Protein AF-A0A355D9B1-F1 (afdb_monomer)

Nearest PDB structures (foldseek):
  4fx5-assembly1_A  TM=7.723E-01  e=1.574E-08  Catenulispora acidiphila DSM 44928
  8ft6-assembly1_A  TM=8.454E-01  e=3.767E-08  Homo sapiens
  6mse-assembly1_b  TM=8.136E-01  e=5.167E-07  Homo sapiens
  2b2x-assembly2_B  TM=6.948E-01  e=1.473E-06  Rattus norvegicus
  8wae-assembly2_B  TM=5.496E-01  e=6.255E-04  Flammeovirga sp. OC4

Solvent-accessible surface area (backbone atoms only — not comparable to full-atom values): 32074 Å² total; per-residue (Å²): 122,52,82,47,56,81,39,62,73,57,61,60,49,54,63,53,51,51,50,54,50,52,55,52,56,68,71,45,85,79,83,50,74,68,62,57,53,54,52,52,52,50,49,53,51,53,52,53,51,47,54,60,70,20,53,67,46,75,50,72,81,62,83,41,32,34,39,36,39,38,39,50,51,15,64,94,34,58,89,43,53,65,58,54,49,53,52,51,40,53,52,48,67,71,47,60,84,56,36,28,42,23,32,33,36,24,6,63,43,73,40,79,71,35,72,75,32,67,71,74,83,70,87,77,86,84,71,78,46,52,28,92,33,29,27,57,28,60,43,51,57,55,55,58,72,72,60,64,98,79,44,49,41,32,41,38,39,35,39,74,79,73,66,77,37,80,53,57,74,72,47,56,60,59,36,65,79,66,65,41,46,77,46,77,51,73,47,86,73,76,87,68,53,36,54,32,60,75,48,74,53,60,60,63,64,44,47,47,69,43,80,48,58,44,36,40,34,33,39,23,79,43,72,44,48,28,39,41,36,37,23,53,68,90,44,77,75,46,74,46,80,43,81,42,57,62,40,84,42,80,48,82,44,78,52,69,45,87,62,65,47,81,41,44,35,39,40,39,53,50,52,81,66,60,70,51,79,81,42,23,56,51,75,51,62,28,35,25,36,72,62,67,27,31,38,36,32,19,50,46,91,73,67,40,44,72,58,50,54,52,38,58,76,72,67,57,50,68,49,80,44,47,35,74,71,47,50,56,44,60,76,59,47,68,67,28,53,29,40,36,37,23,30,39,38,53,87,49,39,40,68,40,30,64,76,29,50,60,52,39,38,74,77,68,67,31,43,78,46,76,45,78,49,85,29,20,42,58,72,9,55,25,54,95,33,69,54,41,74,76,42,101,54,78,35,66,87,88,62,99,59,85,79,66,43,39,29,40,34,40,38,36,51,23,17,46,72,31,62,45,49,95,78,83,80,60,34,43,44,55,54,52,37,51,42,55,47,50,45,52,75,81,53,52,57,81,18,33,40,24,32,38,34,23,10,70,59,62,46,67,68,36,66,77,38,60,42,75,53,64,66,66,52,42,53,42,52,67,66,68,71,59,44,64,45,55,35,56,67,66,36,52,52,50,49,51,60,56,57,65,75,51,86,41,76,34,39,41,35,40,39,38,39,42,66,70,54,87,73,61,73,78,76,46,49,64,58,34,51,51,37,44,72,73,63,30,31,30,28,25,37,34,39,61,92,79,33,52,60,68,60,41,37,49,51,4,58,64,14,74,35,48,60,44,78,50,87,70,101,66,54,50,54,55,53,48,56,52,52,58,58,56,72,75,107

pLDDT: mean 85.63, std 11.06, range [38.88, 97.0]

Structure (mmCIF, N/CA/C/O backbone):
data_AF-A0A355D9B1-F1
#
_entry.id   AF-A0A355D9B1-F1
#
loop_
_atom_site.group_PDB
_atom_site.id
_atom_site.type_symbol
_atom_site.label_atom_id
_atom_site.label_alt_id
_atom_site.label_comp_id
_atom_site.label_asym_id
_atom_site.label_entity_id
_atom_site.label_seq_id
_atom_site.pdbx_PDB_ins_code
_atom_site.Cartn_x
_atom_site.Cartn_y
_atom_site.Cartn_z
_atom_site.occupancy
_atom_site.B_iso_or_equiv
_atom_site.auth_seq_id
_atom_site.auth_comp_id
_atom_site.auth_asym_id
_atom_site.auth_atom_id
_atom_site.pdbx_PDB_model_num
ATOM 1 N N . MET A 1 1 ? -56.790 -18.595 36.527 1.00 50.72 1 MET A N 1
ATOM 2 C CA . MET A 1 1 ? -57.116 -19.940 36.021 1.00 50.72 1 MET A CA 1
ATOM 3 C C . MET A 1 1 ? -57.853 -19.700 34.727 1.00 50.72 1 MET A C 1
ATOM 5 O O . MET A 1 1 ? -58.949 -19.156 34.785 1.00 50.72 1 MET A O 1
ATOM 9 N N . ASN A 1 2 ? -57.206 -19.949 33.592 1.00 52.25 2 ASN A N 1
ATOM 10 C CA . ASN A 1 2 ? -57.838 -19.744 32.292 1.00 52.25 2 ASN A CA 1
ATOM 11 C C . ASN A 1 2 ? -58.284 -21.109 31.769 1.00 52.25 2 ASN A C 1
ATOM 13 O O . ASN A 1 2 ? -57.545 -22.088 31.882 1.00 52.25 2 ASN A O 1
ATOM 17 N N . PHE A 1 3 ? -59.515 -21.166 31.265 1.00 68.06 3 PHE A N 1
ATOM 18 C CA . PHE A 1 3 ? -60.052 -22.337 30.586 1.00 68.06 3 PHE A CA 1
ATOM 19 C C . PHE A 1 3 ? -59.871 -22.126 29.090 1.00 68.06 3 PHE A C 1
ATOM 21 O O . PHE A 1 3 ? -60.462 -21.200 28.536 1.00 68.06 3 PHE A O 1
ATOM 28 N N . GLU A 1 4 ? -59.077 -22.976 28.450 1.00 72.50 4 GLU A N 1
ATOM 29 C CA . GLU A 1 4 ? -58.995 -23.024 26.995 1.00 72.50 4 GLU A CA 1
ATOM 30 C C . GLU A 1 4 ? -59.650 -24.307 26.492 1.00 72.50 4 GLU A C 1
ATOM 32 O O . GLU A 1 4 ? -59.449 -25.403 27.020 1.00 72.50 4 GLU A O 1
ATOM 37 N N . ILE A 1 5 ? -60.500 -24.147 25.479 1.00 78.75 5 ILE A N 1
ATOM 38 C CA . ILE A 1 5 ? -61.171 -25.246 24.793 1.00 78.75 5 ILE A CA 1
ATOM 39 C C . ILE A 1 5 ? -60.704 -25.174 23.346 1.00 78.75 5 ILE A C 1
ATOM 41 O O . ILE A 1 5 ? -61.167 -24.332 22.583 1.00 78.75 5 ILE A O 1
ATOM 45 N N . GLU A 1 6 ? -59.776 -26.046 22.972 1.00 77.19 6 GLU A N 1
ATOM 46 C CA . GLU A 1 6 ? -59.124 -26.008 21.658 1.00 77.19 6 GLU A CA 1
ATOM 47 C C . GLU A 1 6 ? -60.119 -26.282 20.515 1.00 77.19 6 GLU A C 1
ATOM 49 O O . GLU A 1 6 ? -60.036 -25.711 19.429 1.00 77.19 6 GLU A O 1
ATOM 54 N N . LYS A 1 7 ? -61.121 -27.135 20.768 1.00 84.06 7 LYS A N 1
ATOM 55 C CA . LYS A 1 7 ? -62.123 -27.549 19.773 1.00 84.06 7 LYS A CA 1
ATOM 56 C C . LYS A 1 7 ? -63.537 -27.166 20.195 1.00 84.06 7 LYS A C 1
ATOM 58 O O . LYS A 1 7 ? -64.408 -28.022 20.342 1.00 84.06 7 LYS A O 1
ATOM 63 N N . VAL A 1 8 ? -63.782 -25.862 20.349 1.00 82.44 8 VAL A N 1
ATOM 64 C CA . VAL A 1 8 ? -65.089 -25.302 20.762 1.00 82.44 8 VAL A CA 1
ATOM 65 C C . VAL A 1 8 ? -66.249 -25.813 19.896 1.00 82.44 8 VAL A C 1
ATOM 67 O O . VAL A 1 8 ? -67.343 -26.051 20.403 1.00 82.44 8 VAL A O 1
ATOM 70 N N . TYR A 1 9 ? -66.019 -26.055 18.601 1.00 81.56 9 TYR A N 1
ATOM 71 C CA . TYR A 1 9 ? -67.053 -26.526 17.673 1.00 81.56 9 TYR A CA 1
ATOM 72 C C . TYR A 1 9 ? -67.650 -27.896 18.047 1.00 81.56 9 TYR A C 1
ATOM 74 O O . TYR A 1 9 ? -68.808 -28.164 17.726 1.00 81.56 9 TYR A O 1
ATOM 82 N N . LEU A 1 10 ? -66.913 -28.752 18.766 1.00 81.94 10 LEU A N 1
ATOM 83 C CA . LEU A 1 10 ? -67.408 -30.060 19.211 1.00 81.94 10 LEU A CA 1
ATOM 84 C C . LEU A 1 10 ? -68.488 -29.946 20.296 1.00 81.94 10 LEU A C 1
ATOM 86 O O . LEU A 1 10 ? -69.317 -30.845 20.426 1.00 81.94 10 LEU A O 1
ATOM 90 N N . LEU A 1 11 ? -68.565 -28.823 21.019 1.00 80.94 11 LEU A N 1
ATOM 91 C CA . LEU A 1 11 ? -69.637 -28.583 21.991 1.00 80.94 11 LEU A CA 1
ATOM 92 C C . LEU A 1 11 ? -71.017 -28.477 21.320 1.00 80.94 11 LEU A C 1
ATOM 94 O O . LEU A 1 11 ? -72.020 -28.832 21.939 1.00 80.94 11 LEU A O 1
ATOM 98 N N . PHE A 1 12 ? -71.089 -28.082 20.041 1.00 82.12 12 PHE A N 1
ATOM 99 C CA . PHE A 1 12 ? -72.352 -28.038 19.291 1.00 82.12 12 PHE A CA 1
ATOM 100 C C . PHE A 1 12 ? -72.922 -29.428 18.967 1.00 82.12 12 PHE A C 1
ATOM 102 O O . PHE A 1 12 ? -74.113 -29.539 18.675 1.00 82.12 12 PHE A O 1
ATOM 109 N N . LEU A 1 13 ? -72.134 -30.508 19.075 1.00 80.44 13 LEU A N 1
ATOM 110 C CA . LEU A 1 13 ? -72.662 -31.870 18.934 1.00 80.44 13 LEU A CA 1
ATOM 111 C C . LEU A 1 13 ? -73.568 -32.276 20.102 1.00 80.44 13 LEU A C 1
ATOM 113 O O . LEU A 1 13 ? -74.458 -33.104 19.910 1.00 80.44 13 LEU A O 1
ATOM 117 N N . ILE A 1 14 ? -73.390 -31.687 21.287 1.00 78.94 14 ILE A N 1
ATOM 118 C CA . ILE A 1 14 ? -74.179 -32.010 22.483 1.00 78.94 14 ILE A CA 1
ATOM 119 C C . ILE A 1 14 ? -75.686 -31.761 22.251 1.00 78.94 14 ILE A C 1
ATOM 121 O O . ILE A 1 14 ? -76.464 -32.704 22.417 1.00 78.94 14 ILE A O 1
ATOM 125 N N . PRO A 1 15 ? -76.144 -30.566 21.812 1.00 79.38 15 PRO A N 1
ATOM 126 C CA . PRO A 1 15 ? -77.562 -30.327 21.523 1.00 79.38 15 PRO A CA 1
ATOM 127 C C . PRO A 1 15 ? -78.103 -31.159 20.349 1.00 79.38 15 PRO A C 1
ATOM 129 O O . PRO A 1 15 ? -79.262 -31.572 20.382 1.00 79.38 15 PRO A O 1
ATOM 132 N N . ILE A 1 16 ? -77.278 -31.469 19.342 1.00 80.81 16 ILE A N 1
ATOM 133 C CA . ILE A 1 16 ? -77.679 -32.315 18.204 1.00 80.81 16 ILE A CA 1
ATOM 134 C C . ILE A 1 16 ? -77.942 -33.753 18.672 1.00 80.81 16 ILE A C 1
ATOM 136 O O . ILE A 1 16 ? -78.967 -34.346 18.334 1.00 80.81 16 ILE A O 1
ATOM 140 N N . ILE A 1 17 ? -77.059 -34.303 19.505 1.00 77.19 17 ILE A N 1
ATOM 141 C CA . ILE A 1 17 ? -77.216 -35.641 20.084 1.00 77.19 17 ILE A CA 1
ATOM 142 C C . ILE A 1 17 ? -78.409 -35.678 21.044 1.00 77.19 17 ILE A C 1
ATOM 144 O O . ILE A 1 17 ? -79.199 -36.622 20.986 1.00 77.19 17 ILE A O 1
ATOM 148 N N . LEU A 1 18 ? -78.609 -34.630 21.854 1.00 73.62 18 LEU A N 1
ATOM 149 C CA . LEU A 1 18 ? -79.800 -34.471 22.699 1.00 73.62 18 LEU A CA 1
ATOM 150 C C . LEU A 1 18 ? -81.094 -34.516 21.875 1.00 73.62 18 LEU A C 1
ATOM 152 O O . LEU A 1 18 ? -82.037 -35.218 22.242 1.00 73.62 18 LEU A O 1
ATOM 156 N N . MET A 1 19 ? -81.130 -33.820 20.737 1.00 78.94 19 MET A N 1
ATOM 157 C CA . MET A 1 19 ? -82.289 -33.792 19.846 1.00 78.94 19 MET A CA 1
ATOM 158 C C . MET A 1 19 ? -82.543 -35.154 19.184 1.00 78.94 19 MET A C 1
ATOM 160 O O . MET A 1 19 ? -83.673 -35.645 19.203 1.00 78.94 19 MET A O 1
ATOM 164 N N . VAL A 1 20 ? -81.508 -35.803 18.642 1.00 77.94 20 VAL A N 1
ATOM 165 C CA . VAL A 1 20 ? -81.628 -37.135 18.020 1.00 77.94 20 VAL A CA 1
ATOM 166 C C . VAL A 1 20 ? -82.099 -38.171 19.043 1.00 77.94 20 VAL A C 1
ATOM 168 O O . VAL A 1 20 ? -83.005 -38.957 18.763 1.00 77.94 20 VAL A O 1
ATOM 171 N N . MET A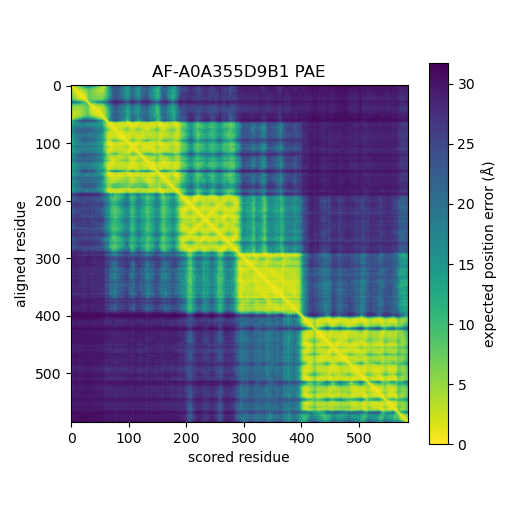 1 21 ? -81.553 -38.144 20.257 1.00 69.19 21 MET A N 1
ATOM 172 C CA . MET A 1 21 ? -81.948 -39.066 21.320 1.00 69.19 21 MET A CA 1
ATOM 173 C C . MET A 1 21 ? -83.363 -38.797 21.846 1.00 69.19 21 MET A C 1
ATOM 175 O O . MET A 1 21 ? -84.086 -39.756 22.114 1.00 69.19 21 MET A O 1
ATOM 179 N N . TYR A 1 22 ? -83.799 -37.534 21.932 1.00 74.94 22 TYR A N 1
ATOM 180 C CA . TYR A 1 22 ? -85.189 -37.182 22.250 1.00 74.94 22 TYR A CA 1
ATOM 181 C C . TYR A 1 22 ? -86.176 -37.713 21.195 1.00 74.94 22 TYR A C 1
ATOM 183 O O . TYR A 1 22 ? -87.254 -38.214 21.515 1.00 74.94 22 TYR A O 1
ATOM 191 N N . LEU A 1 23 ? -85.803 -37.668 19.915 1.00 76.38 23 LEU A N 1
ATOM 192 C CA . LEU A 1 23 ? -86.627 -38.224 18.840 1.00 76.38 23 LEU A CA 1
ATOM 193 C C . LEU A 1 23 ? -86.689 -39.760 18.893 1.00 76.38 23 LEU A C 1
ATOM 195 O O . LEU A 1 23 ? -87.753 -40.343 18.665 1.00 76.38 23 LEU A O 1
ATOM 199 N N . ILE A 1 24 ? -85.582 -40.421 19.245 1.00 72.31 24 ILE A N 1
ATOM 200 C CA . ILE A 1 24 ? -85.526 -41.878 19.440 1.00 72.31 24 ILE A CA 1
ATOM 201 C C . ILE A 1 24 ? -86.366 -42.300 20.655 1.00 72.31 24 ILE A C 1
ATOM 203 O O . ILE A 1 24 ? -87.144 -43.252 20.562 1.00 72.31 24 ILE A O 1
ATOM 207 N N . SER A 1 25 ? -86.278 -41.568 21.769 1.00 68.50 25 SER A N 1
ATOM 208 C CA . SER A 1 25 ? -87.050 -41.848 22.986 1.00 68.50 25 SER A CA 1
ATOM 209 C C . SER A 1 25 ? -88.555 -41.627 22.802 1.00 68.50 25 SER A C 1
ATOM 211 O O . SER A 1 25 ? -89.352 -42.292 23.456 1.00 68.50 25 SER A O 1
ATOM 213 N N . LYS A 1 26 ? -88.963 -40.760 21.867 1.00 69.19 26 LYS A N 1
ATOM 214 C CA . LYS A 1 26 ? -90.373 -40.556 21.499 1.00 69.19 26 LYS A CA 1
ATOM 215 C C . LYS A 1 26 ? -90.928 -41.663 20.588 1.00 69.19 26 LYS A C 1
ATOM 217 O O . LYS A 1 26 ? -92.120 -41.961 20.655 1.00 69.19 26 LYS A O 1
ATOM 222 N N . LYS A 1 27 ? -90.091 -42.276 19.738 1.00 67.50 27 LYS A N 1
ATOM 223 C CA . LYS A 1 27 ? -90.484 -43.391 18.847 1.00 67.50 27 LYS A CA 1
ATOM 224 C C . LYS A 1 27 ? -90.569 -44.735 19.569 1.00 67.50 27 LYS A C 1
ATOM 226 O O . LYS A 1 27 ? -91.428 -45.552 19.245 1.00 67.50 27 LYS A O 1
ATOM 231 N N . ILE A 1 28 ? -89.694 -44.969 20.539 1.00 64.69 28 ILE A N 1
ATOM 232 C CA . ILE A 1 28 ? -89.729 -46.161 21.384 1.00 64.69 28 ILE A CA 1
ATOM 233 C C . ILE A 1 28 ? -90.729 -45.863 22.503 1.00 64.69 28 ILE A C 1
ATOM 235 O O . ILE A 1 28 ? -90.479 -44.980 23.312 1.00 64.69 28 ILE A O 1
ATOM 239 N N . LYS A 1 29 ? -91.880 -46.549 22.568 1.00 60.38 29 LYS A N 1
ATOM 240 C CA . LYS A 1 29 ? -92.822 -46.412 23.700 1.00 60.38 29 LYS A CA 1
ATOM 241 C C . LYS A 1 29 ? -92.142 -46.896 24.989 1.00 60.38 29 LYS A C 1
ATOM 243 O O . LYS A 1 29 ? -92.276 -48.053 25.378 1.00 60.38 29 LYS A O 1
ATOM 248 N N . LEU A 1 30 ? -91.395 -46.007 25.637 1.00 58.03 30 LEU A N 1
ATOM 249 C CA . LEU A 1 30 ? -90.666 -46.228 26.881 1.00 58.03 30 LEU A CA 1
ATOM 250 C C . LEU A 1 30 ? -91.659 -46.361 28.043 1.00 58.03 30 LEU A C 1
ATOM 252 O O . LEU A 1 30 ? -91.939 -45.402 28.754 1.00 58.03 30 LEU A O 1
ATOM 256 N N . LYS A 1 31 ? -92.226 -47.557 28.219 1.00 56.44 31 LYS A N 1
ATOM 257 C CA . LYS A 1 31 ? -92.983 -47.931 29.426 1.00 56.44 31 LYS A CA 1
ATOM 258 C C . LYS A 1 31 ? -92.163 -48.759 30.421 1.00 56.44 31 LYS A C 1
ATOM 260 O O . LYS A 1 31 ? -92.674 -49.074 31.490 1.00 56.44 31 LYS A O 1
ATOM 265 N N . ASP A 1 32 ? -90.907 -49.067 30.099 1.00 61.47 32 ASP A N 1
ATOM 266 C CA . ASP A 1 32 ? -90.042 -49.913 30.919 1.00 61.47 32 ASP A CA 1
ATOM 267 C C . ASP A 1 32 ? -88.907 -49.104 31.573 1.00 61.47 32 ASP A C 1
ATOM 269 O O . ASP A 1 32 ? -88.106 -48.453 30.890 1.00 61.47 32 ASP A O 1
ATOM 273 N N . LYS A 1 33 ? -88.841 -49.126 32.913 1.00 61.84 33 LYS A N 1
ATOM 274 C CA . LYS A 1 33 ? -87.891 -48.325 33.709 1.00 61.84 33 LYS A CA 1
ATOM 275 C C . LYS A 1 33 ? -86.431 -48.695 33.416 1.00 61.84 33 LYS A C 1
ATOM 277 O O . LYS A 1 33 ? -85.565 -47.822 33.487 1.00 61.84 33 LYS A O 1
ATOM 282 N N . GLY A 1 34 ? -86.160 -49.945 33.027 1.00 66.56 34 GLY A N 1
ATOM 283 C CA . GLY A 1 34 ? -84.808 -50.409 32.695 1.00 66.56 34 GLY A CA 1
ATOM 284 C C . GLY A 1 34 ? -84.221 -49.742 31.445 1.00 66.56 34 GLY A C 1
ATOM 285 O O . GLY A 1 34 ? -83.047 -49.375 31.422 1.00 66.56 34 GLY A O 1
ATOM 286 N N . ILE A 1 35 ? -85.046 -49.492 30.425 1.00 68.31 35 ILE A N 1
ATOM 287 C CA . ILE A 1 35 ? -84.594 -48.900 29.153 1.00 68.31 35 ILE A CA 1
ATOM 288 C C . ILE A 1 35 ? -84.274 -47.407 29.329 1.00 68.31 35 ILE A C 1
ATOM 290 O O . ILE A 1 35 ? -83.321 -46.893 28.739 1.00 68.31 35 ILE A O 1
ATOM 294 N N . SER A 1 36 ? -85.018 -46.710 30.194 1.00 66.00 36 SER A N 1
ATOM 295 C CA . SER A 1 36 ? -84.738 -45.307 30.524 1.00 66.00 36 SER A CA 1
ATOM 296 C C . SER A 1 36 ? -83.380 -45.138 31.215 1.00 66.00 36 SER A C 1
ATOM 298 O O . SER A 1 36 ? -82.652 -44.197 30.907 1.00 66.00 36 SER A O 1
ATOM 300 N N . PHE A 1 37 ? -83.007 -46.062 32.105 1.00 74.75 37 PHE A N 1
ATOM 301 C CA . PHE A 1 37 ? -81.723 -46.026 32.811 1.00 74.75 37 PHE A CA 1
ATOM 302 C C . PHE A 1 37 ? -80.529 -46.234 31.864 1.00 74.75 37 PHE A C 1
ATOM 304 O O . PHE A 1 37 ? -79.528 -45.522 31.949 1.00 74.75 37 PHE A O 1
ATOM 311 N N . ILE A 1 38 ? -80.647 -47.154 30.901 1.00 78.31 38 ILE A N 1
ATOM 312 C CA . ILE A 1 38 ? -79.602 -47.405 29.893 1.00 78.31 38 ILE A CA 1
ATOM 313 C C . ILE A 1 38 ? -79.362 -46.164 29.020 1.00 78.31 38 ILE A C 1
ATOM 315 O O . ILE A 1 38 ? -78.214 -45.813 28.746 1.00 78.31 38 ILE A O 1
ATOM 319 N N . ASN A 1 39 ? -80.425 -45.470 28.607 1.00 74.94 39 ASN A N 1
ATOM 320 C CA . ASN A 1 39 ? -80.302 -44.277 27.766 1.00 74.94 39 ASN A CA 1
ATOM 321 C C . ASN A 1 39 ? -79.670 -43.088 28.505 1.00 74.94 39 ASN A C 1
ATOM 323 O O . ASN A 1 39 ? -78.878 -42.365 27.903 1.00 74.94 39 ASN A O 1
ATOM 327 N N . ILE A 1 40 ? -79.955 -42.920 29.801 1.00 79.44 40 ILE A N 1
ATOM 328 C CA . ILE A 1 40 ? -79.313 -41.891 30.634 1.00 79.44 40 ILE A CA 1
ATOM 329 C C . ILE A 1 40 ? -77.810 -42.166 30.767 1.00 79.44 40 ILE A C 1
ATOM 331 O O . ILE A 1 40 ? -77.000 -41.263 30.576 1.00 79.44 40 ILE A O 1
ATOM 335 N N . ASN A 1 41 ? -77.414 -43.418 31.014 1.00 80.88 41 ASN A N 1
ATOM 336 C CA . ASN A 1 41 ? -75.992 -43.762 31.107 1.00 80.88 41 ASN A CA 1
ATOM 337 C C . ASN A 1 41 ? -75.265 -43.585 29.769 1.00 80.88 41 ASN A C 1
ATOM 339 O O . ASN A 1 41 ? -74.163 -43.044 29.739 1.00 80.88 41 ASN A O 1
ATOM 343 N N . ARG A 1 42 ? -75.893 -43.961 28.646 1.00 82.12 42 ARG A N 1
ATOM 344 C CA . ARG A 1 42 ? -75.339 -43.686 27.309 1.00 82.12 42 ARG A CA 1
ATOM 345 C C . ARG A 1 42 ? -75.158 -42.192 27.062 1.00 82.12 42 ARG A C 1
ATOM 347 O O . ARG A 1 42 ? -74.142 -41.803 26.500 1.00 82.12 42 ARG A O 1
ATOM 354 N N . PHE A 1 43 ? -76.102 -41.366 27.508 1.00 78.69 43 PHE A N 1
ATOM 355 C CA . PHE A 1 43 ? -75.992 -39.914 27.406 1.00 78.69 43 PHE A CA 1
ATOM 356 C C . PHE A 1 43 ? -74.794 -39.374 28.193 1.00 78.69 43 PHE A C 1
ATOM 358 O O . PHE A 1 43 ? -74.006 -38.600 27.650 1.00 78.69 43 PHE A O 1
ATOM 365 N N . ILE A 1 44 ? -74.621 -39.820 29.439 1.00 83.50 44 ILE A N 1
ATOM 366 C CA . ILE A 1 44 ? -73.484 -39.421 30.276 1.00 83.50 44 ILE A CA 1
ATOM 367 C C . ILE A 1 44 ? -72.168 -39.829 29.603 1.00 83.50 44 ILE A C 1
ATOM 369 O O . ILE A 1 44 ? -71.275 -38.999 29.460 1.00 83.50 44 ILE A O 1
ATOM 373 N N . ILE A 1 45 ? -72.074 -41.066 29.106 1.00 86.69 45 ILE A N 1
ATOM 374 C CA . ILE A 1 45 ? -70.868 -41.578 28.438 1.00 86.69 45 ILE A CA 1
ATOM 375 C C . ILE A 1 45 ? -70.545 -40.781 27.168 1.00 86.69 45 ILE A C 1
ATOM 377 O O . ILE A 1 45 ? -69.405 -40.364 26.985 1.00 86.69 45 ILE A O 1
ATOM 381 N N . ILE A 1 46 ? -71.533 -40.538 26.300 1.00 84.50 46 ILE A N 1
ATOM 382 C CA . ILE A 1 46 ? -71.327 -39.786 25.052 1.00 84.50 46 ILE A CA 1
ATOM 383 C C . ILE A 1 46 ? -70.935 -38.335 25.352 1.00 84.50 46 ILE A C 1
ATOM 385 O O . ILE A 1 46 ? -70.039 -37.798 24.709 1.00 84.50 46 ILE A O 1
ATOM 389 N N . THR A 1 47 ? -71.551 -37.713 26.358 1.00 82.62 47 THR A N 1
ATOM 390 C CA . THR A 1 47 ? -71.212 -36.343 26.767 1.00 82.62 47 THR A CA 1
ATOM 391 C C . THR A 1 47 ? -69.783 -36.264 27.308 1.00 82.62 47 THR A C 1
ATOM 393 O O . THR A 1 47 ? -69.043 -35.362 26.928 1.00 82.62 47 THR A O 1
ATOM 396 N N . ILE A 1 48 ? -69.355 -37.233 28.127 1.00 85.12 48 ILE A N 1
ATOM 397 C CA . ILE A 1 48 ? -67.974 -37.314 28.629 1.00 85.12 48 ILE A CA 1
ATOM 398 C C . ILE A 1 48 ? -66.982 -37.542 27.482 1.00 85.12 48 ILE A C 1
ATOM 400 O O . ILE A 1 48 ? -65.932 -36.907 27.463 1.00 85.12 48 ILE A O 1
ATOM 404 N N . LEU A 1 49 ? -67.313 -38.390 26.502 1.00 86.00 49 LEU A N 1
ATOM 405 C CA . LEU A 1 49 ? -66.477 -38.603 25.315 1.00 86.00 49 LEU A CA 1
ATOM 406 C C . LEU A 1 49 ? -66.313 -37.322 24.491 1.00 86.00 49 LEU A C 1
ATOM 408 O O . LEU A 1 49 ? -65.201 -37.004 24.083 1.00 86.00 49 LEU A O 1
ATOM 412 N N . ILE A 1 50 ? -67.388 -36.557 24.287 1.00 85.06 50 ILE A N 1
ATOM 413 C CA . ILE A 1 50 ? -67.320 -35.272 23.576 1.00 85.06 50 ILE A CA 1
ATOM 414 C C . ILE A 1 50 ? -66.465 -34.275 24.357 1.00 85.06 50 ILE A C 1
ATOM 416 O O . ILE A 1 50 ? -65.585 -33.651 23.774 1.00 85.06 50 ILE A O 1
ATOM 420 N N . LEU A 1 51 ? -66.664 -34.166 25.675 1.00 84.38 51 LEU A N 1
ATOM 421 C CA . LEU A 1 51 ? -65.849 -33.300 26.532 1.00 84.38 51 LEU A CA 1
ATOM 422 C C . LEU A 1 51 ? -64.367 -33.702 26.522 1.00 84.38 51 LEU A C 1
ATOM 424 O O . LEU A 1 51 ? -63.507 -32.826 26.489 1.00 84.38 51 LEU A O 1
ATOM 428 N N . ALA A 1 52 ? -64.059 -35.002 26.481 1.00 84.19 52 ALA A N 1
ATOM 429 C CA . ALA A 1 52 ? -62.692 -35.496 26.325 1.00 84.19 52 ALA A CA 1
ATOM 430 C C . ALA A 1 52 ? -62.103 -35.133 24.947 1.00 84.19 52 ALA A C 1
ATOM 432 O O . ALA A 1 52 ? -60.941 -34.745 24.856 1.00 84.19 52 ALA A O 1
ATOM 433 N N . MET A 1 53 ? -62.904 -35.189 23.876 1.00 84.44 53 MET A N 1
ATOM 434 C CA . MET A 1 53 ? -62.481 -34.784 22.527 1.00 84.44 53 MET A CA 1
ATOM 435 C C . MET A 1 53 ? -62.312 -33.267 22.361 1.00 84.44 53 MET A C 1
ATOM 437 O O . MET A 1 53 ? -61.577 -32.839 21.470 1.00 84.44 53 MET A O 1
ATOM 441 N N . CYS A 1 54 ? -62.957 -32.455 23.205 1.00 84.38 54 CYS A N 1
ATOM 442 C CA . CYS A 1 54 ? -62.804 -30.998 23.211 1.00 84.38 54 CYS A CA 1
ATOM 443 C C . CYS A 1 54 ? -61.401 -30.524 23.639 1.00 84.38 54 CYS A C 1
ATOM 445 O O . CYS A 1 54 ? -61.111 -29.340 23.473 1.00 84.38 54 CYS A O 1
ATOM 447 N N . ASN A 1 55 ? -60.554 -31.427 24.158 1.00 81.25 55 ASN A N 1
ATOM 448 C CA . ASN A 1 55 ? -59.199 -31.155 24.649 1.00 81.25 55 ASN A CA 1
ATOM 449 C C . ASN A 1 55 ? -59.160 -29.961 25.618 1.00 81.25 55 ASN A C 1
ATOM 451 O O . ASN A 1 55 ? -58.480 -28.963 25.394 1.00 81.25 55 ASN A O 1
ATOM 455 N N . ILE A 1 56 ? -59.980 -30.041 26.670 1.00 82.31 56 ILE A N 1
ATOM 456 C CA . ILE A 1 56 ? -60.098 -28.982 27.675 1.00 82.31 56 ILE A CA 1
ATOM 457 C C . ILE A 1 56 ? -58.809 -28.958 28.495 1.00 82.31 56 ILE A C 1
ATOM 459 O O . ILE A 1 56 ? -58.537 -29.889 29.255 1.00 82.31 56 ILE A O 1
ATOM 463 N N . SER A 1 57 ? -58.035 -27.886 28.363 1.00 73.12 57 SER A N 1
ATOM 464 C CA . SER A 1 57 ? -56.843 -27.652 29.167 1.00 73.12 57 SER A CA 1
ATOM 465 C C . SER A 1 57 ? -57.155 -26.629 30.260 1.00 73.12 57 SER A C 1
ATOM 467 O O . SER A 1 57 ? -57.822 -25.612 30.053 1.00 73.12 57 SER A O 1
ATOM 469 N N . ILE A 1 58 ? -56.698 -26.923 31.477 1.00 71.88 58 ILE A N 1
ATOM 470 C CA . ILE A 1 58 ? -56.782 -25.997 32.606 1.00 71.88 58 ILE A CA 1
ATOM 471 C C . ILE A 1 58 ? -55.374 -25.464 32.827 1.00 71.88 58 ILE A C 1
ATOM 473 O O . ILE A 1 58 ? -54.515 -26.190 33.329 1.00 71.88 58 ILE A O 1
ATOM 477 N N . SER A 1 59 ? -55.127 -24.200 32.474 1.00 58.84 59 SER A N 1
ATOM 478 C CA . SER A 1 59 ? -53.852 -23.566 32.808 1.00 58.84 59 SER A CA 1
ATOM 479 C C . SER A 1 59 ? -53.896 -23.079 34.260 1.00 58.84 59 SER A C 1
ATOM 481 O O . SER A 1 59 ? -54.500 -22.060 34.632 1.00 58.84 59 SER A O 1
ATOM 483 N N . ILE A 1 60 ? -53.286 -23.875 35.136 1.00 61.84 60 ILE A N 1
ATOM 484 C CA . ILE A 1 60 ? -52.978 -23.467 36.502 1.00 61.84 60 ILE A CA 1
ATOM 485 C C . ILE A 1 60 ? -51.669 -22.685 36.400 1.00 61.84 60 ILE A C 1
ATOM 487 O O . ILE A 1 60 ? -50.609 -23.290 36.293 1.00 61.84 60 ILE A O 1
ATOM 491 N N . LYS A 1 61 ? -51.734 -21.344 36.388 1.00 58.22 61 LYS A N 1
ATOM 492 C CA . LYS A 1 61 ? -50.528 -20.510 36.535 1.00 58.22 61 LYS A CA 1
ATOM 493 C C . LYS A 1 61 ? -49.849 -20.910 37.849 1.00 58.22 61 LYS A C 1
ATOM 495 O O . LYS A 1 61 ? -50.392 -20.660 38.927 1.00 58.22 61 LYS A O 1
ATOM 500 N N . THR A 1 62 ? -48.717 -21.594 37.751 1.00 54.69 62 THR A N 1
ATOM 501 C CA . THR A 1 62 ? -47.872 -21.978 38.880 1.00 54.69 62 THR A CA 1
ATOM 502 C C . THR A 1 62 ? -47.354 -20.719 39.574 1.00 54.69 62 THR A C 1
ATOM 504 O O . THR A 1 62 ? -47.051 -19.715 38.937 1.00 54.69 62 THR A O 1
ATOM 507 N N . LYS A 1 63 ? -47.284 -20.754 40.908 1.00 62.38 63 LYS A N 1
ATOM 508 C CA . LYS A 1 63 ? -46.787 -19.655 41.754 1.00 62.38 63 LYS A CA 1
ATOM 509 C C . LYS A 1 63 ? -45.253 -19.633 41.845 1.00 62.38 63 LYS A C 1
ATOM 511 O O . LYS A 1 63 ? -44.733 -19.148 42.840 1.00 62.38 63 LYS A O 1
ATOM 516 N N . GLU A 1 64 ? -44.524 -20.219 40.902 1.00 76.50 64 GLU A N 1
ATOM 517 C CA . GLU A 1 64 ? -43.059 -20.176 40.940 1.00 76.50 64 GLU A CA 1
ATOM 518 C C . GLU A 1 64 ? -42.570 -18.930 40.212 1.00 76.50 64 GLU A C 1
ATOM 520 O O . GLU A 1 64 ? -42.943 -18.674 39.065 1.00 76.50 64 GLU A O 1
ATOM 525 N N . SER A 1 65 ? -41.760 -18.138 40.903 1.00 86.75 65 SER A N 1
ATOM 526 C CA . SER A 1 65 ? -41.062 -17.004 40.313 1.00 86.75 65 SER A CA 1
ATOM 527 C C . SER A 1 65 ? -39.571 -17.304 40.252 1.00 86.75 65 SER A C 1
ATOM 529 O O . SER A 1 65 ? -39.040 -18.043 41.081 1.00 86.75 65 SER A O 1
ATOM 531 N N . SER A 1 66 ? -38.903 -16.731 39.264 1.00 91.69 66 SER A N 1
ATOM 532 C CA . SER A 1 66 ? -37.454 -16.739 39.129 1.00 91.69 66 SER A CA 1
ATOM 533 C C . SER A 1 66 ? -36.985 -15.290 39.057 1.00 91.69 66 SER A C 1
ATOM 535 O O . SER A 1 66 ? -37.481 -14.520 38.237 1.00 91.69 66 SER A O 1
ATOM 537 N N . THR A 1 67 ? -36.055 -14.908 39.927 1.00 93.56 67 THR A N 1
ATOM 538 C CA . THR A 1 67 ? -35.439 -13.578 39.973 1.00 93.56 67 THR A CA 1
ATOM 539 C C . THR A 1 67 ? -33.945 -13.697 39.708 1.00 93.56 67 THR A C 1
ATOM 541 O O . THR A 1 67 ? -33.265 -14.461 40.389 1.00 93.56 67 THR A O 1
ATOM 544 N N . ILE A 1 68 ? -33.434 -12.939 38.741 1.00 94.88 68 ILE A N 1
ATOM 545 C CA . ILE A 1 68 ? -31.999 -12.841 38.463 1.00 94.88 68 ILE A CA 1
ATOM 546 C C . ILE A 1 68 ? -31.526 -11.434 38.811 1.00 94.88 68 ILE A C 1
ATOM 548 O O . ILE A 1 68 ? -32.091 -10.456 38.323 1.00 94.88 68 ILE A O 1
ATOM 552 N N . PHE A 1 69 ? -30.501 -11.343 39.654 1.00 96.06 69 PHE A N 1
ATOM 553 C CA . PHE A 1 69 ? -29.797 -10.098 39.942 1.00 96.06 69 PHE A CA 1
ATOM 554 C C . PHE A 1 69 ? -28.614 -9.958 38.985 1.00 96.06 69 PHE A C 1
ATOM 556 O O . PHE A 1 69 ? -27.769 -10.851 38.931 1.00 96.06 69 PHE A O 1
ATOM 563 N N . LEU A 1 70 ? -28.571 -8.856 38.241 1.00 96.62 70 LEU A N 1
ATOM 564 C CA . LEU A 1 70 ? -27.450 -8.468 37.390 1.00 96.62 70 LEU A CA 1
ATOM 565 C C . LEU A 1 70 ? -26.628 -7.421 38.140 1.00 96.62 70 LEU A C 1
ATOM 567 O O . LEU A 1 70 ? -27.138 -6.335 38.418 1.00 96.62 70 LEU A O 1
ATOM 571 N N . LEU A 1 71 ? -25.391 -7.761 38.496 1.00 96.00 71 LEU A N 1
ATOM 572 C CA . LEU A 1 71 ? -24.496 -6.911 39.278 1.00 96.00 71 LEU A CA 1
ATOM 573 C C . LEU A 1 71 ? -23.411 -6.332 38.373 1.00 96.00 71 LEU A C 1
ATOM 575 O O . LEU A 1 71 ? -22.570 -7.077 37.868 1.00 96.00 71 LEU A O 1
ATOM 579 N N . ASP A 1 72 ? -23.419 -5.019 38.201 1.00 95.12 72 ASP A N 1
ATOM 580 C CA . ASP A 1 72 ? -22.367 -4.307 37.487 1.00 95.12 72 ASP A CA 1
ATOM 581 C C . ASP A 1 72 ? -21.100 -4.230 38.350 1.00 95.12 72 ASP A C 1
ATOM 583 O O . ASP A 1 72 ? -21.114 -3.674 39.452 1.00 95.12 72 ASP A O 1
ATOM 587 N N . LEU A 1 73 ? -20.017 -4.834 37.862 1.00 94.06 73 LEU A N 1
ATOM 588 C CA . LEU A 1 73 ? -18.687 -4.820 38.473 1.00 94.06 73 LEU A CA 1
ATOM 589 C C . LEU A 1 73 ? -17.648 -4.165 37.551 1.00 94.06 73 LEU A C 1
ATOM 591 O O . LEU A 1 73 ? -16.454 -4.453 37.661 1.00 94.06 73 LEU A O 1
ATOM 595 N N . SER A 1 74 ? -18.092 -3.291 36.645 1.00 92.25 74 SER A N 1
ATOM 596 C CA . SER A 1 74 ? -17.209 -2.412 35.878 1.00 92.25 74 SER A CA 1
ATOM 597 C C . SER A 1 74 ? -16.371 -1.503 36.785 1.00 92.25 74 SER A C 1
ATOM 599 O O . SER A 1 74 ? -16.656 -1.317 37.975 1.00 92.25 74 SER A O 1
ATOM 601 N N . HIS A 1 75 ? -15.311 -0.904 36.233 1.00 87.31 75 HIS A N 1
ATOM 602 C CA . HIS A 1 75 ? -14.418 -0.031 37.003 1.00 87.31 75 HIS A CA 1
ATOM 603 C C . HIS A 1 75 ? -15.151 1.162 37.637 1.00 87.31 75 HIS A C 1
ATOM 605 O O . HIS A 1 75 ? -14.786 1.549 38.751 1.00 87.31 75 HIS A O 1
ATOM 611 N N . SER A 1 76 ? -16.216 1.691 37.012 1.00 84.75 76 SER A N 1
ATOM 612 C CA . SER A 1 76 ? -17.033 2.779 37.587 1.00 84.75 76 SER A CA 1
ATOM 613 C C . SER A 1 76 ? -17.806 2.357 38.844 1.00 84.75 76 SER A C 1
ATOM 615 O O . SER A 1 76 ? -18.129 3.195 39.686 1.00 84.75 76 SER A O 1
ATOM 617 N N . MET A 1 77 ? -18.032 1.053 39.017 1.00 87.06 77 MET A N 1
ATOM 618 C CA . MET A 1 77 ? -18.784 0.452 40.120 1.00 87.06 77 MET A CA 1
ATOM 619 C C . MET A 1 77 ? -17.899 -0.148 41.223 1.00 87.06 77 MET A C 1
ATOM 621 O O . MET A 1 77 ? -18.406 -0.616 42.247 1.00 87.06 77 MET A O 1
ATOM 625 N N . SER A 1 78 ? -16.574 -0.103 41.063 1.00 83.94 78 SER A N 1
ATOM 626 C CA . SER A 1 78 ? -15.590 -0.730 41.963 1.00 83.94 78 SER A CA 1
ATOM 627 C C . SER A 1 78 ? -15.749 -0.334 43.441 1.00 83.94 78 SER A C 1
ATOM 629 O O . SER A 1 78 ? -15.720 -1.200 44.322 1.00 83.94 78 SER A O 1
ATOM 631 N N . ASN A 1 79 ? -16.008 0.947 43.720 1.00 84.50 79 ASN A N 1
ATOM 632 C CA . ASN A 1 79 ? -16.208 1.472 45.079 1.00 84.50 79 ASN A CA 1
ATOM 633 C C . ASN A 1 79 ? -17.561 1.086 45.703 1.00 84.50 79 ASN A C 1
ATOM 635 O O . ASN A 1 79 ? -17.722 1.155 46.921 1.00 84.50 79 ASN A O 1
ATOM 639 N N . TYR A 1 80 ? -18.521 0.634 44.895 1.00 88.06 80 TYR A N 1
ATOM 640 C CA . TYR A 1 80 ? -19.891 0.344 45.325 1.00 88.06 80 TYR A CA 1
ATOM 641 C C . TYR A 1 80 ? -20.141 -1.142 45.593 1.00 88.06 80 TYR A C 1
ATOM 643 O O . TYR A 1 80 ? -21.228 -1.519 46.030 1.00 88.06 80 TYR A O 1
ATOM 651 N N . LYS A 1 81 ? -19.131 -2.007 45.421 1.00 88.19 81 LYS A N 1
ATOM 652 C CA . LYS A 1 81 ? -19.247 -3.462 45.633 1.00 88.19 81 LYS A CA 1
ATOM 653 C C . LYS A 1 81 ? -19.841 -3.831 47.004 1.00 88.19 81 LYS A C 1
ATOM 655 O O . LYS A 1 81 ? -20.602 -4.793 47.104 1.00 88.19 81 LYS A O 1
ATOM 660 N N . GLY A 1 82 ? -19.521 -3.064 48.051 1.00 88.25 82 GLY A N 1
ATOM 661 C CA . GLY A 1 82 ? -20.080 -3.247 49.396 1.00 88.25 82 GLY A CA 1
ATOM 662 C C . GLY A 1 82 ? -21.584 -2.962 49.474 1.00 88.25 82 GLY A C 1
ATOM 663 O O . GLY A 1 82 ? -22.331 -3.781 50.006 1.00 88.25 82 GLY A O 1
ATOM 664 N N . GLU A 1 83 ? -22.034 -1.853 48.884 1.00 89.69 83 GLU A N 1
ATOM 665 C CA . GLU A 1 83 ? -23.452 -1.473 48.834 1.00 89.69 83 GLU A CA 1
ATOM 666 C C . GLU A 1 83 ? -24.270 -2.484 48.017 1.00 89.69 83 GLU A C 1
ATOM 668 O O . GLU A 1 83 ? -25.303 -2.971 48.479 1.00 89.69 83 GLU A O 1
ATOM 673 N N . ILE A 1 84 ? -23.761 -2.878 46.842 1.00 91.31 84 ILE A N 1
ATOM 674 C CA . ILE A 1 84 ? -24.382 -3.893 45.975 1.00 91.31 84 ILE A CA 1
ATOM 675 C C . ILE A 1 84 ? -24.597 -5.192 46.757 1.00 91.31 84 ILE A C 1
ATOM 677 O O . ILE A 1 84 ? -25.680 -5.780 46.738 1.00 91.31 84 ILE A O 1
ATOM 681 N N . LYS A 1 85 ? -23.568 -5.633 47.485 1.00 92.31 85 LYS A N 1
ATOM 682 C CA . LYS A 1 85 ? -23.611 -6.843 48.305 1.00 92.31 85 LYS A CA 1
ATOM 683 C C . LYS A 1 85 ? -24.678 -6.764 49.399 1.00 92.31 85 LYS A C 1
ATOM 685 O O . LYS A 1 85 ? -25.432 -7.723 49.573 1.00 92.31 85 LYS A O 1
ATOM 690 N N . GLU A 1 86 ? -24.749 -5.658 50.138 1.00 91.31 86 GLU A N 1
ATOM 691 C CA . GLU A 1 86 ? -25.744 -5.472 51.202 1.00 91.31 86 GLU A CA 1
ATOM 692 C C . GLU A 1 86 ? -27.175 -5.426 50.656 1.00 91.31 86 GLU A C 1
ATOM 694 O O . GLU A 1 86 ? -28.075 -6.056 51.228 1.00 91.31 86 GLU A O 1
ATOM 699 N N . PHE A 1 87 ? -27.377 -4.756 49.519 1.00 92.44 87 PHE A N 1
ATOM 700 C CA . PHE A 1 87 ? -28.663 -4.709 48.833 1.00 92.44 87 PHE A CA 1
ATOM 701 C C . PHE A 1 87 ? -29.120 -6.105 48.395 1.00 92.44 87 PHE A C 1
ATOM 703 O O . PHE A 1 87 ? -30.220 -6.537 48.750 1.00 92.44 87 PHE A O 1
ATOM 710 N N . VAL A 1 88 ? -28.264 -6.846 47.679 1.00 93.19 88 VAL A N 1
ATOM 711 C CA . VAL A 1 88 ? -28.581 -8.197 47.189 1.00 93.19 88 VAL A CA 1
ATOM 712 C C . VAL A 1 88 ? -28.873 -9.133 48.357 1.00 93.19 88 VAL A C 1
ATOM 714 O O . VAL A 1 88 ? -29.882 -9.835 48.342 1.00 93.19 88 VAL A O 1
ATOM 717 N N . LYS A 1 89 ? -28.054 -9.103 49.414 1.00 93.25 89 LYS A N 1
ATOM 718 C CA . LYS A 1 89 ? -28.281 -9.916 50.614 1.00 93.25 89 LYS A CA 1
ATOM 719 C C . LYS A 1 89 ? -29.650 -9.632 51.242 1.00 93.25 89 LYS A C 1
ATOM 721 O O . LYS A 1 89 ? -30.420 -10.564 51.477 1.00 93.25 89 LYS A O 1
ATOM 726 N N . SER A 1 90 ? -29.987 -8.358 51.436 1.00 91.75 90 SER A N 1
ATOM 727 C CA . SER A 1 90 ? -31.275 -7.939 52.003 1.00 91.75 90 SER A CA 1
ATOM 728 C C . SER A 1 90 ? -32.459 -8.357 51.118 1.00 91.75 90 SER A C 1
ATOM 730 O O . SER A 1 90 ? -33.483 -8.832 51.616 1.00 91.75 90 SER A O 1
ATOM 732 N N . ALA A 1 91 ? -32.313 -8.247 49.793 1.00 91.94 91 ALA A N 1
ATOM 733 C CA . ALA A 1 91 ? -33.335 -8.648 48.828 1.00 91.94 91 ALA A CA 1
ATOM 734 C C . ALA A 1 91 ? -33.572 -10.171 48.818 1.00 91.94 91 ALA A C 1
ATOM 736 O O . ALA A 1 91 ? -34.718 -10.626 48.758 1.00 91.94 91 ALA A O 1
ATOM 737 N N . ILE A 1 92 ? -32.505 -10.968 48.925 1.00 91.75 92 ILE A N 1
ATOM 738 C CA . ILE A 1 92 ? -32.567 -12.435 49.007 1.00 91.75 92 ILE A CA 1
ATOM 739 C C . ILE A 1 92 ? -33.239 -12.885 50.310 1.00 91.75 92 ILE A C 1
ATOM 741 O O . ILE A 1 92 ? -34.095 -13.777 50.297 1.00 91.75 92 ILE A O 1
ATOM 745 N N . GLU A 1 93 ? -32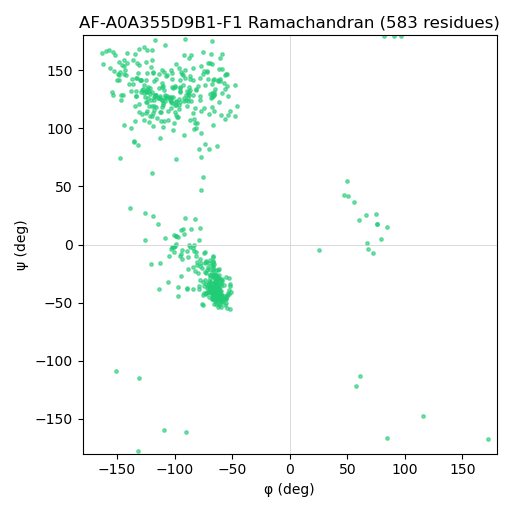.905 -12.247 51.434 1.00 90.25 93 GLU A N 1
ATOM 746 C CA . GLU A 1 93 ? -33.512 -12.534 52.737 1.00 90.25 93 GLU A CA 1
ATOM 747 C C . GLU A 1 93 ? -35.024 -12.244 52.736 1.00 90.25 93 GLU A C 1
ATOM 749 O O . GLU A 1 93 ? -35.809 -13.096 53.174 1.00 90.25 93 GLU A O 1
ATOM 754 N N . ALA A 1 94 ? -35.445 -11.117 52.150 1.00 90.00 94 ALA A N 1
ATOM 755 C CA . ALA A 1 94 ? -36.849 -10.715 52.017 1.00 90.00 94 ALA A CA 1
ATOM 756 C C . ALA A 1 94 ? -37.651 -11.523 50.972 1.00 90.00 94 ALA A C 1
ATOM 758 O O . ALA A 1 94 ? -38.884 -11.471 50.956 1.00 90.00 94 ALA A O 1
ATOM 759 N N . SER A 1 95 ? -36.980 -12.285 50.104 1.00 87.56 95 SER A N 1
ATOM 760 C CA . SER A 1 95 ? -37.611 -13.019 49.004 1.00 87.56 95 SER A CA 1
ATOM 761 C C . SER A 1 95 ? -38.540 -14.157 49.489 1.00 87.56 95 SER A C 1
ATOM 763 O O . SER A 1 95 ? -38.206 -14.864 50.449 1.00 87.56 95 SER A O 1
ATOM 765 N N . PRO A 1 96 ? -39.697 -14.400 48.841 1.00 86.31 96 PRO A N 1
ATOM 766 C CA . PRO A 1 96 ? -40.564 -15.547 49.129 1.00 86.31 96 PRO A CA 1
ATOM 767 C C . PRO A 1 96 ? -39.862 -16.905 48.950 1.00 86.31 96 PRO A C 1
ATOM 769 O O . PRO A 1 96 ? -38.983 -17.056 48.106 1.00 86.31 96 PRO A O 1
ATOM 772 N N . SER A 1 97 ? -40.282 -17.934 49.696 1.00 84.38 97 SER A N 1
ATOM 773 C CA . SER A 1 97 ? -39.676 -19.282 49.636 1.00 84.38 97 SER A CA 1
ATOM 774 C C . SER A 1 97 ? -39.895 -20.027 48.313 1.00 84.38 97 SER A C 1
ATOM 776 O O . SER A 1 97 ? -39.184 -20.981 48.018 1.00 84.38 97 SER A O 1
ATOM 778 N N . ASN A 1 98 ? -40.867 -19.599 47.511 1.00 86.50 98 ASN A N 1
ATOM 779 C CA . ASN A 1 98 ? -41.188 -20.124 46.183 1.00 86.50 98 ASN A CA 1
ATOM 780 C C . ASN A 1 98 ? -40.508 -19.347 45.038 1.00 86.50 98 ASN A C 1
ATOM 782 O O . ASN A 1 98 ? -40.893 -19.527 43.882 1.00 86.50 98 ASN A O 1
ATOM 786 N N . ASN A 1 99 ? -39.533 -18.484 45.347 1.00 89.25 99 ASN A N 1
ATOM 787 C CA . ASN A 1 99 ? -38.765 -17.730 44.362 1.00 89.25 99 ASN A CA 1
ATOM 788 C C . ASN A 1 99 ? -37.370 -18.348 44.169 1.00 89.25 99 ASN A C 1
ATOM 790 O O . ASN A 1 99 ? -36.616 -18.474 45.135 1.00 89.25 99 ASN A O 1
ATOM 794 N N . LYS A 1 100 ? -37.013 -18.707 42.933 1.00 92.31 100 LYS A N 1
ATOM 795 C CA . LYS A 1 100 ? -35.646 -19.106 42.565 1.00 92.31 100 LYS A CA 1
ATOM 796 C C . LYS A 1 100 ? -34.810 -17.855 42.340 1.00 92.31 100 LYS A C 1
ATOM 798 O O . LYS A 1 100 ? -35.249 -16.941 41.651 1.00 92.31 100 LYS A O 1
ATOM 803 N N . ILE A 1 101 ? -33.609 -17.824 42.894 1.00 93.56 101 ILE A N 1
ATOM 804 C CA . ILE A 1 101 ? -32.707 -16.678 42.831 1.00 93.56 101 ILE A CA 1
ATOM 805 C C . ILE A 1 101 ? -31.440 -17.073 42.083 1.00 93.56 101 ILE A C 1
ATOM 807 O O . ILE A 1 101 ? -30.798 -18.068 42.427 1.00 93.56 101 ILE A O 1
ATOM 811 N N . GLY A 1 102 ? -31.096 -16.280 41.073 1.00 94.31 102 GLY A N 1
ATOM 812 C CA . GLY A 1 102 ? -29.834 -16.336 40.344 1.00 94.31 102 GLY A CA 1
ATOM 813 C C . GLY A 1 102 ? -29.098 -15.005 40.457 1.00 94.31 102 GLY A C 1
ATOM 814 O O . GLY A 1 102 ? -29.722 -13.961 40.645 1.00 94.31 102 GLY A O 1
ATOM 815 N N . ILE A 1 103 ? -27.775 -15.048 40.363 1.00 95.81 103 ILE A N 1
ATOM 816 C CA . ILE A 1 103 ? -26.913 -13.868 40.426 1.00 95.81 103 ILE A CA 1
ATOM 817 C C . ILE A 1 103 ? -25.904 -13.973 39.291 1.00 95.81 103 ILE A C 1
ATOM 819 O O . ILE A 1 103 ? -25.231 -14.994 39.141 1.00 95.81 103 ILE A O 1
ATOM 823 N N . VAL A 1 104 ? -25.822 -12.912 38.502 1.00 96.62 104 VAL A N 1
ATOM 824 C CA . VAL A 1 104 ? -24.882 -12.751 37.397 1.00 96.62 104 VAL A CA 1
ATOM 825 C C . VAL A 1 104 ? -24.125 -11.459 37.641 1.00 96.62 104 VAL A C 1
ATOM 827 O O . VAL A 1 104 ? -24.734 -10.433 37.939 1.00 96.62 104 VAL A O 1
ATOM 830 N N . THR A 1 105 ? -22.810 -11.506 37.522 1.00 96.62 105 THR A N 1
ATOM 831 C CA . THR A 1 105 ? -21.950 -1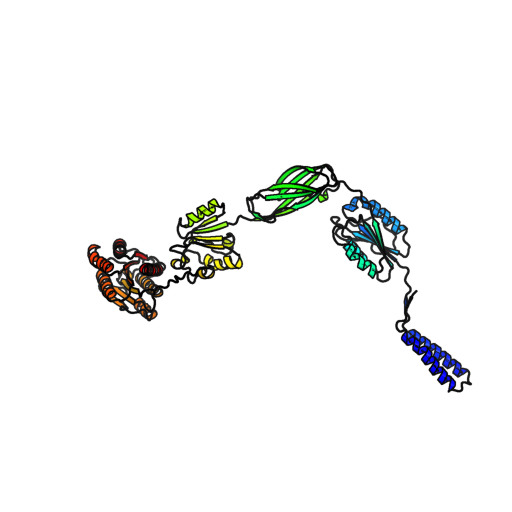0.326 37.541 1.00 96.62 105 THR A CA 1
ATOM 832 C C . THR A 1 105 ? -21.526 -9.996 36.118 1.00 96.62 105 THR A C 1
ATOM 834 O O . THR A 1 105 ? -21.414 -10.893 35.278 1.00 96.62 105 THR A O 1
ATOM 837 N N . PHE A 1 106 ? -21.343 -8.715 35.809 1.00 96.31 106 PHE A N 1
ATOM 838 C CA . PHE A 1 106 ? -20.967 -8.302 34.462 1.00 96.31 106 PHE A CA 1
ATOM 839 C C . PHE A 1 106 ? -20.086 -7.049 34.436 1.00 96.31 106 PHE A C 1
ATOM 841 O O . PHE A 1 106 ? -20.084 -6.251 35.372 1.00 96.31 106 PHE A O 1
ATOM 848 N N . GLY A 1 107 ? -19.347 -6.915 33.338 1.00 94.19 107 GLY A N 1
ATOM 849 C CA . GLY A 1 107 ? -18.611 -5.730 32.898 1.00 94.19 107 GLY A CA 1
ATOM 850 C C . GLY A 1 107 ? -18.558 -5.766 31.369 1.00 94.19 107 GLY A C 1
ATOM 851 O O . GLY A 1 107 ? -19.599 -5.665 30.720 1.00 94.19 107 GLY A O 1
ATOM 852 N N . GLU A 1 108 ? -17.382 -6.031 30.804 1.00 93.06 108 GLU A N 1
ATOM 853 C CA . GLU A 1 108 ? -17.187 -6.386 29.392 1.00 93.06 108 GLU A CA 1
ATOM 854 C C . GLU A 1 108 ? -17.760 -7.782 29.086 1.00 93.06 108 GLU A C 1
ATOM 856 O O . GLU A 1 108 ? -18.406 -7.994 28.059 1.00 93.06 108 GLU A O 1
ATOM 861 N N . ASN A 1 109 ? -17.564 -8.735 30.006 1.00 93.88 109 ASN A N 1
ATOM 862 C CA . ASN A 1 109 ? -18.090 -10.102 29.950 1.00 93.88 109 ASN A CA 1
ATOM 863 C C . ASN A 1 109 ? -19.005 -10.415 31.148 1.00 93.88 109 ASN A C 1
ATOM 865 O O . ASN A 1 109 ? -19.043 -9.675 32.131 1.00 93.88 109 ASN A O 1
ATOM 869 N N . GLN A 1 110 ? -19.737 -11.529 31.066 1.00 96.00 110 GLN A N 1
ATOM 870 C CA . GLN A 1 110 ? -20.694 -11.983 32.080 1.00 96.00 110 GLN A CA 1
ATOM 871 C C . GLN A 1 110 ? -20.193 -13.246 32.787 1.00 96.00 110 GLN A C 1
ATOM 873 O O . GLN A 1 110 ? -19.715 -14.182 32.144 1.00 96.00 110 GLN A O 1
ATOM 878 N N . GLU A 1 111 ? -20.373 -13.310 34.105 1.00 96.19 111 GLU A N 1
ATOM 879 C CA . GLU A 1 111 ? -20.071 -14.487 34.921 1.00 96.19 111 GLU A CA 1
ATOM 880 C C . GLU A 1 111 ? -21.261 -14.855 35.818 1.00 96.19 111 GLU A C 1
ATOM 882 O O . GLU A 1 111 ? -21.967 -14.000 36.354 1.00 96.19 111 GLU A O 1
ATOM 887 N N . ILE A 1 112 ? -21.509 -16.156 35.989 1.00 95.38 112 ILE A N 1
ATOM 888 C CA . ILE A 1 112 ? -22.558 -16.646 36.893 1.00 95.38 112 ILE A CA 1
ATOM 889 C C . ILE A 1 112 ? -21.960 -16.773 38.292 1.00 95.38 112 ILE A C 1
ATOM 891 O O . ILE A 1 112 ? -21.217 -17.713 38.564 1.00 95.38 112 ILE A O 1
ATOM 895 N N . GLU A 1 113 ? -22.343 -15.873 39.193 1.00 94.50 113 GLU A N 1
ATOM 896 C CA . GLU A 1 113 ? -22.039 -15.997 40.623 1.00 94.50 113 GLU A CA 1
ATOM 897 C C . GLU A 1 113 ? -22.897 -17.100 41.261 1.00 94.50 113 GLU A C 1
ATOM 899 O O . GLU A 1 113 ? -22.420 -17.903 42.060 1.00 94.50 113 GLU A O 1
ATOM 904 N N . GLN A 1 114 ? -24.182 -17.170 40.890 1.00 93.25 114 GLN A N 1
ATOM 905 C CA . GLN A 1 114 ? -25.116 -18.151 41.433 1.00 93.25 114 GLN A CA 1
ATOM 906 C C . GLN A 1 114 ? -26.155 -18.587 40.393 1.00 93.25 114 GLN A C 1
ATOM 908 O O . GLN A 1 114 ? -26.924 -17.777 39.873 1.00 93.25 114 GLN A O 1
ATOM 913 N N . PHE A 1 115 ? -26.248 -19.896 40.144 1.00 92.50 115 PHE A N 1
ATOM 914 C CA . PHE A 1 115 ? -27.341 -20.482 39.361 1.00 92.50 115 PHE A CA 1
ATOM 915 C C . PHE A 1 115 ? -28.685 -20.378 40.097 1.00 92.50 115 PHE A C 1
ATOM 917 O O . PHE A 1 115 ? -28.728 -20.362 41.325 1.00 92.50 115 PHE A O 1
ATOM 924 N N . LEU A 1 116 ? -29.797 -20.385 39.350 1.00 91.81 116 LEU A N 1
ATOM 925 C CA . LEU A 1 116 ? -31.152 -20.327 39.913 1.00 91.81 116 LEU A CA 1
ATOM 926 C C . LEU A 1 116 ? -31.388 -21.418 40.972 1.00 91.81 116 LEU A C 1
ATOM 928 O O . LEU A 1 116 ? -31.483 -22.605 40.656 1.00 91.81 116 LEU A O 1
ATOM 932 N N . THR A 1 117 ? -31.536 -21.000 42.229 1.00 91.38 117 THR A N 1
ATOM 933 C CA . THR A 1 117 ? -31.754 -21.883 43.384 1.00 91.38 117 THR A CA 1
ATOM 934 C C . THR A 1 117 ? -32.751 -21.278 44.369 1.00 91.38 117 THR A C 1
ATOM 936 O O . THR A 1 117 ? -32.927 -20.066 44.421 1.00 91.38 117 THR A O 1
ATOM 939 N N . TYR A 1 118 ? -33.404 -22.113 45.179 1.00 88.00 118 TYR A N 1
ATOM 940 C CA . TYR A 1 118 ? -34.232 -21.650 46.304 1.00 88.00 118 TYR A CA 1
ATOM 941 C C . TYR A 1 118 ? -33.402 -21.316 47.554 1.00 88.00 118 TYR A C 1
ATOM 943 O O . TYR A 1 118 ? -33.949 -20.854 48.556 1.00 88.00 118 TYR A O 1
ATOM 951 N N . SER A 1 119 ? -32.093 -21.595 47.533 1.00 84.88 119 SER A N 1
ATOM 952 C CA . SER A 1 119 ? -31.214 -21.281 48.656 1.00 84.88 119 SER A CA 1
ATOM 953 C C . SER A 1 119 ? -31.122 -19.771 48.868 1.00 84.88 119 SER A C 1
ATOM 955 O O . SER A 1 119 ? -30.871 -19.019 47.930 1.00 84.88 119 SER A O 1
ATOM 957 N N . LYS A 1 120 ? -31.254 -19.336 50.125 1.00 83.50 120 LYS A N 1
ATOM 958 C CA . LYS A 1 120 ? -31.049 -17.940 50.547 1.00 83.50 120 LYS A CA 1
ATOM 959 C C . LYS A 1 120 ? -29.604 -17.647 50.977 1.00 83.50 120 LYS A C 1
ATOM 961 O O . LYS A 1 120 ? -29.358 -16.753 51.777 1.00 83.50 120 LYS A O 1
ATOM 966 N N . SER A 1 121 ? -28.645 -18.438 50.508 1.00 79.31 121 SER A N 1
ATOM 967 C CA . SER A 1 121 ? -27.240 -18.330 50.903 1.00 79.31 121 SER A CA 1
ATOM 968 C C . SER A 1 121 ? -26.464 -17.418 49.948 1.00 79.31 121 SER A C 1
ATOM 970 O O . SER A 1 121 ? -25.958 -17.902 48.942 1.00 79.31 121 SER A O 1
ATOM 972 N N . PHE A 1 122 ? -26.332 -16.133 50.281 1.00 86.88 122 PHE A N 1
ATOM 973 C CA . PHE A 1 122 ? -25.438 -15.199 49.589 1.00 86.88 122 PHE A CA 1
ATOM 974 C C . PHE A 1 122 ? -24.591 -14.443 50.617 1.00 86.88 122 PHE A C 1
ATOM 976 O O . PHE A 1 122 ? -25.122 -13.700 51.443 1.00 86.88 122 PHE A O 1
ATOM 983 N N . ASN A 1 123 ? -23.278 -14.681 50.596 1.00 83.31 123 ASN A N 1
ATOM 984 C CA . ASN A 1 123 ? -22.349 -14.133 51.588 1.00 83.31 123 ASN A CA 1
ATOM 985 C C . ASN A 1 123 ? -21.368 -13.127 51.001 1.00 83.31 123 ASN A C 1
ATOM 987 O O . ASN A 1 123 ? -21.027 -12.171 51.691 1.00 83.31 123 ASN A O 1
ATOM 991 N N . ASP A 1 124 ? -20.873 -13.356 49.787 1.00 89.69 124 ASP A N 1
ATOM 992 C CA . ASP A 1 124 ? -19.927 -12.472 49.115 1.00 89.69 124 ASP A CA 1
ATOM 993 C C . ASP A 1 124 ? -19.979 -12.658 47.599 1.00 89.69 124 ASP A C 1
ATOM 995 O O . ASP A 1 124 ? -20.552 -13.639 47.134 1.00 89.69 124 ASP A O 1
ATOM 999 N N . ILE A 1 125 ? -19.363 -11.726 46.871 1.00 91.19 125 ILE A N 1
ATOM 1000 C CA . ILE A 1 125 ? -19.206 -11.769 45.413 1.00 91.19 125 ILE A CA 1
ATOM 1001 C C . ILE A 1 125 ? -17.810 -12.316 45.090 1.00 91.19 125 ILE A C 1
ATOM 1003 O O . ILE A 1 125 ? -16.811 -11.627 45.337 1.00 91.19 125 ILE A O 1
ATOM 1007 N N . GLN A 1 126 ? -17.744 -13.537 44.557 1.00 91.75 126 GLN A N 1
ATOM 1008 C CA . GLN A 1 126 ? -16.497 -14.247 44.250 1.00 91.75 126 GLN A CA 1
ATOM 1009 C C . GLN A 1 126 ? -16.021 -14.070 42.804 1.00 91.75 126 GLN A C 1
ATOM 1011 O O . GLN A 1 126 ? -14.822 -14.156 42.545 1.00 91.75 126 GLN A O 1
ATOM 1016 N N . THR A 1 127 ? -16.943 -13.827 41.879 1.00 92.31 127 THR A N 1
ATOM 1017 C CA . THR A 1 127 ? -16.662 -13.575 40.461 1.00 92.31 127 THR A CA 1
ATOM 1018 C C . THR A 1 127 ? -16.007 -12.212 40.237 1.00 92.31 127 THR A C 1
ATOM 1020 O O . THR A 1 127 ? -16.118 -11.291 41.058 1.00 92.31 127 THR A O 1
ATOM 1023 N N . SER A 1 128 ? -15.279 -12.098 39.125 1.00 91.69 128 SER A N 1
ATOM 1024 C CA . SER A 1 128 ? -14.514 -10.900 38.774 1.00 91.69 128 SER A CA 1
ATOM 1025 C C . SER A 1 128 ? -14.476 -10.728 37.251 1.00 91.69 128 SER A C 1
ATOM 1027 O O . SER A 1 128 ? -13.434 -10.989 36.643 1.00 91.69 128 SER A O 1
ATOM 1029 N N . PRO A 1 129 ? -15.588 -10.289 36.634 1.00 92.50 129 PRO A N 1
ATOM 1030 C CA . PRO A 1 129 ? -15.624 -10.002 35.206 1.00 92.50 129 PRO A CA 1
ATOM 1031 C C . PRO A 1 129 ? -14.618 -8.897 34.842 1.00 92.50 129 PRO A C 1
ATOM 1033 O O . PRO A 1 129 ? -14.161 -8.123 35.687 1.00 92.50 129 PRO A O 1
ATOM 1036 N N . ILE A 1 130 ? -14.265 -8.823 33.563 1.00 91.94 130 ILE A N 1
ATOM 1037 C CA . ILE A 1 130 ? -13.406 -7.787 32.993 1.00 91.94 130 ILE A CA 1
ATOM 1038 C C . ILE A 1 130 ? -14.152 -6.452 33.100 1.00 91.94 130 ILE A C 1
ATOM 1040 O O . ILE A 1 130 ? -15.193 -6.274 32.481 1.00 91.94 130 ILE A O 1
ATOM 1044 N N . GLY A 1 131 ? -13.636 -5.516 33.897 1.00 88.06 131 GLY A N 1
ATOM 1045 C CA . GLY A 1 131 ? -14.340 -4.274 34.240 1.00 88.06 131 GLY A CA 1
ATOM 1046 C C . GLY A 1 131 ? -14.074 -3.071 33.328 1.00 88.06 131 GLY A C 1
ATOM 1047 O O . GLY A 1 131 ? -14.459 -1.961 33.686 1.00 88.06 131 GLY A O 1
ATOM 1048 N N . ASN A 1 132 ? -13.384 -3.253 32.195 1.00 86.19 132 ASN A N 1
ATOM 1049 C CA . ASN A 1 132 ? -12.968 -2.150 31.312 1.00 86.19 132 ASN A CA 1
ATOM 1050 C C . ASN A 1 132 ? -14.146 -1.414 30.668 1.00 86.19 132 ASN A C 1
ATOM 1052 O O . ASN A 1 132 ? -14.072 -0.212 30.417 1.00 86.19 132 ASN A O 1
ATOM 1056 N N . THR A 1 133 ? -15.220 -2.145 30.404 1.00 89.88 133 THR A N 1
ATOM 1057 C CA . THR A 1 133 ? -16.458 -1.634 29.831 1.00 89.88 133 THR A CA 1
ATOM 1058 C C . THR A 1 133 ? -17.650 -2.126 30.647 1.00 89.88 133 THR A C 1
ATOM 1060 O O . THR A 1 133 ? -17.532 -3.000 31.510 1.00 89.88 133 THR A O 1
ATOM 1063 N N . THR A 1 134 ? -18.803 -1.537 30.367 1.00 93.06 134 THR A N 1
ATOM 1064 C CA . THR A 1 134 ? -20.098 -1.855 30.957 1.00 93.06 134 THR A CA 1
ATOM 1065 C C . THR A 1 134 ? -21.029 -2.232 29.815 1.00 93.06 134 THR A C 1
ATOM 1067 O O . THR A 1 134 ? -21.453 -1.351 29.067 1.00 93.06 134 THR A O 1
ATOM 1070 N N . ASN A 1 135 ? -21.320 -3.531 29.675 1.00 95.12 135 ASN A N 1
ATOM 1071 C CA . ASN A 1 135 ? -22.209 -4.079 28.650 1.00 95.12 135 ASN A CA 1
ATOM 1072 C C . ASN A 1 135 ? -23.489 -4.653 29.270 1.00 95.12 135 ASN A C 1
ATOM 1074 O O . ASN A 1 135 ? -23.550 -5.821 29.677 1.00 95.12 135 ASN A O 1
ATOM 1078 N N . ILE A 1 136 ? -24.514 -3.803 29.368 1.00 94.62 136 ILE A N 1
ATOM 1079 C CA . ILE A 1 136 ? -25.784 -4.131 30.022 1.00 94.62 136 ILE A CA 1
ATOM 1080 C C . ILE A 1 136 ? -26.656 -4.969 29.084 1.00 94.62 136 ILE A C 1
ATOM 1082 O O . ILE A 1 136 ? -27.313 -5.912 29.532 1.00 94.62 136 ILE A O 1
ATOM 1086 N N . GLU A 1 137 ? -26.646 -4.657 27.788 1.00 93.56 137 GLU A N 1
ATOM 1087 C CA . GLU A 1 137 ? -27.367 -5.392 26.751 1.00 93.56 137 GLU A CA 1
ATOM 1088 C C . GLU A 1 137 ? -27.076 -6.900 26.802 1.00 93.56 137 GLU A C 1
ATOM 1090 O O . GLU A 1 137 ? -27.992 -7.724 26.930 1.00 93.56 137 GLU A O 1
ATOM 1095 N N . GLU A 1 138 ? -25.797 -7.273 26.741 1.00 93.75 138 GLU A N 1
ATOM 1096 C CA . GLU A 1 138 ? -25.379 -8.672 26.711 1.00 93.75 138 GLU A CA 1
ATOM 1097 C C . GLU A 1 138 ? -25.600 -9.345 28.075 1.00 93.75 138 GLU A C 1
ATOM 1099 O O . GLU A 1 138 ? -26.013 -10.505 28.133 1.00 93.75 138 GLU A O 1
ATOM 1104 N N . ALA A 1 139 ? -25.447 -8.609 29.184 1.00 94.38 139 ALA A N 1
ATOM 1105 C CA . ALA A 1 139 ? -25.797 -9.095 30.521 1.00 94.38 139 ALA A CA 1
ATOM 1106 C C . ALA A 1 139 ? -27.285 -9.460 30.637 1.00 94.38 139 ALA A C 1
ATOM 1108 O O . ALA A 1 139 ? -27.636 -10.526 31.157 1.00 94.38 139 ALA A O 1
ATOM 1109 N N . ILE A 1 140 ? -28.171 -8.619 30.096 1.00 92.50 140 ILE A N 1
ATOM 1110 C CA . ILE A 1 140 ? -29.604 -8.905 30.028 1.00 92.50 140 ILE A CA 1
ATOM 1111 C C . ILE A 1 140 ? -29.838 -10.151 29.178 1.00 92.50 140 ILE A C 1
ATOM 1113 O O . ILE A 1 140 ? -30.444 -11.097 29.685 1.00 92.50 140 ILE A O 1
ATOM 1117 N N . LYS A 1 141 ? -29.335 -10.203 27.937 1.00 91.69 141 LYS A N 1
ATOM 1118 C CA . LYS A 1 141 ? -29.503 -11.365 27.042 1.00 91.69 141 LYS A CA 1
ATOM 1119 C C . LYS A 1 141 ? -29.023 -12.663 27.691 1.00 91.69 141 LYS A C 1
ATOM 1121 O O . LYS A 1 141 ? -29.735 -13.669 27.658 1.00 91.69 141 LYS A O 1
ATOM 1126 N N . PHE A 1 142 ? -27.866 -12.623 28.346 1.00 93.31 142 PHE A N 1
ATOM 1127 C CA . PHE A 1 142 ? -27.308 -13.748 29.082 1.00 93.31 142 PHE A CA 1
ATOM 1128 C C . PHE A 1 142 ? -28.242 -14.208 30.208 1.00 93.31 142 PHE A C 1
ATOM 1130 O O . PHE A 1 142 ? -28.550 -15.398 30.304 1.00 93.31 142 PHE A O 1
ATOM 1137 N N . SER A 1 143 ? -28.789 -13.277 31.000 1.00 91.44 143 SER A N 1
ATOM 1138 C CA . SER A 1 143 ? -29.758 -13.608 32.055 1.00 91.44 143 SER A CA 1
ATOM 1139 C C . SER A 1 143 ? -31.024 -14.278 31.514 1.00 91.44 143 SER A C 1
ATOM 1141 O O . SER A 1 143 ? -31.565 -15.183 32.153 1.00 91.44 143 SER A O 1
ATOM 1143 N N . LEU A 1 144 ? -31.474 -13.905 30.307 1.00 89.00 144 LEU A N 1
ATOM 1144 C CA . LEU A 1 144 ? -32.678 -14.487 29.711 1.00 89.00 144 LEU A CA 1
ATOM 1145 C C . LEU A 1 144 ? -32.525 -15.984 29.445 1.00 89.00 144 LEU A C 1
ATOM 1147 O O . LEU A 1 144 ? -33.488 -16.732 29.619 1.00 89.00 144 LEU A O 1
ATOM 1151 N N . SER A 1 145 ? -31.313 -16.424 29.096 1.00 89.94 145 SER A N 1
ATOM 1152 C CA . SER A 1 145 ? -30.996 -17.835 28.850 1.00 89.94 145 SER A CA 1
ATOM 1153 C C . SER A 1 145 ? -31.091 -18.715 30.103 1.00 89.94 145 SER A C 1
ATOM 1155 O O . SER A 1 145 ? -31.245 -19.931 29.999 1.00 89.94 145 SER A O 1
ATOM 1157 N N . MET A 1 146 ? -31.031 -18.113 31.297 1.00 90.75 146 MET A N 1
ATOM 1158 C CA . MET A 1 146 ? -31.118 -18.841 32.562 1.00 90.75 146 MET A CA 1
ATOM 1159 C C . MET A 1 146 ? -32.567 -19.145 32.967 1.00 90.75 146 MET A C 1
ATOM 1161 O O . MET A 1 146 ? -32.795 -20.069 33.750 1.00 90.75 146 MET A O 1
ATOM 1165 N N . PHE A 1 147 ? -33.558 -18.393 32.472 1.00 88.69 147 PHE A N 1
ATOM 1166 C CA . PHE A 1 147 ? -34.960 -18.621 32.827 1.00 88.69 147 PHE A CA 1
ATOM 1167 C C . PHE A 1 147 ? -35.529 -19.897 32.193 1.00 88.69 147 PHE A C 1
ATOM 1169 O O . PHE A 1 147 ? -35.190 -20.274 31.076 1.00 88.69 147 PHE A O 1
ATOM 1176 N N . LYS A 1 148 ? -36.486 -20.526 32.886 1.00 80.12 148 LYS A N 1
ATOM 1177 C CA . LYS A 1 148 ? -37.334 -21.598 32.335 1.00 80.12 148 LYS A CA 1
ATOM 1178 C C . LYS A 1 148 ? -38.666 -21.022 31.840 1.00 80.12 148 LYS A C 1
ATOM 1180 O O . LYS A 1 148 ? -39.145 -20.029 32.384 1.00 80.12 148 LYS A O 1
ATOM 1185 N N . ASP A 1 149 ? -39.291 -21.659 30.849 1.00 69.19 149 ASP A N 1
ATOM 1186 C CA . ASP A 1 149 ? -40.514 -21.155 30.189 1.00 69.19 149 ASP A CA 1
ATOM 1187 C C . ASP A 1 149 ? -41.765 -21.089 31.084 1.00 69.19 149 ASP A C 1
ATOM 1189 O O . ASP A 1 149 ? -42.727 -20.403 30.749 1.00 69.19 149 ASP A O 1
ATOM 1193 N N . SER A 1 150 ? -41.771 -21.776 32.230 1.00 65.31 150 SER A N 1
ATOM 1194 C CA . SER A 1 150 ? -42.938 -21.909 33.115 1.00 65.31 150 SER A CA 1
ATOM 1195 C C . SER A 1 150 ? -43.022 -20.901 34.266 1.00 65.31 150 SER A C 1
ATOM 1197 O O . SER A 1 150 ? -44.026 -20.895 34.982 1.00 65.31 150 SER A O 1
ATOM 1199 N N . ASP A 1 151 ? -41.980 -20.099 34.489 1.00 71.38 151 ASP A N 1
ATOM 1200 C CA . ASP A 1 151 ? -41.825 -19.309 35.716 1.00 71.38 151 ASP A CA 1
ATOM 1201 C C . ASP A 1 151 ? -42.164 -17.831 35.466 1.00 71.38 151 ASP A C 1
ATOM 1203 O O . ASP A 1 151 ? -41.951 -17.308 34.373 1.00 71.38 151 ASP A O 1
ATOM 1207 N N . TYR A 1 152 ? -42.657 -17.123 36.488 1.00 84.94 152 TYR A N 1
ATOM 1208 C CA . TYR A 1 152 ? -42.698 -15.656 36.443 1.00 84.94 152 TYR A CA 1
ATOM 1209 C C . TYR A 1 152 ? -41.261 -15.121 36.470 1.00 84.94 152 TYR A C 1
ATOM 1211 O O . TYR A 1 152 ? -40.541 -15.368 37.440 1.00 84.94 152 TYR A O 1
ATOM 1219 N N . LYS A 1 153 ? -40.836 -14.415 35.418 1.00 89.31 153 LYS A N 1
ATOM 1220 C CA . LYS A 1 153 ? -39.443 -13.989 35.208 1.00 89.31 153 LYS A CA 1
ATOM 1221 C C . LYS A 1 153 ? -39.246 -12.556 35.703 1.00 89.31 153 LYS A C 1
ATOM 1223 O O . LYS A 1 153 ? -39.958 -11.656 35.264 1.00 89.31 153 LYS A O 1
ATOM 1228 N N . ARG A 1 154 ? -38.275 -12.332 36.590 1.00 91.69 154 ARG A N 1
ATOM 1229 C CA . ARG A 1 154 ? -37.868 -10.999 37.057 1.00 91.69 154 ARG A CA 1
ATOM 1230 C C . ARG A 1 154 ? -36.367 -10.803 36.903 1.00 91.69 154 ARG A C 1
ATOM 1232 O O . ARG A 1 154 ? -35.593 -11.653 37.330 1.00 91.69 154 ARG A O 1
ATOM 1239 N N . VAL A 1 155 ? -35.967 -9.660 36.366 1.00 93.81 155 VAL A N 1
ATOM 1240 C CA . VAL A 1 155 ? -34.567 -9.234 36.285 1.00 93.81 155 VAL A CA 1
ATOM 1241 C C . VAL A 1 155 ? -34.410 -7.961 37.108 1.00 93.81 155 VAL A C 1
ATOM 1243 O O . VAL A 1 155 ? -35.194 -7.028 36.954 1.00 93.81 155 VAL A O 1
ATOM 1246 N N . VAL A 1 156 ? -33.424 -7.941 38.002 1.00 95.25 156 VAL A N 1
ATOM 1247 C CA . VAL A 1 156 ? -33.072 -6.773 38.816 1.00 95.25 156 VAL A CA 1
ATOM 1248 C C . VAL A 1 156 ? -31.668 -6.333 38.423 1.00 95.25 156 VAL A C 1
ATOM 1250 O O . VAL A 1 156 ? -30.703 -7.033 38.719 1.00 95.25 156 VAL A O 1
ATOM 1253 N N . LEU A 1 157 ? -31.563 -5.196 37.743 1.00 95.31 157 LEU A N 1
ATOM 1254 C CA . LEU A 1 157 ? -30.299 -4.604 37.318 1.00 95.31 157 LEU A CA 1
ATOM 1255 C C . LEU A 1 157 ? -29.761 -3.661 38.398 1.00 95.31 157 LEU A C 1
ATOM 1257 O O . LEU A 1 157 ? -30.486 -2.778 38.850 1.00 95.31 157 LEU A O 1
ATOM 1261 N N . ILE A 1 158 ? -28.500 -3.833 38.787 1.00 95.50 158 ILE A N 1
ATOM 1262 C CA . ILE A 1 158 ? -27.793 -2.982 39.748 1.00 95.50 158 ILE A CA 1
ATOM 1263 C C . ILE A 1 158 ? -26.580 -2.364 39.042 1.00 95.50 158 ILE A C 1
ATOM 1265 O O . ILE A 1 158 ? -25.654 -3.091 38.696 1.00 95.50 158 ILE A O 1
ATOM 1269 N N . THR A 1 159 ? -26.611 -1.050 38.793 1.00 93.62 159 THR A N 1
ATOM 1270 C CA . THR A 1 159 ? -25.616 -0.310 37.980 1.00 93.62 159 THR A CA 1
ATOM 1271 C C . THR A 1 159 ? -25.704 1.204 38.236 1.00 93.62 159 THR A C 1
ATOM 1273 O O . THR A 1 159 ? -26.713 1.687 38.763 1.00 93.62 159 THR A O 1
ATOM 1276 N N . ASP A 1 160 ? -24.684 1.964 37.829 1.00 90.19 160 ASP A N 1
ATOM 1277 C CA . ASP A 1 160 ? -24.728 3.432 37.708 1.00 90.19 160 ASP A CA 1
ATOM 1278 C C . ASP A 1 160 ? -25.468 3.907 36.436 1.00 90.19 160 ASP A C 1
ATOM 1280 O O . ASP A 1 160 ? -25.833 5.082 36.318 1.00 90.19 160 ASP A O 1
ATOM 1284 N N . GLY A 1 161 ? -25.742 2.984 35.507 1.00 88.88 161 GLY A N 1
ATOM 1285 C CA . GLY A 1 161 ? -26.485 3.209 34.270 1.00 88.88 161 GLY A CA 1
ATOM 1286 C C . GLY A 1 161 ? -25.645 3.751 33.115 1.00 88.88 161 GLY A C 1
ATOM 1287 O O . GLY A 1 161 ? -26.225 4.248 32.148 1.00 88.88 161 GLY A O 1
ATOM 1288 N N . LYS A 1 162 ? -24.310 3.695 33.199 1.00 88.56 162 LYS A N 1
ATOM 1289 C CA . LYS A 1 162 ? -23.398 4.212 32.166 1.00 88.56 162 LYS A CA 1
ATOM 1290 C C . LYS A 1 162 ? -22.880 3.098 31.254 1.00 88.56 162 LYS A C 1
ATOM 1292 O O . LYS A 1 162 ? -21.717 2.713 31.320 1.00 88.56 162 LYS A O 1
ATOM 1297 N N . GLU A 1 163 ? -23.742 2.599 30.375 1.00 90.88 163 GLU A N 1
ATOM 1298 C CA . GLU A 1 163 ? -23.337 1.655 29.326 1.00 90.88 163 GLU A CA 1
ATOM 1299 C C . GLU A 1 163 ? -22.385 2.330 28.323 1.00 90.88 163 GLU A C 1
ATOM 1301 O O . GLU A 1 163 ? -22.672 3.417 27.817 1.00 90.88 163 GLU A O 1
ATOM 1306 N N . ASN A 1 164 ? -21.246 1.693 28.043 1.00 89.75 164 ASN A N 1
ATOM 1307 C CA . ASN A 1 164 ? -20.263 2.160 27.054 1.00 89.75 164 ASN A CA 1
ATOM 1308 C C . ASN A 1 164 ? -19.919 1.092 25.998 1.00 89.75 164 ASN A C 1
ATOM 1310 O O . ASN A 1 164 ? -19.082 1.327 25.126 1.00 89.75 164 ASN A O 1
ATOM 1314 N N . GLN A 1 165 ? -20.587 -0.062 26.055 1.00 92.38 165 GLN A N 1
ATOM 1315 C CA . GLN A 1 165 ? -20.527 -1.121 25.059 1.00 92.38 165 GLN A CA 1
ATOM 1316 C C . GLN A 1 165 ? -21.893 -1.813 24.979 1.00 92.38 165 GLN A C 1
ATOM 1318 O O . GLN A 1 165 ? -22.407 -2.248 25.998 1.00 92.38 165 GLN A O 1
ATOM 1323 N N . GLY A 1 166 ? -22.449 -1.958 23.776 1.00 90.50 166 GLY A N 1
ATOM 1324 C CA . GLY A 1 166 ? -23.814 -2.468 23.583 1.00 90.50 166 GLY A CA 1
ATOM 1325 C C . GLY A 1 166 ? -24.870 -1.359 23.559 1.00 90.50 166 GLY A C 1
ATOM 1326 O O . GLY A 1 166 ? -24.540 -0.175 23.646 1.00 90.50 166 GLY A O 1
ATOM 1327 N N . ASP A 1 167 ? -26.128 -1.756 23.382 1.00 91.00 167 ASP A N 1
ATOM 1328 C CA . ASP A 1 167 ? -27.301 -0.882 23.414 1.00 91.00 167 ASP A CA 1
ATOM 1329 C C . ASP A 1 167 ? -28.467 -1.537 24.176 1.00 91.00 167 ASP A C 1
ATOM 1331 O O . ASP A 1 167 ? -29.242 -2.350 23.656 1.00 91.00 167 ASP A O 1
ATOM 1335 N N . ILE A 1 168 ? -28.646 -1.131 25.434 1.00 89.06 168 ILE A N 1
ATOM 1336 C CA . ILE A 1 168 ? -29.740 -1.578 26.295 1.00 89.06 168 ILE A CA 1
ATOM 1337 C C . ILE A 1 168 ? -31.122 -1.335 25.672 1.00 89.06 168 ILE A C 1
ATOM 1339 O O . ILE A 1 168 ? -32.059 -2.085 25.963 1.00 89.06 168 ILE A O 1
ATOM 1343 N N . LEU A 1 169 ? -31.301 -0.333 24.801 1.00 88.50 169 LEU A N 1
ATOM 1344 C CA . LEU A 1 169 ? -32.602 -0.042 24.192 1.00 88.50 169 LEU A CA 1
ATOM 1345 C C . LEU A 1 169 ? -33.062 -1.169 23.259 1.00 88.50 169 LEU A C 1
ATOM 1347 O O . LEU A 1 169 ? -34.275 -1.411 23.161 1.00 88.50 169 LEU A O 1
ATOM 1351 N N . GLU A 1 170 ? -32.135 -1.927 22.665 1.00 86.44 170 GLU A N 1
ATOM 1352 C CA . GLU A 1 170 ? -32.456 -3.116 21.866 1.00 86.44 170 GLU A CA 1
ATOM 1353 C C . GLU A 1 170 ? -33.121 -4.219 22.708 1.00 86.44 170 GLU A C 1
ATOM 1355 O O . GLU A 1 170 ? -33.959 -4.981 22.211 1.00 86.44 170 GLU A O 1
ATOM 1360 N N . THR A 1 171 ? -32.847 -4.269 24.018 1.00 84.50 171 THR A N 1
ATOM 1361 C CA . THR A 1 171 ? -33.426 -5.281 24.919 1.00 84.50 171 THR A CA 1
ATOM 1362 C C . THR A 1 171 ? -34.914 -5.055 25.231 1.00 84.50 171 THR A C 1
ATOM 1364 O O . THR A 1 171 ? -35.613 -5.970 25.677 1.00 84.50 171 THR A O 1
ATOM 1367 N N . SER A 1 172 ? -35.449 -3.863 24.935 1.00 80.94 172 SER A N 1
ATOM 1368 C CA . SER A 1 172 ? -36.826 -3.464 25.272 1.00 80.94 172 SER A CA 1
ATOM 1369 C C . SER A 1 172 ? -37.913 -4.359 24.656 1.00 80.94 172 SER A C 1
ATOM 1371 O O . SER A 1 172 ? -38.951 -4.601 25.284 1.00 80.94 172 SER A O 1
ATOM 1373 N N . THR A 1 173 ? -37.675 -4.890 23.454 1.00 77.38 173 THR A N 1
ATOM 1374 C CA . THR A 1 173 ? -38.595 -5.814 22.768 1.00 77.38 173 THR A CA 1
ATOM 1375 C C . THR A 1 173 ? -38.644 -7.168 23.479 1.00 77.38 173 THR A C 1
ATOM 1377 O O . THR A 1 173 ? -39.726 -7.705 23.724 1.00 77.38 173 THR A O 1
ATOM 1380 N N . TYR A 1 174 ? -37.489 -7.674 23.928 1.00 77.25 174 TYR A N 1
ATOM 1381 C CA . TYR A 1 174 ? -37.382 -8.965 24.612 1.00 77.25 174 TYR A CA 1
ATOM 1382 C C . TYR A 1 174 ? -38.149 -8.990 25.935 1.00 77.25 174 TYR A C 1
ATOM 1384 O O . TYR A 1 174 ? -38.791 -9.997 26.246 1.00 77.25 174 TYR A O 1
ATOM 1392 N N . PHE A 1 175 ? -38.137 -7.885 26.690 1.00 80.94 175 PHE A N 1
ATOM 1393 C CA . PHE A 1 175 ? -38.888 -7.774 27.943 1.00 80.94 175 PHE A CA 1
ATOM 1394 C C . PHE A 1 175 ? -40.404 -7.850 27.730 1.00 80.94 175 PHE A C 1
ATOM 1396 O O . PHE A 1 175 ? -41.097 -8.541 28.483 1.00 80.94 175 PHE A O 1
ATOM 1403 N N . LYS A 1 176 ? -40.919 -7.182 26.686 1.00 74.38 176 LYS A N 1
ATOM 1404 C CA . LYS A 1 176 ? -42.353 -7.182 26.356 1.00 74.38 176 LYS A CA 1
ATOM 1405 C C . LYS A 1 176 ? -42.835 -8.558 25.904 1.00 74.38 176 LYS A C 1
ATOM 1407 O O . LYS A 1 176 ? -43.850 -9.031 26.415 1.00 74.38 176 LYS A O 1
ATOM 1412 N N . ASP A 1 177 ? -42.098 -9.206 25.007 1.00 75.88 177 ASP A N 1
ATOM 1413 C CA . ASP A 1 177 ? -42.513 -10.484 24.416 1.00 75.88 177 ASP A CA 1
ATOM 1414 C C . ASP A 1 177 ? -42.454 -11.642 25.424 1.00 75.88 177 ASP A C 1
ATOM 1416 O O . ASP A 1 177 ? -43.286 -12.549 25.389 1.00 75.88 177 ASP A O 1
ATOM 1420 N N . ASN A 1 178 ? -41.518 -11.589 26.378 1.00 75.50 178 ASN A N 1
ATOM 1421 C CA . ASN A 1 178 ? -41.298 -12.657 27.358 1.00 75.50 178 ASN A CA 1
ATOM 1422 C C . ASN A 1 178 ? -41.949 -12.405 28.729 1.00 75.50 178 ASN A C 1
ATOM 1424 O O . ASN A 1 178 ? -41.710 -13.181 29.656 1.00 75.50 178 ASN A O 1
ATOM 1428 N N . GLN A 1 179 ? -42.768 -11.351 28.869 1.00 81.69 179 GLN A N 1
ATOM 1429 C CA . GLN A 1 179 ? -43.447 -10.976 30.124 1.00 81.69 179 GLN A CA 1
ATOM 1430 C C . GLN A 1 179 ? -42.487 -10.889 31.323 1.00 81.69 179 GLN A C 1
ATOM 1432 O O . GLN A 1 179 ? -42.798 -11.357 32.420 1.00 81.69 179 GLN A O 1
ATOM 1437 N N . ILE A 1 180 ? -41.302 -10.319 31.101 1.00 87.62 180 ILE A N 1
ATOM 1438 C CA . ILE A 1 180 ? -40.273 -10.193 32.132 1.00 87.62 180 ILE A CA 1
ATOM 1439 C C . ILE A 1 180 ? -40.501 -8.900 32.911 1.00 87.62 180 ILE A C 1
ATOM 1441 O O . ILE A 1 180 ? -40.640 -7.820 32.342 1.00 87.62 180 ILE A O 1
ATOM 1445 N N . ASP A 1 181 ? -40.493 -9.018 34.230 1.00 89.38 181 ASP A N 1
ATOM 1446 C CA . ASP A 1 181 ? -40.521 -7.893 35.154 1.00 89.38 181 ASP A CA 1
ATOM 1447 C C . ASP A 1 181 ? -39.104 -7.337 35.332 1.00 89.38 181 ASP A C 1
ATOM 1449 O O . ASP A 1 181 ? -38.262 -7.967 35.974 1.00 89.38 181 ASP A O 1
ATOM 1453 N N . PHE A 1 182 ? -38.821 -6.190 34.719 1.00 90.88 182 PHE A N 1
ATOM 1454 C CA . PHE A 1 182 ? -37.512 -5.543 34.768 1.00 90.88 182 PHE A CA 1
ATOM 1455 C C . PHE A 1 182 ? -37.501 -4.426 35.814 1.00 90.88 182 PHE A C 1
ATOM 1457 O O . PHE A 1 182 ? -38.307 -3.497 35.756 1.00 90.88 182 PHE A O 1
ATOM 1464 N N . GLN A 1 183 ? -36.587 -4.527 36.775 1.00 92.56 183 GLN A N 1
ATOM 1465 C CA . GLN A 1 183 ? -36.407 -3.579 37.872 1.00 92.56 183 GLN A CA 1
ATOM 1466 C C . GLN A 1 183 ? -34.966 -3.072 37.876 1.00 92.56 183 GLN A C 1
ATOM 1468 O O . GLN A 1 183 ? -34.047 -3.821 37.551 1.00 92.56 183 GLN A O 1
ATOM 1473 N N . VAL A 1 184 ? -34.763 -1.819 38.281 1.00 93.06 184 VAL A N 1
ATOM 1474 C CA . VAL A 1 184 ? -33.433 -1.199 38.337 1.00 93.06 184 VAL A CA 1
ATOM 1475 C C . VAL A 1 184 ? -33.190 -0.643 39.734 1.00 93.06 184 VAL A C 1
ATOM 1477 O O . VAL A 1 184 ? -33.996 0.135 40.244 1.00 93.06 184 VAL A O 1
ATOM 1480 N N . TYR A 1 185 ? -32.072 -1.031 40.338 1.00 93.31 185 TYR A N 1
ATOM 1481 C CA . TYR A 1 185 ? -31.485 -0.367 41.493 1.00 93.31 185 TYR A CA 1
ATOM 1482 C C . TYR A 1 185 ? -30.326 0.490 40.990 1.00 93.31 185 TYR A C 1
ATOM 1484 O O . TYR A 1 185 ? -29.240 -0.011 40.695 1.00 93.31 185 TYR A O 1
ATOM 1492 N N . LYS A 1 186 ? -30.599 1.783 40.817 1.00 90.56 186 LYS A N 1
ATOM 1493 C CA . LYS A 1 186 ? -29.597 2.739 40.364 1.00 90.56 186 LYS A CA 1
ATOM 1494 C C . LYS A 1 186 ? -28.696 3.107 41.538 1.00 90.56 186 LYS A C 1
ATOM 1496 O O . LYS A 1 186 ? -29.196 3.582 42.554 1.00 90.56 186 LYS A O 1
ATOM 1501 N N . VAL A 1 187 ? -27.394 2.925 41.361 1.00 88.19 187 VAL A N 1
ATOM 1502 C CA . VAL A 1 187 ? -26.383 3.406 42.303 1.00 88.19 187 VAL A CA 1
ATOM 1503 C C . VAL A 1 187 ? -25.994 4.821 41.892 1.00 88.19 187 VAL A C 1
ATOM 1505 O O . VAL A 1 187 ? -25.546 5.054 40.768 1.00 88.19 187 VAL A O 1
ATOM 1508 N N . ASP A 1 188 ? -26.213 5.792 42.775 1.00 79.56 188 ASP A N 1
ATOM 1509 C CA . ASP A 1 188 ? -25.826 7.175 42.511 1.00 79.56 188 ASP A CA 1
ATOM 1510 C C . ASP A 1 188 ? -24.311 7.318 42.720 1.00 79.56 188 ASP A C 1
ATOM 1512 O O . ASP A 1 188 ? -23.826 7.483 43.839 1.00 79.56 188 ASP A O 1
ATOM 1516 N N . SER A 1 189 ? -23.553 7.224 41.622 1.00 67.25 189 SER A N 1
ATOM 1517 C CA . SER A 1 189 ? -22.106 7.434 41.652 1.00 67.25 189 SER A CA 1
ATOM 1518 C C . SER A 1 189 ? -21.793 8.904 41.956 1.00 67.25 189 SER A C 1
ATOM 1520 O O . SER A 1 189 ? -22.255 9.782 41.216 1.00 67.25 189 SER A O 1
ATOM 1522 N N . GLU A 1 190 ? -20.971 9.194 42.966 1.00 68.38 190 GLU A N 1
ATOM 1523 C CA . GLU A 1 190 ? -20.396 10.535 43.115 1.00 68.38 190 GLU A CA 1
ATOM 1524 C C . GLU A 1 190 ? -19.520 10.832 41.889 1.00 68.38 190 GLU A C 1
ATOM 1526 O O . GLU A 1 190 ? -18.847 9.945 41.359 1.00 68.38 190 GLU A O 1
ATOM 1531 N N . GLN A 1 191 ? -19.562 12.070 41.384 1.00 67.50 191 GLN A N 1
ATOM 1532 C CA . GLN A 1 191 ? -18.646 12.471 40.319 1.00 67.50 191 GLN A CA 1
ATOM 1533 C C . GLN A 1 191 ? -17.228 12.470 40.885 1.00 67.50 191 GLN A C 1
ATOM 1535 O O . GLN A 1 191 ? -16.848 13.380 41.617 1.00 67.50 191 GLN A O 1
ATOM 1540 N N . VAL A 1 192 ? -16.471 11.432 40.544 1.00 79.00 192 VAL A N 1
ATOM 1541 C CA . VAL A 1 192 ? -15.047 11.329 40.847 1.00 79.00 192 VAL A CA 1
ATOM 1542 C C . VAL A 1 192 ? -14.310 12.382 40.024 1.00 79.00 192 VAL A C 1
ATOM 1544 O O . VAL A 1 192 ? -14.557 12.505 38.825 1.00 79.00 192 VAL A O 1
ATOM 1547 N N . GLU A 1 193 ? -13.452 13.171 40.667 1.00 88.00 193 GLU A N 1
ATOM 1548 C CA . GLU A 1 193 ? -12.547 14.092 39.975 1.00 88.00 193 GLU A CA 1
ATOM 1549 C C . GLU A 1 193 ? -11.614 13.284 39.068 1.00 88.00 193 GLU A C 1
ATOM 1551 O O . GLU A 1 193 ? -10.955 12.366 39.542 1.00 88.00 193 GLU A O 1
ATOM 1556 N N . ASP A 1 194 ? -11.606 13.571 37.771 1.00 90.06 194 ASP A N 1
ATOM 1557 C CA . ASP A 1 194 ? -11.014 12.697 36.756 1.00 90.06 194 ASP A CA 1
ATOM 1558 C C . ASP A 1 194 ? -10.500 13.520 35.573 1.00 90.06 194 ASP A C 1
ATOM 1560 O O . ASP A 1 194 ? -11.119 14.512 35.150 1.00 90.06 194 ASP A O 1
ATOM 1564 N N . VAL A 1 195 ? -9.359 13.086 35.046 1.00 93.44 195 VAL A N 1
ATOM 1565 C CA . VAL A 1 195 ? -8.706 13.652 33.869 1.00 93.44 195 VAL A CA 1
ATOM 1566 C C . VAL A 1 195 ? -8.283 12.496 32.990 1.00 93.44 195 VAL A C 1
ATOM 1568 O O . VAL A 1 195 ? -7.433 11.730 33.398 1.00 93.44 195 VAL A O 1
ATOM 1571 N N . TYR A 1 196 ? -8.788 12.410 31.764 1.00 93.38 196 TYR A N 1
ATOM 1572 C CA . TYR A 1 196 ? -8.504 11.268 30.900 1.00 93.38 196 TYR A CA 1
ATOM 1573 C C . TYR A 1 196 ? -8.188 11.666 29.469 1.00 93.38 196 TYR A C 1
ATOM 1575 O O . TYR A 1 196 ? -8.561 12.743 29.000 1.00 93.38 196 TYR A O 1
ATOM 1583 N N . ILE A 1 197 ? -7.502 10.774 28.757 1.00 95.50 197 ILE A N 1
ATOM 1584 C CA . ILE A 1 197 ? -7.221 10.950 27.331 1.00 95.50 197 ILE A CA 1
ATOM 1585 C C . ILE A 1 197 ? -8.452 10.487 26.542 1.00 95.50 197 ILE A C 1
ATOM 1587 O O . ILE A 1 197 ? -8.825 9.319 26.617 1.00 95.50 197 ILE A O 1
ATOM 1591 N N . GLU A 1 198 ? -9.087 11.400 25.805 1.00 93.50 198 GLU A N 1
ATOM 1592 C CA . GLU A 1 198 ? -10.252 11.093 24.961 1.00 93.50 198 GLU A CA 1
ATOM 1593 C C . GLU A 1 198 ? -9.800 10.389 23.677 1.00 93.50 198 GLU A C 1
ATOM 1595 O O . GLU A 1 198 ? -10.278 9.299 23.363 1.00 93.50 198 GLU A O 1
ATOM 1600 N N . ASP A 1 199 ? -8.821 10.966 22.978 1.00 94.19 199 ASP A N 1
ATOM 1601 C CA . ASP A 1 199 ? -8.203 10.380 21.792 1.00 94.19 199 ASP A CA 1
ATOM 1602 C C . ASP A 1 199 ? -6.818 10.982 21.489 1.00 94.19 199 ASP A C 1
ATOM 1604 O O . ASP A 1 199 ? -6.398 12.012 22.032 1.00 94.19 199 ASP A O 1
ATOM 1608 N N . ILE A 1 200 ? -6.086 10.297 20.605 1.00 95.75 200 ILE A N 1
ATOM 1609 C CA . ILE A 1 200 ? -4.845 10.791 20.005 1.00 95.75 200 ILE A CA 1
ATOM 1610 C C . ILE A 1 200 ? -5.013 10.795 18.489 1.00 95.75 200 ILE A C 1
ATOM 1612 O O . ILE A 1 200 ? -5.134 9.729 17.880 1.00 95.75 200 ILE A O 1
ATOM 1616 N N . ASP A 1 201 ? -4.912 11.976 17.892 1.00 95.56 201 ASP A N 1
ATOM 1617 C CA . ASP A 1 201 ? -4.912 12.163 16.445 1.00 95.56 201 ASP A CA 1
ATOM 1618 C C . ASP A 1 201 ? -3.470 12.236 15.910 1.00 95.56 201 ASP A C 1
ATOM 1620 O O . ASP A 1 201 ? -2.635 13.039 16.350 1.00 95.56 201 ASP A O 1
ATOM 1624 N N . ILE A 1 202 ? -3.159 11.335 14.981 1.00 95.25 202 ILE A N 1
ATOM 1625 C CA . ILE A 1 202 ? -1.850 11.153 14.352 1.00 95.25 202 ILE A CA 1
ATOM 1626 C C . ILE A 1 202 ? -2.059 10.655 12.919 1.00 95.25 202 ILE A C 1
ATOM 1628 O O . ILE A 1 202 ? -2.965 9.874 12.643 1.00 95.25 202 ILE A O 1
ATOM 1632 N N . LEU A 1 203 ? -1.192 11.070 11.995 1.00 93.75 203 LEU A N 1
ATOM 1633 C CA . LEU A 1 203 ? -1.240 10.584 10.615 1.00 93.75 203 LEU A CA 1
ATOM 1634 C C . LEU A 1 203 ? -0.923 9.082 10.539 1.00 93.75 203 LEU A C 1
ATOM 1636 O O . LEU A 1 203 ? 0.125 8.643 11.015 1.00 93.75 203 LEU A O 1
ATOM 1640 N N . ASP A 1 204 ? -1.756 8.313 9.834 1.00 91.81 204 ASP A N 1
ATOM 1641 C CA . ASP A 1 204 ? -1.555 6.868 9.621 1.00 91.81 204 ASP A CA 1
ATOM 1642 C C . ASP A 1 204 ? -0.241 6.532 8.899 1.00 91.81 204 ASP A C 1
ATOM 1644 O O . ASP A 1 204 ? 0.331 5.453 9.083 1.00 91.81 204 ASP A O 1
ATOM 1648 N N . LYS A 1 205 ? 0.228 7.434 8.027 1.00 90.00 205 LYS A N 1
ATOM 1649 C CA . LYS A 1 205 ? 1.448 7.272 7.226 1.00 90.00 205 LYS A CA 1
ATOM 1650 C C . LYS A 1 205 ? 2.242 8.568 7.198 1.00 90.00 205 LYS A C 1
ATOM 1652 O O . LYS A 1 205 ? 1.685 9.613 6.875 1.00 90.00 205 LYS A O 1
ATOM 1657 N N . VAL A 1 206 ? 3.546 8.473 7.448 1.00 90.31 206 VAL A N 1
ATOM 1658 C CA . VAL A 1 206 ? 4.476 9.611 7.395 1.00 90.31 206 VAL A CA 1
ATOM 1659 C C . VAL A 1 206 ? 5.768 9.198 6.697 1.00 90.31 206 VAL A C 1
ATOM 1661 O O . VAL A 1 206 ? 6.232 8.071 6.880 1.00 90.31 206 VAL A O 1
ATOM 1664 N N . ALA A 1 207 ? 6.364 10.077 5.890 1.00 85.94 207 ALA A N 1
ATOM 1665 C CA . ALA A 1 207 ? 7.637 9.771 5.252 1.00 85.94 207 ALA A CA 1
ATOM 1666 C C . ALA A 1 207 ? 8.815 9.855 6.244 1.00 85.94 207 ALA A C 1
ATOM 1668 O O . ALA A 1 207 ? 8.846 10.694 7.144 1.00 85.94 207 ALA A O 1
ATOM 1669 N N . ILE A 1 208 ? 9.841 9.016 6.058 1.00 86.44 208 ILE A N 1
ATOM 1670 C CA . ILE A 1 208 ? 11.092 9.112 6.830 1.00 86.44 208 ILE A CA 1
ATOM 1671 C C . ILE A 1 208 ? 11.664 10.534 6.720 1.00 86.44 208 ILE A C 1
ATOM 1673 O O . ILE A 1 208 ? 11.889 11.041 5.622 1.00 86.44 208 ILE A O 1
ATOM 1677 N N . GLY A 1 209 ? 11.967 11.152 7.861 1.00 85.94 209 GLY A N 1
ATOM 1678 C CA . GLY A 1 209 ? 12.559 12.488 7.955 1.00 85.94 209 GLY A CA 1
ATOM 1679 C C . GLY A 1 209 ? 11.580 13.651 7.777 1.00 85.94 209 GLY A C 1
ATOM 1680 O O . GLY A 1 209 ? 12.030 14.793 7.745 1.00 85.94 209 GLY A O 1
ATOM 1681 N N . GLU A 1 210 ? 10.281 13.386 7.647 1.00 86.25 210 GLU A N 1
ATOM 1682 C CA . GLU A 1 210 ? 9.231 14.406 7.673 1.00 86.25 210 GLU A CA 1
ATOM 1683 C C . GLU A 1 210 ? 8.842 14.742 9.124 1.00 86.25 210 GLU A C 1
ATOM 1685 O O . GLU A 1 210 ? 8.815 13.858 9.985 1.00 86.25 210 GLU A O 1
ATOM 1690 N N . GLU A 1 211 ? 8.581 16.025 9.403 1.00 92.56 211 GLU A N 1
ATOM 1691 C CA . GLU A 1 211 ? 8.028 16.472 10.687 1.00 92.56 211 GLU A CA 1
ATOM 1692 C C . GLU A 1 211 ? 6.510 16.328 10.654 1.00 92.56 211 GLU A C 1
ATOM 1694 O O . GLU A 1 211 ? 5.850 16.842 9.754 1.00 92.56 211 GLU A O 1
ATOM 1699 N N . PHE A 1 212 ? 5.958 15.665 11.663 1.00 93.69 212 PHE A N 1
ATOM 1700 C CA . PHE A 1 212 ? 4.521 15.490 11.822 1.00 93.69 212 PHE A CA 1
ATOM 1701 C C . PHE A 1 212 ? 4.102 15.771 13.260 1.00 93.69 212 PHE A C 1
ATOM 1703 O O . PHE A 1 212 ? 4.932 15.822 14.173 1.00 93.69 212 PHE A O 1
ATOM 1710 N N . SER A 1 213 ? 2.800 15.971 13.455 1.00 94.69 213 SER A N 1
ATOM 1711 C CA . SER A 1 213 ? 2.226 16.249 14.763 1.00 94.69 213 SER A CA 1
ATOM 1712 C C . SER A 1 213 ? 1.454 15.072 15.344 1.00 94.69 213 SER A C 1
ATOM 1714 O O . SER A 1 213 ? 0.785 14.337 14.624 1.00 94.69 213 SER A O 1
ATOM 1716 N N . VAL A 1 214 ? 1.528 14.952 16.666 1.00 95.50 214 VAL A N 1
ATOM 1717 C CA . VAL A 1 214 ? 0.691 14.094 17.501 1.00 95.50 214 VAL A CA 1
ATOM 1718 C C . VAL A 1 214 ? -0.180 15.018 18.344 1.00 95.50 214 VAL A C 1
ATOM 1720 O O . VAL A 1 214 ? 0.340 15.778 19.168 1.00 95.50 214 VAL A O 1
ATOM 1723 N N . THR A 1 215 ? -1.484 14.989 18.102 1.00 96.88 215 THR A N 1
ATOM 1724 C CA . THR A 1 215 ? -2.471 15.804 18.812 1.00 96.88 215 THR A CA 1
ATOM 1725 C C . THR A 1 215 ? -3.116 14.947 19.890 1.00 96.88 215 THR A C 1
ATOM 1727 O O . THR A 1 215 ? -3.645 13.882 19.597 1.00 96.88 215 THR A O 1
ATOM 1730 N N . VAL A 1 216 ? -3.050 15.392 21.140 1.00 96.81 216 VAL A N 1
ATOM 1731 C CA . VAL A 1 216 ? -3.625 14.683 22.288 1.00 96.81 216 VAL A CA 1
ATOM 1732 C C . VAL A 1 216 ? -4.815 15.482 22.790 1.00 96.81 216 VAL A C 1
ATOM 1734 O O . VAL A 1 216 ? -4.640 16.638 23.190 1.00 96.81 216 VAL A O 1
ATOM 1737 N N . ASN A 1 217 ? -5.997 14.872 22.787 1.00 97.00 217 ASN A N 1
ATOM 1738 C CA . ASN A 1 217 ? -7.204 15.459 23.351 1.00 97.00 217 ASN A CA 1
ATOM 1739 C C . ASN A 1 217 ? -7.464 14.850 24.729 1.00 97.00 217 ASN A C 1
ATOM 1741 O O . ASN A 1 217 ? -7.481 13.633 24.910 1.00 97.00 217 ASN A O 1
ATOM 1745 N N . ILE A 1 218 ? -7.621 15.720 25.718 1.00 96.31 218 ILE A N 1
ATOM 1746 C CA . ILE A 1 218 ? -7.791 15.377 27.124 1.00 96.31 218 ILE A CA 1
ATOM 1747 C C . ILE A 1 218 ? -9.093 15.989 27.609 1.00 96.31 218 ILE A C 1
ATOM 1749 O O . ILE A 1 218 ? -9.362 17.171 27.382 1.00 96.31 218 ILE A O 1
ATOM 1753 N N . LYS A 1 219 ? -9.859 15.206 28.355 1.00 95.12 219 LYS A N 1
ATOM 1754 C CA . LYS A 1 219 ? -11.089 15.639 29.001 1.00 95.12 219 LYS A CA 1
ATOM 1755 C C . LYS A 1 219 ? -10.882 15.698 30.499 1.00 95.12 219 LYS A C 1
ATOM 1757 O O . LYS A 1 219 ? -10.306 14.789 31.084 1.00 95.12 219 LYS A O 1
ATOM 1762 N N . SER A 1 220 ? -11.368 16.760 31.123 1.00 94.81 220 SER A N 1
ATOM 1763 C CA . SER A 1 220 ? -11.248 16.940 32.567 1.00 94.81 220 SER A CA 1
ATOM 1764 C C . SER A 1 220 ? -12.524 17.506 33.164 1.00 94.81 220 SER A C 1
ATOM 1766 O O . SER A 1 220 ? -13.118 18.441 32.623 1.00 94.81 220 SER A O 1
ATOM 1768 N N . ASN A 1 221 ? -12.944 16.995 34.319 1.00 92.06 221 ASN A N 1
ATOM 1769 C CA . ASN A 1 221 ? -14.043 17.591 35.086 1.00 9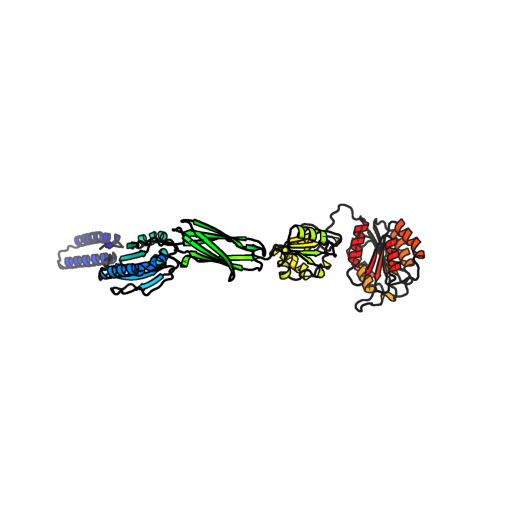2.06 221 ASN A CA 1
ATOM 1770 C C . ASN A 1 221 ? -13.569 18.589 36.164 1.00 92.06 221 ASN A C 1
ATOM 1772 O O . ASN A 1 221 ? -14.406 19.283 36.762 1.00 92.06 221 ASN A O 1
ATOM 1776 N N . ILE A 1 222 ? -12.251 18.724 36.341 1.00 93.44 222 ILE A N 1
ATOM 1777 C CA . ILE A 1 222 ? -11.579 19.624 37.283 1.00 93.44 222 ILE A CA 1
ATOM 1778 C C . ILE A 1 222 ? -10.538 20.512 36.592 1.00 93.44 222 ILE A C 1
ATOM 1780 O O . ILE A 1 222 ? -10.204 20.340 35.423 1.00 93.44 222 ILE A O 1
ATOM 1784 N N . LYS A 1 223 ? -10.027 21.503 37.322 1.00 95.50 223 LYS A N 1
ATOM 1785 C CA . LYS A 1 223 ? -8.846 22.266 36.918 1.00 95.50 223 LYS A CA 1
ATOM 1786 C C . LYS A 1 223 ? -7.654 21.751 37.715 1.00 95.50 223 LYS A C 1
ATOM 1788 O O . LYS A 1 223 ? -7.701 21.796 38.941 1.00 95.50 223 LYS A O 1
ATOM 1793 N N . THR A 1 224 ? -6.611 21.281 37.041 1.00 95.25 224 THR A N 1
ATOM 1794 C CA . THR A 1 224 ? -5.446 20.674 37.699 1.00 95.25 224 THR A CA 1
ATOM 1795 C C . THR A 1 224 ? -4.187 20.806 36.852 1.00 95.25 224 THR A C 1
ATOM 1797 O O . THR A 1 224 ? -4.255 21.131 35.668 1.00 95.25 224 THR A O 1
ATOM 1800 N N . LYS A 1 225 ? -3.027 20.557 37.455 1.00 95.44 225 LYS A N 1
ATOM 1801 C CA . LYS A 1 225 ? -1.767 20.411 36.728 1.00 95.44 225 LYS A CA 1
ATOM 1802 C C . LYS A 1 225 ? -1.521 18.947 36.419 1.00 95.44 225 LYS A C 1
ATOM 1804 O O . LYS A 1 225 ? -1.900 18.069 37.189 1.00 95.44 225 LYS A O 1
ATOM 1809 N N . SER A 1 226 ? -0.889 18.687 35.286 1.00 95.56 226 SER A N 1
ATOM 1810 C CA . SER A 1 226 ? -0.548 17.336 34.862 1.00 95.56 226 SER A CA 1
ATOM 1811 C C . SER A 1 226 ? 0.797 17.318 34.159 1.00 95.56 226 SER A C 1
ATOM 1813 O O . SER A 1 226 ? 1.202 18.291 33.517 1.00 95.56 226 SER A O 1
ATOM 1815 N N . ARG A 1 227 ? 1.497 16.192 34.263 1.00 96.38 227 ARG A N 1
ATOM 1816 C CA . ARG A 1 227 ? 2.668 15.902 33.444 1.00 96.38 227 ARG A CA 1
ATOM 1817 C C . ARG A 1 227 ? 2.253 15.005 32.288 1.00 96.38 227 ARG A C 1
ATOM 1819 O O . ARG A 1 227 ? 1.801 13.887 32.503 1.00 96.38 227 ARG A O 1
ATOM 1826 N N . ILE A 1 228 ? 2.451 15.470 31.059 1.00 96.31 228 ILE A N 1
ATOM 1827 C CA . ILE A 1 228 ? 2.191 14.688 29.846 1.00 96.31 228 ILE A CA 1
ATOM 1828 C C . ILE A 1 228 ? 3.502 14.169 29.260 1.00 96.31 228 ILE A C 1
ATOM 1830 O O . ILE A 1 228 ? 4.437 14.935 29.017 1.00 96.31 228 ILE A O 1
ATOM 1834 N N . SER A 1 229 ? 3.564 12.860 29.023 1.00 96.88 229 SER A N 1
ATOM 1835 C CA . SER A 1 229 ? 4.704 12.163 28.426 1.00 96.88 229 SER A CA 1
ATOM 1836 C C . SER A 1 229 ? 4.292 11.455 27.139 1.00 96.88 229 SER A C 1
ATOM 1838 O O . SER A 1 229 ? 3.396 10.614 27.150 1.00 96.88 229 SER A O 1
ATOM 1840 N N . VAL A 1 230 ? 4.983 11.751 26.036 1.00 96.12 230 VAL A N 1
ATOM 1841 C CA . VAL A 1 230 ? 4.768 11.120 24.725 1.00 96.12 230 VAL A CA 1
ATOM 1842 C C . VAL A 1 230 ? 5.935 10.192 24.409 1.00 96.12 230 VAL A C 1
ATOM 1844 O O . VAL A 1 230 ? 7.098 10.608 24.422 1.00 96.12 230 VAL A O 1
ATOM 1847 N N . TYR A 1 231 ? 5.631 8.939 24.089 1.00 95.50 231 TYR A N 1
ATOM 1848 C CA . TYR A 1 231 ? 6.590 7.889 23.769 1.00 95.50 231 TYR A CA 1
ATOM 1849 C C . TYR A 1 231 ? 6.396 7.397 22.336 1.00 95.50 231 TYR A C 1
ATOM 1851 O O . TYR A 1 231 ? 5.268 7.193 21.902 1.00 95.50 231 TYR A O 1
ATOM 1859 N N . SER A 1 232 ? 7.498 7.133 21.636 1.00 92.56 232 SER A N 1
ATOM 1860 C CA . SER A 1 232 ? 7.523 6.388 20.373 1.00 92.56 232 SER A CA 1
ATOM 1861 C C . SER A 1 232 ? 8.226 5.051 20.624 1.00 92.56 232 SER A C 1
ATOM 1863 O O . SER A 1 232 ? 9.437 4.988 20.865 1.00 92.56 232 SER A O 1
ATOM 1865 N N . GLY A 1 233 ? 7.465 3.957 20.659 1.00 88.25 233 GLY A N 1
ATOM 1866 C CA . GLY A 1 233 ? 7.955 2.668 21.145 1.00 88.25 233 GLY A CA 1
ATOM 1867 C C . GLY A 1 233 ? 8.400 2.739 22.606 1.00 88.25 233 GLY A C 1
ATOM 1868 O O . GLY A 1 233 ? 7.586 2.905 23.506 1.00 88.25 233 GLY A O 1
ATOM 1869 N N . ARG A 1 234 ? 9.705 2.575 22.847 1.00 88.12 234 ARG A N 1
ATOM 1870 C CA . ARG A 1 234 ? 10.309 2.661 24.192 1.00 88.12 234 ARG A CA 1
ATOM 1871 C C . ARG A 1 234 ? 10.988 4.005 24.464 1.00 88.12 234 ARG A C 1
ATOM 1873 O O . ARG A 1 234 ? 11.469 4.230 25.569 1.00 88.12 234 ARG A O 1
ATOM 1880 N N . GLU A 1 235 ? 11.085 4.866 23.458 1.00 91.00 235 GLU A N 1
ATOM 1881 C CA . GLU A 1 235 ? 11.799 6.136 23.545 1.00 91.00 235 GLU A CA 1
ATOM 1882 C C . GLU A 1 235 ? 10.831 7.247 23.961 1.00 91.00 235 GLU A C 1
ATOM 1884 O O . GLU A 1 235 ? 9.802 7.444 23.316 1.00 91.00 235 GLU A O 1
ATOM 1889 N N . LYS A 1 236 ? 11.158 7.987 25.025 1.00 94.00 236 LYS A N 1
ATOM 1890 C CA . LYS A 1 236 ? 10.397 9.175 25.429 1.00 94.00 236 LYS A CA 1
ATOM 1891 C C . LYS A 1 236 ? 10.761 10.336 24.500 1.00 94.00 236 LYS A C 1
ATOM 1893 O O . LYS A 1 236 ? 11.908 10.773 24.498 1.00 94.00 236 LYS A O 1
ATOM 1898 N N . LYS A 1 237 ? 9.796 10.812 23.713 1.00 93.19 237 LYS A N 1
ATOM 1899 C CA . LYS A 1 237 ? 9.972 11.883 22.719 1.00 93.19 237 LYS A CA 1
ATOM 1900 C C . LYS A 1 237 ? 9.736 13.268 23.299 1.00 93.19 237 LYS A C 1
ATOM 1902 O O . LYS A 1 237 ? 10.445 14.209 22.957 1.00 93.19 237 LYS A O 1
ATOM 1907 N N . SER A 1 238 ? 8.750 13.400 24.181 1.00 92.25 238 SER A N 1
ATOM 1908 C CA . SER A 1 238 ? 8.428 14.674 24.816 1.00 92.25 238 SER A CA 1
ATOM 1909 C C . SER A 1 238 ? 7.907 14.462 26.228 1.00 92.25 238 SER A C 1
ATOM 1911 O O . SER A 1 238 ? 7.264 13.453 26.510 1.00 92.25 238 SER A O 1
ATOM 1913 N N . GLU A 1 239 ? 8.188 15.422 27.100 1.00 95.25 239 GLU A N 1
ATOM 1914 C CA . GLU A 1 239 ? 7.637 15.513 28.447 1.00 95.25 239 GLU A CA 1
ATOM 1915 C C . GLU A 1 239 ? 7.432 16.986 28.779 1.00 95.25 239 GLU A C 1
ATOM 1917 O O . GLU A 1 239 ? 8.342 17.794 28.574 1.00 95.25 239 GLU A O 1
ATOM 1922 N N . LYS A 1 240 ? 6.231 17.347 29.232 1.00 94.38 240 LYS A N 1
ATOM 1923 C CA . LYS A 1 240 ? 5.889 18.723 29.603 1.00 94.38 240 LYS A CA 1
ATOM 1924 C C . LYS A 1 240 ? 4.949 18.728 30.799 1.00 94.38 240 LYS A C 1
ATOM 1926 O O . LYS A 1 240 ? 4.103 17.848 30.926 1.00 94.38 240 LYS A O 1
ATOM 1931 N N . GLU A 1 241 ? 5.080 19.746 31.637 1.00 95.69 241 GLU A N 1
ATOM 1932 C CA . GLU A 1 241 ? 4.022 20.121 32.573 1.00 95.69 241 GLU A CA 1
ATOM 1933 C C . GLU A 1 241 ? 2.986 20.962 31.825 1.00 95.69 241 GLU A C 1
ATOM 1935 O O . GLU A 1 241 ? 3.341 21.859 31.053 1.00 95.69 241 GLU A O 1
ATOM 1940 N N . ILE A 1 242 ? 1.714 20.634 32.022 1.00 94.56 242 ILE A N 1
ATOM 1941 C CA . ILE A 1 242 ? 0.568 21.281 31.392 1.00 94.56 242 ILE A CA 1
ATOM 1942 C C . ILE A 1 242 ? -0.458 21.667 32.457 1.00 94.56 242 ILE A C 1
ATOM 1944 O O . ILE A 1 242 ? -0.698 20.926 33.412 1.00 94.56 242 ILE A O 1
ATOM 1948 N N . ASP A 1 243 ? -1.072 22.831 32.277 1.00 95.69 243 ASP A N 1
ATOM 1949 C CA . ASP A 1 243 ? -2.255 23.231 33.031 1.00 95.69 243 ASP A CA 1
ATOM 1950 C C . ASP A 1 243 ? -3.493 22.720 32.282 1.00 95.69 243 ASP A C 1
ATOM 1952 O O . ASP A 1 243 ? -3.675 23.015 31.099 1.00 95.69 243 ASP A O 1
ATOM 1956 N N . ILE A 1 244 ? -4.325 21.935 32.962 1.00 95.56 244 ILE A N 1
ATOM 1957 C CA . ILE A 1 244 ? -5.560 21.362 32.426 1.00 95.56 244 ILE A CA 1
ATOM 1958 C C . ILE A 1 244 ? -6.737 22.158 32.981 1.00 95.56 244 ILE A C 1
ATOM 1960 O O . ILE A 1 244 ? -6.920 22.272 34.197 1.00 95.56 244 ILE A O 1
ATOM 1964 N N . GLU A 1 245 ? -7.544 22.715 32.083 1.00 96.12 245 GLU A N 1
ATOM 1965 C CA . GLU A 1 245 ? -8.796 23.382 32.422 1.00 96.12 245 GLU A CA 1
ATOM 1966 C C . GLU A 1 245 ? -9.949 22.373 32.472 1.00 96.12 245 GLU A C 1
ATOM 1968 O O . GLU A 1 245 ? -9.895 21.289 31.891 1.00 96.12 245 GLU A O 1
ATOM 1973 N N . LYS A 1 246 ? -11.038 22.743 33.145 1.00 94.88 246 LYS A N 1
ATOM 1974 C CA . LYS A 1 246 ? -12.262 21.941 33.136 1.00 94.88 246 LYS A CA 1
ATOM 1975 C C . LYS A 1 246 ? -12.898 21.965 31.739 1.00 94.88 246 LYS A C 1
ATOM 1977 O O . LYS A 1 246 ? -13.219 23.041 31.239 1.00 94.88 246 LYS A O 1
ATOM 1982 N N . GLY A 1 247 ? -13.158 20.793 31.169 1.00 94.31 247 GLY A N 1
ATOM 1983 C CA . GLY A 1 247 ? -13.697 20.595 29.824 1.00 94.31 247 GLY A CA 1
ATOM 1984 C C . GLY A 1 247 ? -12.706 19.877 28.909 1.00 94.31 247 GLY A C 1
ATOM 1985 O O . GLY A 1 247 ? -11.931 19.034 29.364 1.00 94.31 247 GLY A O 1
ATOM 1986 N N . ASP A 1 248 ? -12.756 20.210 27.622 1.00 96.00 248 ASP A N 1
ATOM 1987 C CA . ASP A 1 248 ? -11.884 19.650 26.590 1.00 96.00 248 ASP A CA 1
ATOM 1988 C C . ASP A 1 248 ? -10.576 20.461 26.488 1.00 96.00 248 ASP A C 1
ATOM 1990 O O . ASP A 1 248 ? -10.583 21.695 26.485 1.00 96.00 248 ASP A O 1
ATOM 1994 N N . ASN A 1 249 ? -9.442 19.768 26.404 1.00 96.75 249 ASN A N 1
ATOM 1995 C CA . ASN A 1 249 ? -8.101 20.342 26.333 1.00 96.75 249 ASN A CA 1
ATOM 1996 C C . ASN A 1 249 ? -7.312 19.653 25.216 1.00 96.75 249 ASN A C 1
ATOM 1998 O O . ASN A 1 249 ? -7.246 18.428 25.177 1.00 96.75 249 ASN A O 1
ATOM 2002 N N . THR A 1 250 ? -6.650 20.420 24.350 1.00 96.69 250 THR A N 1
ATOM 2003 C CA . THR A 1 250 ? -5.883 19.865 23.224 1.00 96.69 250 THR A CA 1
ATOM 2004 C C . THR A 1 250 ? -4.422 20.287 23.298 1.00 96.69 250 THR A C 1
ATOM 2006 O O . THR A 1 250 ? -4.109 21.477 23.390 1.00 96.69 250 THR A O 1
ATOM 2009 N N . PHE A 1 251 ? -3.515 19.315 23.194 1.00 96.00 251 PHE A N 1
ATOM 2010 C CA . PHE A 1 251 ? -2.071 19.536 23.224 1.00 96.00 251 PHE A CA 1
ATOM 2011 C C . PHE A 1 251 ? -1.396 18.975 21.972 1.00 96.00 251 PHE A C 1
ATOM 2013 O O . PHE A 1 251 ? -1.644 17.843 21.568 1.00 96.00 251 PHE A O 1
ATOM 2020 N N . LEU A 1 252 ? -0.506 19.770 21.372 1.00 95.25 252 LEU A N 1
ATOM 2021 C CA . LEU A 1 252 ? 0.203 19.424 20.141 1.00 95.25 252 LEU A CA 1
ATOM 2022 C C . LEU A 1 252 ? 1.673 19.090 20.422 1.00 95.25 252 LEU A C 1
ATOM 2024 O O . LEU A 1 252 ? 2.417 19.897 20.994 1.00 95.25 252 LEU A O 1
ATOM 2028 N N . PHE A 1 253 ? 2.114 17.934 19.936 1.00 94.50 253 PHE A N 1
ATOM 2029 C CA . PHE A 1 253 ? 3.508 17.499 19.955 1.00 94.50 253 PHE A CA 1
ATOM 2030 C C . PHE A 1 253 ? 4.007 17.295 18.534 1.00 94.50 253 PHE A C 1
ATOM 2032 O O . PHE A 1 253 ? 3.235 16.935 17.657 1.00 94.50 253 PHE A O 1
ATOM 2039 N N . LYS A 1 254 ? 5.296 17.530 18.303 1.00 94.44 254 LYS A N 1
ATOM 2040 C CA . LYS A 1 254 ? 5.946 17.324 17.006 1.00 94.44 254 LYS A CA 1
ATOM 2041 C C . LYS A 1 254 ? 7.004 16.239 17.137 1.00 94.44 254 LYS A C 1
ATOM 2043 O O . LYS A 1 254 ? 7.685 16.195 18.162 1.00 94.44 254 LYS A O 1
ATOM 2048 N N . ASP A 1 255 ? 7.148 15.403 16.117 1.00 93.69 255 ASP A N 1
ATOM 2049 C CA . ASP A 1 255 ? 8.190 14.375 16.052 1.00 93.69 255 ASP A CA 1
ATOM 2050 C C . ASP A 1 255 ? 8.712 14.196 14.615 1.00 93.69 255 ASP A C 1
ATOM 2052 O O . ASP A 1 255 ? 8.048 14.564 13.645 1.00 93.69 255 ASP A O 1
ATOM 2056 N N . ILE A 1 256 ? 9.920 13.639 14.491 1.00 92.75 256 ILE A N 1
ATOM 2057 C CA . ILE A 1 256 ? 10.572 13.280 13.224 1.00 92.75 256 ILE A CA 1
ATOM 2058 C C . ILE A 1 256 ? 11.137 11.865 13.362 1.00 92.75 256 ILE A C 1
ATOM 2060 O O . ILE A 1 256 ? 11.905 11.564 14.279 1.00 92.75 256 ILE A O 1
ATOM 2064 N N . GLN A 1 257 ? 10.802 10.985 12.418 1.00 90.12 257 GLN A N 1
ATOM 2065 C CA . GLN A 1 257 ? 11.241 9.589 12.440 1.00 90.12 257 GLN A CA 1
ATOM 2066 C C . GLN A 1 257 ? 12.288 9.304 11.363 1.00 90.12 257 GLN A C 1
ATOM 2068 O O . GLN A 1 257 ? 12.083 9.566 10.182 1.00 90.12 257 GLN A O 1
ATOM 2073 N N . HIS A 1 258 ? 13.413 8.709 11.767 1.00 86.25 258 HIS A N 1
ATOM 2074 C CA . HIS A 1 258 ? 14.539 8.389 10.874 1.00 86.25 258 HIS A CA 1
ATOM 2075 C C . HIS A 1 258 ? 14.612 6.911 10.466 1.00 86.25 258 HIS A C 1
ATOM 2077 O O . HIS A 1 258 ? 15.503 6.515 9.719 1.00 86.25 258 HIS A O 1
ATOM 2083 N N . LYS A 1 259 ? 13.706 6.072 10.979 1.00 83.50 259 LYS A N 1
ATOM 2084 C CA . LYS A 1 259 ? 13.649 4.636 10.681 1.00 83.50 259 LYS A CA 1
ATOM 2085 C C . LYS A 1 259 ? 12.235 4.264 10.267 1.00 83.50 259 LYS A C 1
ATOM 2087 O O . LYS A 1 259 ? 11.297 4.590 10.992 1.00 83.50 259 LYS A O 1
ATOM 2092 N N . GLY A 1 260 ? 12.117 3.548 9.153 1.00 85.19 260 GLY A N 1
ATOM 2093 C CA . GLY A 1 260 ? 10.836 3.079 8.635 1.00 85.19 260 GLY A CA 1
ATOM 2094 C C . GLY A 1 260 ? 10.149 2.022 9.508 1.00 85.19 260 GLY A C 1
ATOM 2095 O O . GLY A 1 260 ? 10.709 1.529 10.496 1.00 85.19 260 GLY A O 1
ATOM 2096 N N . GLY A 1 261 ? 8.932 1.671 9.097 1.00 85.88 261 GLY A N 1
ATOM 2097 C CA . GLY A 1 261 ? 8.062 0.669 9.703 1.00 85.88 261 GLY A CA 1
ATOM 2098 C C . GLY A 1 261 ? 7.018 1.248 10.658 1.00 85.88 261 GLY A C 1
ATOM 2099 O O . GLY A 1 261 ? 6.963 2.452 10.911 1.00 85.88 261 GLY A O 1
ATOM 2100 N N . PHE A 1 262 ? 6.201 0.358 11.222 1.00 89.06 262 PHE A N 1
ATOM 2101 C CA . PHE A 1 262 ? 5.184 0.714 12.207 1.00 89.06 262 PHE A CA 1
ATOM 2102 C C . PHE A 1 262 ? 5.820 1.208 13.510 1.00 89.06 262 PHE A C 1
ATOM 2104 O O . PHE A 1 262 ? 6.680 0.544 14.100 1.00 89.06 262 PHE A O 1
ATOM 2111 N N . LYS A 1 263 ? 5.382 2.381 13.965 1.00 91.44 263 LYS A N 1
ATOM 2112 C CA . LYS A 1 263 ? 5.805 3.019 15.210 1.00 91.44 263 LYS A CA 1
ATOM 2113 C C . LYS A 1 263 ? 4.596 3.194 16.123 1.00 91.44 263 LYS A C 1
ATOM 2115 O O . LYS A 1 263 ? 3.710 3.977 15.785 1.00 91.44 263 LYS A O 1
ATOM 2120 N N . PRO A 1 264 ? 4.543 2.493 17.268 1.00 94.25 264 PRO A N 1
ATOM 2121 C CA . PRO A 1 264 ? 3.516 2.756 18.262 1.00 94.25 264 PRO A CA 1
ATOM 2122 C C . PRO A 1 264 ? 3.831 4.066 18.991 1.00 94.25 264 PRO A C 1
ATOM 2124 O O . PRO A 1 264 ? 4.983 4.308 19.364 1.00 94.25 264 PRO A O 1
ATOM 2127 N N . TYR A 1 265 ? 2.809 4.882 19.208 1.00 95.50 265 TYR A N 1
ATOM 2128 C CA . TYR A 1 265 ? 2.848 6.077 20.036 1.00 95.50 265 TYR A CA 1
ATOM 2129 C C . TYR A 1 265 ? 2.015 5.846 21.282 1.00 95.50 265 TYR A C 1
ATOM 2131 O O . TYR A 1 265 ? 0.838 5.520 21.183 1.00 95.50 265 TYR A O 1
ATOM 2139 N N . LYS A 1 266 ? 2.632 6.022 22.446 1.00 96.50 266 LYS A N 1
ATOM 2140 C CA . LYS A 1 266 ? 1.973 5.921 23.747 1.00 96.50 266 LYS A CA 1
ATOM 2141 C C . LYS A 1 266 ? 2.028 7.280 24.423 1.00 96.50 266 LYS A C 1
ATOM 2143 O O . LYS A 1 266 ? 3.108 7.860 24.531 1.00 96.50 266 LYS A O 1
ATOM 2148 N N . VAL A 1 267 ? 0.890 7.770 24.888 1.00 96.81 267 VAL A N 1
ATOM 2149 C CA . VAL A 1 267 ? 0.805 8.989 25.695 1.00 96.81 267 VAL A CA 1
ATOM 2150 C C . VAL A 1 267 ? 0.341 8.612 27.086 1.00 96.81 267 VAL A C 1
ATOM 2152 O O . VAL A 1 267 ? -0.566 7.801 27.237 1.00 96.81 267 VAL A O 1
ATOM 2155 N N . VAL A 1 268 ? 1.009 9.181 28.083 1.00 96.56 268 VAL A N 1
ATOM 2156 C CA . VAL A 1 268 ? 0.688 9.012 29.499 1.00 96.56 268 VAL A CA 1
ATOM 2157 C C . VAL A 1 268 ? 0.537 10.392 30.116 1.00 96.56 268 VAL A C 1
ATOM 2159 O O . VAL A 1 268 ? 1.416 11.240 29.927 1.00 96.56 268 VAL A O 1
ATOM 2162 N N . ILE A 1 269 ? -0.552 10.604 30.844 1.00 96.19 269 ILE A N 1
ATOM 2163 C CA . ILE A 1 269 ? -0.763 11.784 31.680 1.00 96.19 269 ILE A CA 1
ATOM 2164 C C . ILE A 1 269 ? -0.650 11.406 33.157 1.00 96.19 269 ILE A C 1
ATOM 2166 O O . ILE A 1 269 ? -1.012 10.309 33.565 1.00 96.19 269 ILE A O 1
ATOM 2170 N N . GLU A 1 270 ? -0.116 12.314 33.960 1.00 95.50 270 GLU A N 1
ATOM 2171 C CA . GLU A 1 270 ? 0.007 12.157 35.409 1.00 95.50 270 GLU A CA 1
ATOM 2172 C C . GLU A 1 270 ? -0.517 13.436 36.076 1.00 95.50 270 GLU A C 1
ATOM 2174 O O . GLU A 1 270 ? 0.257 14.374 36.307 1.00 95.50 270 GLU A O 1
ATOM 2179 N N . PRO A 1 271 ? -1.837 13.522 36.315 1.00 93.88 271 PRO A N 1
ATOM 2180 C CA . PRO A 1 271 ? -2.457 14.666 36.975 1.00 93.88 271 PRO A CA 1
ATOM 2181 C C . PRO A 1 271 ? -2.111 14.705 38.472 1.00 93.88 271 PRO A C 1
ATOM 2183 O O . PRO A 1 271 ? -1.963 13.661 39.103 1.00 93.88 271 PRO A O 1
ATOM 2186 N N . GLU A 1 272 ? -2.021 15.899 39.069 1.00 92.31 272 GLU A N 1
ATOM 2187 C CA . GLU A 1 272 ? -1.839 16.049 40.528 1.00 92.31 272 GLU A CA 1
ATOM 2188 C C . GLU A 1 272 ? -3.049 15.521 41.314 1.00 92.31 272 GLU A C 1
ATOM 2190 O O . GLU A 1 272 ? -2.892 14.931 42.382 1.00 92.31 272 GLU A O 1
ATOM 2195 N N . ASN A 1 273 ? -4.243 15.717 40.749 1.00 87.31 273 ASN A N 1
ATOM 2196 C CA . ASN A 1 273 ? -5.515 15.226 41.265 1.00 87.31 273 ASN A CA 1
ATOM 2197 C C . ASN A 1 273 ? -6.184 14.402 40.166 1.00 87.31 273 ASN A C 1
ATOM 2199 O O . ASN A 1 273 ? -6.531 14.956 39.122 1.00 87.31 273 ASN A O 1
ATOM 2203 N N . ASP A 1 274 ? -6.342 13.108 40.413 1.00 87.00 274 ASP A N 1
ATOM 2204 C CA . ASP A 1 274 ? -7.039 12.173 39.539 1.00 87.00 274 ASP A CA 1
ATOM 2205 C C . ASP A 1 274 ? -7.572 10.996 40.360 1.00 87.00 274 ASP A C 1
ATOM 2207 O O . ASP A 1 274 ? -6.859 10.414 41.183 1.00 87.00 274 ASP A O 1
ATOM 2211 N N . GLY A 1 275 ? -8.842 10.670 40.160 1.00 82.06 275 GLY A N 1
ATOM 2212 C CA . GLY A 1 275 ? -9.501 9.562 40.823 1.00 82.06 275 GLY A CA 1
ATOM 2213 C C . GLY A 1 275 ? -9.480 8.262 40.023 1.00 82.06 275 GLY A C 1
ATOM 2214 O O . GLY A 1 275 ? -9.786 7.221 40.610 1.00 82.06 275 GLY A O 1
ATOM 2215 N N . ILE A 1 276 ? -9.120 8.275 38.729 1.00 83.75 276 ILE A N 1
ATOM 2216 C CA . ILE A 1 276 ? -9.167 7.082 37.869 1.00 83.75 276 ILE A CA 1
ATOM 2217 C C . ILE A 1 276 ? -7.899 6.951 37.016 1.00 83.75 276 ILE A C 1
ATOM 2219 O O . ILE A 1 276 ? -7.863 7.257 35.839 1.00 83.75 276 ILE A O 1
ATOM 2223 N N . SER A 1 277 ? -6.873 6.292 37.553 1.00 86.38 277 SER A N 1
ATOM 2224 C CA . SER A 1 277 ? -5.597 6.162 36.824 1.00 86.38 277 SER A CA 1
ATOM 2225 C C . SER A 1 277 ? -5.609 5.320 35.530 1.00 86.38 277 SER A C 1
ATOM 2227 O O . SER A 1 277 ? -4.649 5.367 34.762 1.00 86.38 277 SER A O 1
ATOM 2229 N N . TYR A 1 278 ? -6.650 4.521 35.272 1.00 83.00 278 TYR A N 1
ATOM 2230 C CA . TYR A 1 278 ? -6.691 3.583 34.138 1.00 83.00 278 TYR A CA 1
ATOM 2231 C C . TYR A 1 278 ? -6.893 4.253 32.773 1.00 83.00 278 TYR A C 1
ATOM 2233 O O . TYR A 1 278 ? -6.532 3.671 31.753 1.00 83.00 278 TYR A O 1
ATOM 2241 N N . ASN A 1 279 ? -7.468 5.453 32.745 1.00 88.94 279 ASN A N 1
ATOM 2242 C CA . ASN A 1 279 ? -7.804 6.203 31.530 1.00 88.94 279 ASN A CA 1
ATOM 2243 C C . ASN A 1 279 ? -6.736 7.281 31.190 1.00 88.94 279 ASN A C 1
ATOM 2245 O O . ASN A 1 279 ? -6.887 8.057 30.243 1.00 88.94 279 ASN A O 1
ATOM 2249 N N . ASN A 1 280 ? -5.626 7.278 31.938 1.00 93.38 280 ASN A N 1
ATOM 2250 C CA . ASN A 1 280 ? -4.492 8.192 31.795 1.00 93.38 280 ASN A CA 1
ATOM 2251 C C . ASN A 1 280 ? -3.483 7.769 30.723 1.00 93.38 280 ASN A C 1
ATOM 2253 O O . ASN A 1 280 ? -2.464 8.434 30.520 1.00 93.38 280 ASN A O 1
ATOM 2257 N N . GLU A 1 281 ? -3.723 6.643 30.056 1.00 94.50 281 GLU A N 1
ATOM 2258 C CA . GLU A 1 281 ? -2.846 6.101 29.029 1.00 94.50 281 GLU A CA 1
ATOM 2259 C C . GLU A 1 281 ? -3.626 5.790 27.754 1.00 94.50 281 GLU A C 1
ATOM 2261 O O . GLU A 1 281 ? -4.646 5.108 27.785 1.00 94.50 281 GLU A O 1
ATOM 2266 N N . TYR A 1 282 ? -3.088 6.226 26.613 1.00 94.69 282 TYR A N 1
ATOM 2267 C CA . TYR A 1 282 ? -3.635 5.903 25.299 1.00 94.69 282 TYR A CA 1
ATOM 2268 C C . TYR A 1 282 ? -2.509 5.533 24.332 1.00 94.69 282 TYR A C 1
ATOM 2270 O O . TYR A 1 282 ? -1.444 6.160 24.318 1.00 94.69 282 TYR A O 1
ATOM 2278 N N . THR A 1 283 ? -2.729 4.495 23.519 1.00 94.38 283 THR A N 1
ATOM 2279 C CA . THR A 1 283 ? -1.759 4.020 22.523 1.00 94.38 283 THR A CA 1
ATOM 2280 C C . THR A 1 283 ? -2.369 4.017 21.127 1.00 94.38 283 THR A C 1
ATOM 2282 O O . THR A 1 283 ? -3.444 3.473 20.905 1.00 94.38 283 THR A O 1
ATOM 2285 N N . THR A 1 284 ? -1.637 4.579 20.171 1.00 94.06 284 THR A N 1
ATOM 2286 C CA . THR A 1 284 ? -1.944 4.578 18.737 1.00 94.06 284 THR A CA 1
ATOM 2287 C C . THR A 1 284 ? -0.697 4.172 17.942 1.00 94.06 284 THR A C 1
ATOM 2289 O O . THR A 1 284 ? 0.338 3.837 18.522 1.00 94.06 284 THR A O 1
ATOM 2292 N N . TYR A 1 285 ? -0.757 4.152 16.615 1.00 93.50 285 TYR A N 1
ATOM 2293 C CA . TYR A 1 285 ? 0.381 3.818 15.764 1.00 93.50 285 TYR A CA 1
ATOM 2294 C C . TYR A 1 285 ? 0.394 4.649 14.484 1.00 93.50 285 TYR A C 1
ATOM 2296 O O . TYR A 1 285 ? -0.636 5.074 13.985 1.00 93.50 285 TYR A O 1
ATOM 2304 N N . THR A 1 286 ? 1.587 4.832 13.928 1.00 93.88 286 THR A N 1
ATOM 2305 C CA . THR A 1 286 ? 1.797 5.412 12.596 1.00 93.88 286 THR A CA 1
ATOM 2306 C C . THR A 1 286 ? 2.763 4.536 11.806 1.00 93.88 286 THR A C 1
ATOM 2308 O O . THR A 1 286 ? 3.649 3.893 12.381 1.00 93.88 286 THR A O 1
ATOM 2311 N N . ASN A 1 287 ? 2.602 4.464 10.489 1.00 92.44 287 ASN A N 1
ATOM 2312 C CA . ASN A 1 287 ? 3.511 3.741 9.611 1.00 92.44 287 ASN A CA 1
ATOM 2313 C C . ASN A 1 287 ? 4.504 4.703 8.952 1.00 92.44 287 ASN A C 1
ATOM 2315 O O . ASN A 1 287 ? 4.141 5.500 8.084 1.00 92.44 287 ASN A O 1
ATOM 2319 N N . ILE A 1 288 ? 5.776 4.594 9.334 1.00 90.19 288 ILE A N 1
ATOM 2320 C CA . ILE A 1 288 ? 6.839 5.406 8.754 1.00 90.19 288 ILE A CA 1
ATOM 2321 C C . ILE A 1 288 ? 7.303 4.752 7.455 1.00 90.19 288 ILE A C 1
ATOM 2323 O O . ILE A 1 288 ? 7.961 3.709 7.459 1.00 90.19 288 ILE A O 1
ATOM 2327 N N . VAL A 1 289 ? 6.960 5.362 6.330 1.00 84.00 289 VAL A N 1
ATOM 2328 C CA . VAL A 1 289 ? 7.303 4.858 5.000 1.00 84.00 289 VAL A CA 1
ATOM 2329 C C . VAL A 1 289 ? 8.581 5.515 4.498 1.00 84.00 289 VAL A C 1
ATOM 2331 O O . VAL A 1 289 ? 8.820 6.702 4.719 1.00 84.00 289 VAL A O 1
ATOM 2334 N N . SER A 1 290 ? 9.429 4.750 3.813 1.00 71.50 290 SER A N 1
ATOM 2335 C CA . SER A 1 290 ? 10.579 5.326 3.116 1.00 71.50 290 SER A CA 1
ATOM 2336 C C . SER A 1 290 ? 10.117 6.396 2.129 1.00 71.50 290 SER A C 1
ATOM 2338 O O . SER A 1 290 ? 9.037 6.284 1.539 1.00 71.50 290 SER A O 1
ATOM 2340 N N . LYS A 1 291 ? 10.935 7.440 1.951 1.00 70.12 291 LYS A N 1
ATOM 2341 C CA . LYS A 1 291 ? 10.674 8.431 0.906 1.00 70.12 291 LYS A CA 1
ATOM 2342 C C . LYS A 1 291 ? 10.604 7.714 -0.450 1.00 70.12 291 LYS A C 1
ATOM 2344 O O . LYS A 1 291 ? 11.424 6.827 -0.681 1.00 70.12 291 LYS A O 1
ATOM 2349 N N . PRO A 1 292 ? 9.659 8.085 -1.331 1.00 74.38 292 PRO A N 1
ATOM 2350 C CA . PRO A 1 292 ? 9.654 7.655 -2.723 1.00 74.38 292 PRO A CA 1
ATOM 2351 C C . PRO A 1 292 ? 11.047 7.793 -3.336 1.00 74.38 292 PRO A C 1
ATOM 2353 O O . PRO A 1 292 ? 11.583 8.902 -3.375 1.00 74.38 292 PRO A O 1
ATOM 2356 N N . GLU A 1 293 ? 11.632 6.687 -3.787 1.00 88.25 293 GLU A N 1
ATOM 2357 C CA . GLU A 1 293 ? 12.913 6.711 -4.485 1.00 88.25 293 GLU A CA 1
ATOM 2358 C C . GLU A 1 293 ? 12.688 6.621 -5.993 1.00 88.25 293 GLU A C 1
ATOM 2360 O O . GLU A 1 293 ? 11.854 5.845 -6.471 1.00 88.25 293 GLU A O 1
ATOM 2365 N N . ILE A 1 294 ? 13.406 7.454 -6.738 1.00 93.69 294 ILE A N 1
ATOM 2366 C CA . ILE A 1 294 ? 13.371 7.493 -8.196 1.00 93.69 294 ILE A CA 1
ATOM 2367 C C . ILE A 1 294 ? 14.645 6.843 -8.730 1.00 93.69 294 ILE A C 1
ATOM 2369 O O . ILE A 1 294 ? 15.749 7.248 -8.376 1.00 93.69 294 ILE A O 1
ATOM 2373 N N . LEU A 1 295 ? 14.508 5.870 -9.620 1.00 95.56 295 LEU A N 1
ATOM 2374 C CA . LEU A 1 295 ? 15.646 5.313 -10.339 1.00 95.56 295 LEU A CA 1
ATOM 2375 C C . LEU A 1 295 ? 15.877 6.103 -11.626 1.00 95.56 295 LEU A C 1
ATOM 2377 O O . LEU A 1 295 ? 14.944 6.320 -12.393 1.00 95.56 295 LEU A O 1
ATOM 2381 N N . VAL A 1 296 ? 17.116 6.502 -11.894 1.00 95.94 296 VAL A N 1
ATOM 2382 C CA . VAL A 1 296 ? 17.521 7.119 -13.160 1.00 95.94 296 VAL A CA 1
ATOM 2383 C C . VAL A 1 296 ? 18.552 6.222 -13.830 1.00 95.94 296 VAL A C 1
ATOM 2385 O O . VAL A 1 296 ? 19.654 6.033 -13.321 1.00 95.94 296 VAL A O 1
ATOM 2388 N N . ILE A 1 297 ? 18.194 5.677 -14.986 1.00 95.75 297 ILE A N 1
ATOM 2389 C CA . ILE A 1 297 ? 19.064 4.857 -15.822 1.00 95.75 297 ILE A CA 1
ATOM 2390 C C . ILE A 1 297 ? 19.535 5.728 -16.982 1.00 95.75 297 ILE A C 1
ATOM 2392 O O . ILE A 1 297 ? 18.724 6.202 -17.773 1.00 95.75 297 ILE A O 1
ATOM 2396 N N . GLN A 1 298 ? 20.839 5.962 -17.075 1.00 94.06 298 GLN A N 1
ATOM 2397 C CA . GLN A 1 298 ? 21.434 6.795 -18.122 1.00 94.06 298 GLN A CA 1
ATOM 2398 C C . GLN A 1 298 ? 22.113 5.925 -19.183 1.00 94.06 298 GLN A C 1
ATOM 2400 O O . GLN A 1 298 ? 22.968 5.114 -18.843 1.00 94.06 298 GLN A O 1
ATOM 2405 N N . GLY A 1 299 ? 21.742 6.081 -20.457 1.00 88.62 299 GLY A N 1
ATOM 2406 C CA . GLY A 1 299 ? 22.327 5.321 -21.568 1.00 88.62 299 GLY A CA 1
ATOM 2407 C C . GLY A 1 299 ? 23.832 5.550 -21.680 1.00 88.62 299 GLY A C 1
ATOM 2408 O O . GLY A 1 299 ? 24.617 4.602 -21.704 1.00 88.62 299 GLY A O 1
ATOM 2409 N N . LYS A 1 300 ? 24.250 6.818 -21.660 1.00 88.44 300 LYS A N 1
ATOM 2410 C CA . LYS A 1 300 ? 25.647 7.221 -21.475 1.00 88.44 300 LYS A CA 1
ATOM 2411 C C . LYS A 1 300 ? 25.811 8.091 -20.238 1.00 88.44 300 LYS A C 1
ATOM 2413 O O . LYS A 1 300 ? 24.878 8.742 -19.767 1.00 88.44 300 LYS A O 1
ATOM 2418 N N . ILE A 1 301 ? 27.046 8.130 -19.746 1.00 84.31 301 ILE A N 1
ATOM 2419 C CA . ILE A 1 301 ? 27.448 9.032 -18.666 1.00 84.31 301 ILE A CA 1
ATOM 2420 C C . ILE A 1 301 ? 27.086 10.474 -19.058 1.00 84.31 301 ILE A C 1
ATOM 2422 O O . ILE A 1 301 ? 27.294 10.875 -20.201 1.00 84.31 301 ILE A O 1
ATOM 2426 N N . ASP A 1 302 ? 26.527 11.219 -18.104 1.00 85.19 302 ASP A N 1
ATOM 2427 C CA . ASP A 1 302 ? 26.076 12.617 -18.206 1.00 85.19 302 ASP A CA 1
ATOM 2428 C C . ASP A 1 302 ? 24.795 12.890 -19.018 1.00 85.19 302 ASP A C 1
ATOM 2430 O O . ASP A 1 302 ? 24.261 13.998 -18.930 1.00 85.19 302 ASP A O 1
ATOM 2434 N N . GLU A 1 303 ? 24.211 11.915 -19.725 1.00 86.12 303 GLU A N 1
ATOM 2435 C CA . GLU A 1 303 ? 22.939 12.132 -20.447 1.00 86.12 303 GLU A CA 1
ATOM 2436 C C . GLU A 1 303 ? 21.757 12.404 -19.495 1.00 86.12 303 GLU A C 1
ATOM 2438 O O . GLU A 1 303 ? 20.807 13.101 -19.851 1.00 86.12 303 GLU A O 1
ATOM 2443 N N . GLY A 1 304 ? 21.832 11.914 -18.252 1.00 85.62 304 GLY A N 1
ATOM 2444 C CA . GLY A 1 304 ? 20.836 12.152 -17.203 1.00 85.62 304 GLY A CA 1
ATOM 2445 C C . GLY A 1 304 ? 21.036 13.437 -16.389 1.00 85.62 304 GLY A C 1
ATOM 2446 O O . GLY A 1 304 ? 20.221 13.724 -15.512 1.00 85.62 304 GLY A O 1
ATOM 2447 N N . LYS A 1 305 ? 22.090 14.225 -16.642 1.00 88.62 305 LYS A N 1
ATOM 2448 C CA . LYS A 1 305 ? 22.514 15.319 -15.749 1.00 88.62 305 LYS A CA 1
ATOM 2449 C C . LYS A 1 305 ? 21.467 16.421 -15.571 1.00 88.62 305 LYS A C 1
ATOM 2451 O O . LYS A 1 305 ? 21.229 16.872 -14.455 1.00 88.62 305 LYS A O 1
ATOM 2456 N N . GLY A 1 306 ? 20.790 16.819 -16.649 1.00 88.31 306 GLY A N 1
ATOM 2457 C CA . GLY A 1 306 ? 19.731 17.832 -16.565 1.00 88.31 306 GLY A CA 1
ATOM 2458 C C . GLY A 1 306 ? 18.535 17.375 -15.719 1.00 88.31 306 GLY A C 1
ATOM 2459 O O . GLY A 1 306 ? 17.943 18.170 -14.993 1.00 88.31 306 GLY A O 1
ATOM 2460 N N . LEU A 1 307 ? 18.197 16.082 -15.764 1.00 90.56 307 LEU A N 1
ATOM 2461 C CA . LEU A 1 307 ? 17.174 15.506 -14.889 1.00 90.56 307 LEU A CA 1
ATOM 2462 C C . LEU A 1 307 ? 17.664 15.452 -13.437 1.00 90.56 307 LEU A C 1
ATOM 2464 O O . LEU A 1 307 ? 16.906 15.778 -12.528 1.00 90.56 307 LEU A O 1
ATOM 2468 N N . GLU A 1 308 ? 18.929 15.090 -13.225 1.00 91.62 308 GLU A N 1
ATOM 2469 C CA . GLU A 1 308 ? 19.555 15.053 -11.902 1.00 91.62 308 GLU A CA 1
ATOM 2470 C C . GLU A 1 308 ? 19.476 16.407 -11.183 1.00 91.62 308 GLU A C 1
ATOM 2472 O O . GLU A 1 308 ? 19.083 16.475 -10.019 1.00 91.62 308 GLU A O 1
ATOM 2477 N N . GLU A 1 309 ? 19.816 17.493 -11.880 1.00 92.12 309 GLU A N 1
ATOM 2478 C CA . GLU A 1 309 ? 19.749 18.855 -11.343 1.00 92.12 309 GLU A CA 1
ATOM 2479 C C . GLU A 1 309 ? 18.318 19.214 -10.918 1.00 92.12 309 GLU A C 1
ATOM 2481 O O . GLU A 1 309 ? 18.113 19.700 -9.805 1.00 92.12 309 GLU A O 1
ATOM 2486 N N . ASN A 1 310 ? 17.318 18.872 -11.739 1.00 91.25 310 ASN A N 1
ATOM 2487 C CA . ASN A 1 310 ? 15.909 19.087 -11.404 1.00 91.25 310 ASN A CA 1
ATOM 2488 C C . ASN A 1 310 ? 15.473 18.277 -10.172 1.00 91.25 310 ASN A C 1
ATOM 2490 O O . ASN A 1 310 ? 14.827 18.821 -9.275 1.00 91.25 310 ASN A O 1
ATOM 2494 N N . LEU A 1 311 ? 15.848 16.996 -10.092 1.00 90.62 311 LEU A N 1
ATOM 2495 C CA . LEU A 1 311 ? 15.524 16.138 -8.946 1.00 90.62 311 LEU A CA 1
ATOM 2496 C C . LEU A 1 311 ? 16.164 16.660 -7.649 1.00 90.62 311 LEU A C 1
ATOM 2498 O O . LEU A 1 311 ? 15.494 16.687 -6.612 1.00 90.62 311 LEU A O 1
ATOM 2502 N N . LYS A 1 312 ? 17.411 17.154 -7.715 1.00 89.69 312 LYS A N 1
ATOM 2503 C CA . LYS A 1 312 ? 18.095 17.821 -6.591 1.00 89.69 312 LYS A CA 1
ATOM 2504 C C . LYS A 1 312 ? 17.365 19.086 -6.150 1.00 89.69 312 LYS A C 1
ATOM 2506 O O . LYS A 1 312 ? 17.152 19.265 -4.955 1.00 89.69 312 LYS A O 1
ATOM 2511 N N . THR A 1 313 ? 16.961 19.951 -7.083 1.00 89.00 313 THR A N 1
ATOM 2512 C CA . THR A 1 313 ? 16.240 21.196 -6.763 1.00 89.00 313 THR A CA 1
ATOM 2513 C C . THR A 1 313 ? 14.889 20.931 -6.100 1.00 89.00 313 THR A C 1
ATOM 2515 O O . THR A 1 313 ? 14.502 21.663 -5.193 1.00 89.00 313 THR A O 1
ATOM 2518 N N . ILE A 1 314 ? 14.189 19.871 -6.512 1.00 86.12 314 ILE A N 1
ATOM 2519 C CA . ILE A 1 314 ? 12.897 19.469 -5.934 1.00 86.12 314 ILE A CA 1
ATOM 2520 C C . ILE A 1 314 ? 13.080 18.755 -4.577 1.00 86.12 314 ILE A C 1
ATOM 2522 O O . ILE A 1 314 ? 12.127 18.621 -3.813 1.00 86.12 314 ILE A O 1
ATOM 2526 N N . GLY A 1 315 ? 14.295 18.306 -4.246 1.00 83.25 315 GLY A N 1
ATOM 2527 C CA . GLY A 1 315 ? 14.577 17.557 -3.017 1.00 83.25 315 GLY A CA 1
ATOM 2528 C C . GLY A 1 315 ? 14.087 16.106 -3.061 1.00 83.25 315 GLY A C 1
ATOM 2529 O O . GLY A 1 315 ? 13.780 15.525 -2.018 1.00 83.25 315 GLY A O 1
ATOM 2530 N N . SER A 1 316 ? 13.985 15.524 -4.261 1.00 85.44 316 SER A N 1
ATOM 2531 C CA . SER A 1 316 ? 13.581 14.125 -4.450 1.00 85.44 316 SER A CA 1
ATOM 2532 C C . SER A 1 316 ? 14.735 13.168 -4.149 1.00 85.44 316 SER A C 1
ATOM 2534 O O . SER A 1 316 ? 15.884 13.457 -4.478 1.00 85.44 316 SER A O 1
ATOM 2536 N N . SER A 1 317 ? 14.431 12.011 -3.551 1.00 87.06 317 SER A N 1
ATOM 2537 C CA . SER A 1 317 ? 15.407 10.927 -3.392 1.00 87.06 317 SER A CA 1
ATOM 2538 C C . SER A 1 317 ? 15.542 10.184 -4.714 1.00 87.06 317 SER A C 1
ATOM 2540 O O . SER A 1 317 ? 14.533 9.763 -5.284 1.00 87.06 317 SER A O 1
ATOM 2542 N N . TYR A 1 318 ? 16.764 10.024 -5.211 1.00 92.00 318 TYR A N 1
ATOM 2543 C CA . TYR A 1 318 ? 17.005 9.311 -6.456 1.00 92.00 318 TYR A CA 1
ATOM 2544 C C . TYR A 1 318 ? 18.330 8.550 -6.427 1.00 92.00 318 TYR A C 1
ATOM 2546 O O . TYR A 1 318 ? 19.273 8.950 -5.744 1.00 92.00 318 TYR A O 1
ATOM 2554 N N . THR A 1 319 ? 18.395 7.495 -7.231 1.00 93.88 319 THR A N 1
ATOM 2555 C CA . THR A 1 319 ? 19.601 6.709 -7.493 1.00 93.88 319 THR A CA 1
ATOM 2556 C C . THR A 1 319 ? 19.876 6.721 -8.990 1.00 93.88 319 THR A C 1
ATOM 2558 O O . THR A 1 319 ? 18.969 6.516 -9.793 1.00 93.88 319 THR A O 1
ATOM 2561 N N . MET A 1 320 ? 21.124 6.988 -9.375 1.00 93.19 320 MET A N 1
ATOM 2562 C CA . MET A 1 320 ? 21.541 7.061 -10.774 1.00 93.19 320 MET A CA 1
ATOM 2563 C C . MET A 1 320 ? 22.492 5.917 -11.112 1.00 93.19 320 MET A C 1
ATOM 2565 O O . MET A 1 320 ? 23.490 5.712 -10.422 1.00 93.19 320 MET A O 1
ATOM 2569 N N . ILE A 1 321 ? 22.178 5.181 -12.176 1.00 95.06 321 ILE A N 1
ATOM 2570 C CA . ILE A 1 321 ? 22.899 3.974 -12.584 1.00 95.06 321 ILE A CA 1
ATOM 2571 C C . ILE A 1 321 ? 23.034 3.883 -14.106 1.00 95.06 321 ILE A C 1
ATOM 2573 O O . ILE A 1 321 ? 22.326 4.553 -14.856 1.00 95.06 321 ILE A O 1
ATOM 2577 N N . ASN A 1 322 ? 23.922 3.004 -14.567 1.00 94.31 322 ASN A N 1
ATOM 2578 C CA . ASN A 1 322 ? 24.024 2.643 -15.981 1.00 94.31 322 ASN A CA 1
ATOM 2579 C C . ASN A 1 322 ? 23.039 1.504 -16.319 1.00 94.31 322 ASN A C 1
ATOM 2581 O O . ASN A 1 322 ? 22.588 0.795 -15.408 1.00 94.31 322 ASN A O 1
ATOM 2585 N N . PRO A 1 323 ? 22.729 1.256 -17.605 1.00 94.12 323 PRO A N 1
ATOM 2586 C CA . PRO A 1 323 ? 21.691 0.302 -17.988 1.00 94.12 323 PRO A CA 1
ATOM 2587 C C . PRO A 1 323 ? 22.044 -1.131 -17.585 1.00 94.12 323 PRO A C 1
ATOM 2589 O O . PRO A 1 323 ? 21.201 -1.837 -17.045 1.00 94.12 323 PRO A O 1
ATOM 2592 N N . SER A 1 324 ? 23.317 -1.522 -17.687 1.00 92.69 324 SER A N 1
ATOM 2593 C CA . SER A 1 324 ? 23.799 -2.863 -17.319 1.00 92.69 324 SER A CA 1
ATOM 2594 C C . SER A 1 324 ? 23.614 -3.226 -15.837 1.00 92.69 324 SER A C 1
ATOM 2596 O O . SER A 1 324 ? 23.589 -4.409 -15.478 1.00 92.69 324 SER A O 1
ATOM 2598 N N . THR A 1 325 ? 23.474 -2.213 -14.978 1.00 94.56 325 THR A N 1
ATOM 2599 C CA . THR A 1 325 ? 23.236 -2.336 -13.531 1.00 94.56 325 THR A CA 1
ATOM 2600 C C . THR A 1 325 ? 21.763 -2.207 -13.147 1.00 94.56 325 THR A C 1
ATOM 2602 O O . THR A 1 325 ? 21.456 -2.169 -11.959 1.00 94.56 325 THR A O 1
ATOM 2605 N N . ALA A 1 326 ? 20.854 -2.127 -14.121 1.00 95.88 326 ALA A N 1
ATOM 2606 C CA . ALA A 1 326 ? 19.431 -2.011 -13.843 1.00 95.88 326 ALA A CA 1
ATOM 2607 C C . ALA A 1 326 ? 18.886 -3.230 -13.066 1.00 95.88 326 ALA A C 1
ATOM 2609 O O . ALA A 1 326 ? 19.412 -4.342 -13.218 1.00 95.88 326 ALA A O 1
ATOM 2610 N N . PRO A 1 327 ? 17.831 -3.029 -12.251 1.00 96.25 327 PRO A N 1
ATOM 2611 C CA . PRO A 1 327 ? 17.158 -4.091 -11.512 1.00 96.25 327 PRO A CA 1
ATOM 2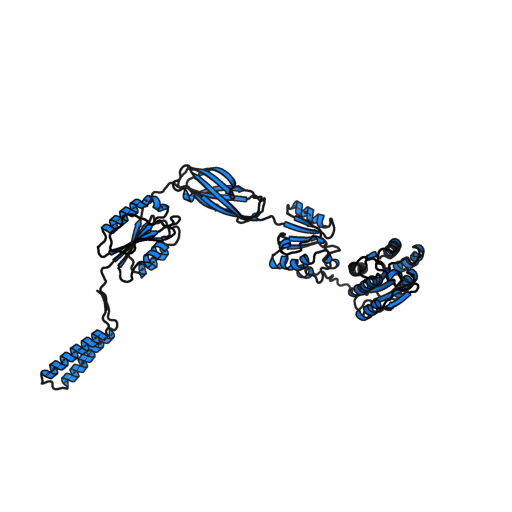612 C C . PRO A 1 327 ? 16.828 -5.310 -12.372 1.00 96.25 327 PRO A C 1
ATOM 2614 O O . PRO A 1 327 ? 16.352 -5.177 -13.499 1.00 96.25 327 PRO A O 1
ATOM 2617 N N . ARG A 1 328 ? 17.058 -6.514 -11.843 1.00 96.50 328 ARG A N 1
ATOM 2618 C CA . ARG A 1 328 ? 16.827 -7.772 -12.583 1.00 96.50 328 ARG A CA 1
ATOM 2619 C C . ARG A 1 328 ? 15.577 -8.518 -12.140 1.00 96.50 328 ARG A C 1
ATOM 2621 O O . ARG A 1 328 ? 15.202 -9.494 -12.787 1.00 96.50 328 ARG A O 1
ATOM 2628 N N . SER A 1 329 ? 14.964 -8.094 -11.040 1.00 96.25 329 SER A N 1
ATOM 2629 C CA . SER A 1 329 ? 13.803 -8.743 -10.440 1.00 96.25 329 SER A CA 1
ATOM 2630 C C . SER A 1 329 ? 12.709 -7.733 -10.100 1.00 96.25 329 SER A C 1
ATOM 2632 O O . SER A 1 329 ? 12.981 -6.554 -9.874 1.00 96.25 329 SER A O 1
ATOM 2634 N N . ILE A 1 330 ? 11.462 -8.204 -10.015 1.00 94.88 330 ILE A N 1
ATOM 2635 C CA . ILE A 1 330 ? 10.331 -7.357 -9.614 1.00 94.88 330 ILE A CA 1
ATOM 2636 C C . ILE A 1 330 ? 10.523 -6.755 -8.217 1.00 94.88 330 ILE A C 1
ATOM 2638 O O . ILE A 1 330 ? 10.178 -5.599 -8.006 1.00 94.88 330 ILE A O 1
ATOM 2642 N N . ASN A 1 331 ? 11.133 -7.501 -7.290 1.00 91.56 331 ASN A N 1
ATOM 2643 C CA . ASN A 1 331 ? 11.372 -7.038 -5.922 1.00 91.56 331 ASN A CA 1
ATOM 2644 C C . ASN A 1 331 ? 12.328 -5.841 -5.872 1.00 91.56 331 ASN A C 1
ATOM 2646 O O . ASN A 1 331 ? 12.129 -4.957 -5.054 1.00 91.56 331 ASN A O 1
ATOM 2650 N N . GLU A 1 332 ? 13.325 -5.794 -6.757 1.00 93.12 332 GLU A N 1
ATOM 2651 C CA . GLU A 1 332 ? 14.221 -4.640 -6.880 1.00 93.12 332 GLU A CA 1
ATOM 2652 C C . GLU A 1 332 ? 13.521 -3.454 -7.567 1.00 93.12 332 GLU A C 1
ATOM 2654 O O . GLU A 1 332 ? 13.746 -2.305 -7.203 1.00 93.12 332 GLU A O 1
ATOM 2659 N N . LEU A 1 333 ? 12.639 -3.704 -8.545 1.00 92.56 333 LEU A N 1
ATOM 2660 C CA . LEU A 1 333 ? 11.895 -2.640 -9.234 1.00 92.56 333 LEU A CA 1
ATOM 2661 C C . LEU A 1 333 ? 10.918 -1.913 -8.296 1.00 92.56 333 LEU A C 1
ATOM 2663 O O . LEU A 1 333 ? 10.835 -0.687 -8.336 1.00 92.56 333 LEU A O 1
ATOM 2667 N N . ILE A 1 334 ? 10.199 -2.648 -7.439 1.00 91.06 334 ILE A N 1
ATOM 2668 C CA . ILE A 1 334 ? 9.188 -2.077 -6.528 1.00 91.06 334 ILE A CA 1
ATOM 2669 C C . ILE A 1 334 ? 9.776 -1.212 -5.404 1.00 91.06 334 ILE A C 1
ATOM 2671 O O . ILE A 1 334 ? 9.021 -0.490 -4.748 1.00 91.06 334 ILE A O 1
ATOM 2675 N N . GLU A 1 335 ? 11.094 -1.257 -5.177 1.00 88.94 335 GLU A N 1
ATOM 2676 C CA . GLU A 1 335 ? 11.772 -0.319 -4.270 1.00 88.94 335 GLU A CA 1
ATOM 2677 C C . GLU A 1 335 ? 11.667 1.125 -4.786 1.00 88.94 335 GLU A C 1
ATOM 2679 O O . GLU A 1 335 ? 11.599 2.071 -3.998 1.00 88.94 335 GLU A O 1
ATOM 2684 N N . TYR A 1 336 ? 11.545 1.293 -6.106 1.00 92.69 336 TYR A N 1
ATOM 2685 C CA . TYR A 1 336 ? 11.441 2.586 -6.765 1.00 92.69 336 TYR A CA 1
ATOM 2686 C C . TYR A 1 336 ? 9.989 2.930 -7.108 1.00 92.69 336 TYR A C 1
ATOM 2688 O O . TYR A 1 336 ? 9.229 2.121 -7.644 1.00 92.69 336 TYR A O 1
ATOM 2696 N N . LYS A 1 337 ? 9.591 4.181 -6.858 1.00 90.19 337 LYS A N 1
ATOM 2697 C CA . LYS A 1 337 ? 8.264 4.703 -7.239 1.00 90.19 337 LYS A CA 1
ATOM 2698 C C . LYS A 1 337 ? 8.173 5.093 -8.708 1.00 90.19 337 LYS A C 1
ATOM 2700 O O . LYS A 1 337 ? 7.078 5.101 -9.270 1.00 90.19 337 LYS A O 1
ATOM 2705 N N . GLY A 1 338 ? 9.308 5.409 -9.315 1.00 93.62 338 GLY A N 1
ATOM 2706 C CA . GLY A 1 338 ? 9.395 5.645 -10.742 1.00 93.62 338 GLY A CA 1
ATOM 2707 C C . GLY A 1 338 ? 10.800 5.411 -11.265 1.00 93.62 338 GLY A C 1
ATOM 2708 O O . GLY A 1 338 ? 11.780 5.578 -10.538 1.00 93.62 338 GLY A O 1
ATOM 2709 N N . ILE A 1 339 ? 10.881 5.037 -12.534 1.00 96.06 339 ILE A N 1
ATOM 2710 C CA . ILE A 1 339 ? 12.118 4.743 -13.242 1.00 96.06 339 ILE A CA 1
ATOM 2711 C C . ILE A 1 339 ? 12.178 5.631 -14.485 1.00 96.06 339 ILE A C 1
ATOM 2713 O O . ILE A 1 339 ? 11.285 5.608 -15.335 1.00 96.06 339 ILE A O 1
ATOM 2717 N N . PHE A 1 340 ? 13.244 6.418 -14.583 1.00 95.81 340 PHE A N 1
ATOM 2718 C CA . PHE A 1 340 ? 13.563 7.251 -15.730 1.00 95.81 340 PHE A CA 1
ATOM 2719 C C . PHE A 1 340 ? 14.606 6.551 -16.595 1.00 95.81 340 PHE A C 1
ATOM 2721 O O . PHE A 1 340 ? 15.713 6.284 -16.135 1.00 95.81 340 PHE A O 1
ATOM 2728 N N . LEU A 1 341 ? 14.263 6.286 -17.851 1.00 94.88 341 LEU A N 1
ATOM 2729 C CA . LEU A 1 341 ? 15.189 5.816 -18.877 1.00 94.88 341 LEU A CA 1
ATOM 2730 C C . LEU A 1 341 ? 15.649 7.024 -19.690 1.00 94.88 341 LEU A C 1
ATOM 2732 O O . LEU A 1 341 ? 14.864 7.609 -20.440 1.00 94.88 341 LEU A O 1
ATOM 2736 N N . CYS A 1 342 ? 16.908 7.410 -19.528 1.00 94.50 342 CYS A N 1
ATOM 2737 C CA . CYS A 1 342 ? 17.500 8.550 -20.209 1.00 94.50 342 CYS A CA 1
ATOM 2738 C C . CYS A 1 342 ? 18.328 8.076 -21.399 1.00 94.50 342 CYS A C 1
ATOM 2740 O O . CYS A 1 342 ? 19.415 7.537 -21.198 1.00 94.50 342 CYS A O 1
ATOM 2742 N N . ASN A 1 343 ? 17.804 8.256 -22.620 1.00 91.81 343 ASN A N 1
ATOM 2743 C CA . ASN A 1 343 ? 18.454 7.855 -23.875 1.00 91.81 343 ASN A CA 1
ATOM 2744 C C . ASN A 1 343 ? 19.017 6.414 -23.843 1.00 91.81 343 ASN A C 1
ATOM 2746 O O . ASN A 1 343 ? 20.152 6.151 -24.237 1.00 91.81 343 ASN A O 1
ATOM 2750 N N . THR A 1 344 ? 18.245 5.481 -23.282 1.00 92.44 344 THR A N 1
ATOM 2751 C CA . THR A 1 344 ? 18.682 4.101 -23.022 1.00 92.44 344 THR A CA 1
ATOM 2752 C C . THR A 1 344 ? 18.267 3.173 -24.160 1.00 92.44 344 THR A C 1
ATOM 2754 O O . THR A 1 344 ? 17.119 3.234 -24.595 1.00 92.44 344 THR A O 1
ATOM 2757 N N . HIS A 1 345 ? 19.181 2.307 -24.608 1.00 92.06 345 HIS A N 1
ATOM 2758 C CA . HIS A 1 345 ? 18.901 1.265 -25.598 1.00 92.06 345 HIS A CA 1
ATOM 2759 C C . HIS A 1 345 ? 18.378 -0.007 -24.913 1.00 92.06 345 HIS A C 1
ATOM 2761 O O . HIS A 1 345 ? 18.828 -0.350 -23.819 1.00 92.06 345 HIS A O 1
ATOM 2767 N N . VAL A 1 346 ? 17.457 -0.736 -25.555 1.00 91.50 346 VAL A N 1
ATOM 2768 C CA . VAL A 1 346 ? 16.860 -1.963 -24.986 1.00 91.50 346 VAL A CA 1
ATOM 2769 C C . VAL A 1 346 ? 17.913 -3.032 -24.705 1.00 91.50 346 VAL A C 1
ATOM 2771 O O . VAL A 1 346 ? 17.912 -3.614 -23.626 1.00 91.50 346 VAL A O 1
ATOM 2774 N N . ASP A 1 347 ? 18.840 -3.243 -25.638 1.00 89.06 347 ASP A N 1
ATOM 2775 C CA . ASP A 1 347 ? 19.888 -4.268 -25.507 1.00 89.06 347 ASP A CA 1
ATOM 2776 C C . ASP A 1 347 ? 20.903 -3.996 -24.382 1.00 89.06 347 ASP A C 1
ATOM 2778 O O . ASP A 1 347 ? 21.581 -4.921 -23.934 1.00 89.06 347 ASP A O 1
ATOM 2782 N N . ASP A 1 348 ? 20.998 -2.753 -23.895 1.00 91.50 348 ASP A N 1
ATOM 2783 C CA . ASP A 1 348 ? 21.881 -2.416 -22.773 1.00 91.50 348 ASP A CA 1
ATOM 2784 C C . ASP A 1 348 ? 21.245 -2.781 -21.416 1.00 91.50 348 ASP A C 1
ATOM 2786 O O . ASP A 1 348 ? 21.931 -2.822 -20.388 1.00 91.50 348 ASP A O 1
ATOM 2790 N N . LEU A 1 349 ? 19.931 -3.040 -21.394 1.00 94.81 349 LEU A N 1
ATOM 2791 C CA . LEU A 1 349 ? 19.192 -3.422 -20.196 1.00 94.81 349 LEU A CA 1
ATOM 2792 C C . LEU A 1 349 ? 19.256 -4.942 -19.967 1.00 94.81 349 LEU A C 1
ATOM 2794 O O . LEU A 1 349 ? 19.165 -5.735 -20.906 1.00 94.81 349 LEU A O 1
ATOM 2798 N N . PRO A 1 350 ? 19.353 -5.402 -18.707 1.00 95.81 350 PRO A N 1
ATOM 2799 C CA . PRO A 1 350 ? 19.293 -6.816 -18.388 1.00 95.81 350 PRO A CA 1
ATOM 2800 C C . PRO A 1 350 ? 17.956 -7.413 -18.814 1.00 95.81 350 PRO A C 1
ATOM 2802 O O . PRO A 1 350 ? 16.902 -6.827 -18.580 1.00 95.81 350 PRO A O 1
ATOM 2805 N N . LYS A 1 351 ? 17.980 -8.650 -19.313 1.00 94.19 351 LYS A N 1
ATOM 2806 C CA . LYS A 1 351 ? 16.759 -9.382 -19.675 1.00 94.19 351 LYS A CA 1
ATOM 2807 C C . LYS A 1 351 ? 15.714 -9.400 -18.548 1.00 94.19 351 LYS A C 1
ATOM 2809 O O . LYS A 1 351 ? 14.541 -9.166 -18.798 1.00 94.19 351 LYS A O 1
ATOM 2814 N N . GLY A 1 352 ? 16.153 -9.587 -17.300 1.00 94.25 352 GLY A N 1
ATOM 2815 C CA . GLY A 1 352 ? 15.262 -9.567 -16.136 1.00 94.25 352 GLY A CA 1
ATOM 2816 C C . GLY A 1 352 ? 14.543 -8.229 -15.921 1.00 94.25 352 GLY A C 1
ATOM 2817 O O . GLY A 1 352 ? 13.424 -8.223 -15.424 1.00 94.25 352 GLY A O 1
ATOM 2818 N N . PHE A 1 353 ? 15.131 -7.104 -16.339 1.00 96.81 353 PHE A N 1
ATOM 2819 C CA . PHE A 1 353 ? 14.441 -5.813 -16.334 1.00 96.81 353 PHE A CA 1
ATOM 2820 C C . PHE A 1 353 ? 13.273 -5.833 -17.328 1.00 96.81 353 PHE A C 1
ATOM 2822 O O . PHE A 1 353 ? 12.138 -5.536 -16.964 1.00 96.81 353 PHE A O 1
ATOM 2829 N N . LEU A 1 354 ? 13.548 -6.242 -18.572 1.00 95.19 354 LEU A N 1
ATOM 2830 C CA . LEU A 1 354 ? 12.565 -6.296 -19.659 1.00 95.19 354 LEU A CA 1
ATOM 2831 C C . LEU A 1 354 ? 11.420 -7.271 -19.354 1.00 95.19 354 LEU A C 1
ATOM 2833 O O . LEU A 1 354 ? 10.266 -6.950 -19.618 1.00 95.19 354 LEU A O 1
ATOM 2837 N N . ASP A 1 355 ? 11.730 -8.415 -18.741 1.00 96.00 355 ASP A N 1
ATOM 2838 C CA . ASP A 1 355 ? 10.742 -9.434 -18.372 1.00 96.00 355 ASP A CA 1
ATOM 2839 C C . ASP A 1 355 ? 9.771 -8.952 -17.266 1.00 96.00 355 ASP A C 1
ATOM 2841 O O . ASP A 1 355 ? 8.671 -9.485 -17.150 1.00 96.00 355 ASP A O 1
ATOM 2845 N N . ASN A 1 356 ? 10.156 -7.966 -16.438 1.00 96.94 356 ASN A N 1
ATOM 2846 C CA . ASN A 1 356 ? 9.372 -7.527 -15.269 1.00 96.94 356 ASN A CA 1
ATOM 2847 C C . ASN A 1 356 ? 8.797 -6.103 -15.380 1.00 96.94 356 ASN A C 1
ATOM 2849 O O . ASN A 1 356 ? 7.908 -5.746 -14.602 1.00 96.94 356 ASN A O 1
ATOM 2853 N N . VAL A 1 357 ? 9.285 -5.273 -16.309 1.00 95.94 357 VAL A N 1
ATOM 2854 C CA . VAL A 1 357 ? 8.894 -3.853 -16.400 1.00 95.94 357 VAL A CA 1
ATOM 2855 C C . VAL A 1 357 ? 7.403 -3.667 -16.701 1.00 95.94 357 VAL A C 1
ATOM 2857 O O . VAL A 1 357 ? 6.787 -2.728 -16.202 1.00 95.94 357 VAL A O 1
ATOM 2860 N N . GLU A 1 358 ? 6.793 -4.584 -17.453 1.00 95.44 358 GLU A N 1
ATOM 2861 C CA . GLU A 1 358 ? 5.359 -4.543 -17.740 1.00 95.44 358 GLU A CA 1
ATOM 2862 C C . GLU A 1 358 ? 4.517 -4.718 -16.471 1.00 95.44 358 GLU A C 1
ATOM 2864 O O . GLU A 1 358 ? 3.664 -3.876 -16.185 1.00 95.44 358 GLU A O 1
ATOM 2869 N N . SER A 1 359 ? 4.794 -5.756 -15.674 1.00 95.88 359 SER A N 1
ATOM 2870 C CA . SER A 1 359 ? 4.122 -5.989 -14.388 1.00 95.88 359 SER A CA 1
ATOM 2871 C C . SER A 1 359 ? 4.386 -4.866 -13.390 1.00 95.88 359 SER A C 1
ATOM 2873 O O . SER A 1 359 ? 3.474 -4.454 -12.677 1.00 95.88 359 SER A O 1
ATOM 2875 N N . TYR A 1 360 ? 5.603 -4.313 -13.359 1.00 96.50 360 TYR A N 1
ATOM 2876 C CA . TYR A 1 360 ? 5.911 -3.145 -12.528 1.00 96.50 360 TYR A CA 1
ATOM 2877 C C . TYR A 1 360 ? 4.957 -1.971 -12.810 1.00 96.50 360 TYR A C 1
ATOM 2879 O O . TYR A 1 360 ? 4.434 -1.364 -11.873 1.00 96.50 360 TYR A O 1
ATOM 2887 N N . VAL A 1 361 ? 4.670 -1.691 -14.085 1.00 95.38 361 VAL A N 1
ATOM 2888 C CA . VAL A 1 361 ? 3.736 -0.627 -14.482 1.00 95.38 361 VAL A CA 1
ATOM 2889 C C . VAL A 1 361 ? 2.278 -1.036 -14.251 1.00 95.38 361 VAL A C 1
ATOM 2891 O O . VAL A 1 361 ? 1.530 -0.295 -13.614 1.00 95.38 361 VAL A O 1
ATOM 2894 N N . LYS A 1 362 ? 1.859 -2.201 -14.763 1.00 94.44 362 LYS A N 1
ATOM 2895 C CA . LYS A 1 362 ? 0.446 -2.616 -14.795 1.00 94.44 362 LYS A CA 1
ATOM 2896 C C . LYS A 1 362 ? -0.086 -3.077 -13.437 1.00 94.44 362 LYS A C 1
ATOM 2898 O O . LYS A 1 362 ? -1.192 -2.689 -13.068 1.00 94.44 362 LYS A O 1
ATOM 2903 N N . ASP A 1 363 ? 0.691 -3.869 -12.702 1.00 94.50 363 ASP A N 1
ATOM 2904 C CA . ASP A 1 363 ? 0.231 -4.547 -11.484 1.00 94.50 363 ASP A CA 1
ATOM 2905 C C . ASP A 1 363 ? 0.610 -3.772 -10.213 1.00 94.50 363 ASP A C 1
ATOM 2907 O O . ASP A 1 363 ? -0.165 -3.719 -9.257 1.00 94.50 363 ASP A O 1
ATOM 2911 N N . TYR A 1 364 ? 1.789 -3.138 -10.204 1.00 91.12 364 TYR A N 1
ATOM 2912 C CA . TYR A 1 364 ? 2.326 -2.427 -9.033 1.00 91.12 364 TYR A CA 1
ATOM 2913 C C . TYR A 1 364 ? 2.205 -0.897 -9.116 1.00 91.12 364 TYR A C 1
ATOM 2915 O O . TYR A 1 364 ? 2.530 -0.205 -8.147 1.00 91.12 364 TYR A O 1
ATOM 2923 N N . GLY A 1 365 ? 1.712 -0.358 -10.238 1.00 90.62 365 GLY A N 1
ATOM 2924 C CA . GLY A 1 365 ? 1.483 1.078 -10.424 1.00 90.62 365 GLY A CA 1
ATOM 2925 C C . GLY A 1 365 ? 2.766 1.915 -10.443 1.00 90.62 365 GLY A C 1
ATOM 2926 O O . GLY A 1 365 ? 2.740 3.090 -10.072 1.00 90.62 365 GLY A O 1
ATOM 2927 N N . GLY A 1 366 ? 3.892 1.308 -10.819 1.00 92.69 366 GLY A N 1
ATOM 2928 C CA . GLY A 1 366 ? 5.172 1.983 -10.973 1.00 92.69 366 GLY A CA 1
ATOM 2929 C C . GLY A 1 366 ? 5.197 2.903 -12.193 1.00 92.69 366 GLY A C 1
ATOM 2930 O O . GLY A 1 366 ? 4.640 2.584 -13.243 1.00 92.69 366 GLY A O 1
ATOM 2931 N N . ALA A 1 367 ? 5.851 4.059 -12.073 1.00 94.06 367 ALA A N 1
ATOM 2932 C CA . ALA A 1 367 ? 5.974 4.993 -13.189 1.00 94.06 367 ALA A CA 1
ATOM 2933 C C . ALA A 1 367 ? 7.202 4.665 -14.053 1.00 94.06 367 ALA A C 1
ATOM 2935 O O . ALA A 1 367 ? 8.315 4.591 -13.541 1.00 94.06 367 ALA A O 1
ATOM 2936 N N . ILE A 1 368 ? 7.026 4.540 -15.369 1.00 95.06 368 ILE A N 1
ATOM 2937 C CA . ILE A 1 368 ? 8.130 4.499 -16.339 1.00 95.06 368 ILE A CA 1
ATOM 2938 C C . ILE A 1 368 ? 8.094 5.785 -17.155 1.00 95.06 368 ILE A C 1
ATOM 2940 O O . ILE A 1 368 ? 7.075 6.116 -17.759 1.00 95.06 368 ILE A O 1
ATOM 2944 N N . ILE A 1 369 ? 9.206 6.515 -17.169 1.00 93.12 369 ILE A N 1
ATOM 2945 C CA . ILE A 1 369 ? 9.359 7.746 -17.945 1.00 93.12 369 ILE A CA 1
ATOM 2946 C C . ILE A 1 369 ? 10.584 7.601 -18.833 1.00 93.12 369 ILE A C 1
ATOM 2948 O O . ILE A 1 369 ? 11.660 7.237 -18.372 1.00 93.12 369 ILE A O 1
ATOM 2952 N N . THR A 1 370 ? 10.438 7.909 -20.115 1.00 91.81 370 THR A N 1
ATOM 2953 C CA . THR A 1 370 ? 11.529 7.792 -21.084 1.00 91.81 370 THR A CA 1
ATOM 2954 C C . THR A 1 370 ? 11.858 9.157 -21.659 1.00 91.81 370 THR A C 1
ATOM 2956 O O . THR A 1 370 ? 10.985 9.825 -22.218 1.00 91.81 370 THR A O 1
ATOM 2959 N N . THR A 1 371 ? 13.115 9.582 -21.553 1.00 87.75 371 THR A N 1
ATOM 2960 C CA . THR A 1 371 ? 13.606 10.754 -22.283 1.00 87.75 371 THR A CA 1
ATOM 2961 C C . THR A 1 371 ? 14.277 10.281 -23.570 1.00 87.75 371 THR A C 1
ATOM 2963 O O . THR A 1 371 ? 15.038 9.314 -23.586 1.00 87.75 371 THR A O 1
ATOM 2966 N N . GLY A 1 372 ? 13.895 10.910 -24.681 1.00 77.69 372 GLY A N 1
ATOM 2967 C CA . GLY A 1 372 ? 14.348 10.520 -26.012 1.00 77.69 372 GLY A CA 1
ATOM 2968 C C . GLY A 1 372 ? 15.782 10.923 -26.322 1.00 77.69 372 GLY A C 1
ATOM 2969 O O . GLY A 1 372 ? 16.349 11.799 -25.677 1.00 77.69 372 GLY A O 1
ATOM 2970 N N . GLY A 1 373 ? 16.312 10.330 -27.385 1.00 83.25 373 GLY A N 1
ATOM 2971 C CA . GLY A 1 373 ? 17.605 10.644 -27.976 1.00 83.25 373 GLY A CA 1
ATOM 2972 C C . GLY A 1 373 ? 17.943 9.626 -29.064 1.00 83.25 373 GLY A C 1
ATOM 2973 O O . GLY A 1 373 ? 17.082 8.847 -29.480 1.00 83.25 373 GLY A O 1
ATOM 2974 N N . ASP A 1 374 ? 19.195 9.626 -29.512 1.00 82.19 374 ASP A N 1
ATOM 2975 C CA . ASP A 1 374 ? 19.663 8.783 -30.621 1.00 82.19 374 ASP A CA 1
ATOM 2976 C C . ASP A 1 374 ? 19.653 7.271 -30.309 1.00 82.19 374 ASP A C 1
ATOM 2978 O O . ASP A 1 374 ? 19.749 6.461 -31.226 1.00 82.19 374 ASP A O 1
ATOM 2982 N N . ASN A 1 375 ? 19.532 6.878 -29.035 1.00 84.00 375 ASN A N 1
ATOM 2983 C CA . ASN A 1 375 ? 19.494 5.483 -28.578 1.00 84.00 375 ASN A CA 1
ATOM 2984 C C . ASN A 1 375 ? 18.140 5.090 -27.966 1.00 84.00 375 ASN A C 1
ATOM 2986 O O . ASN A 1 375 ? 18.065 4.095 -27.254 1.00 84.00 375 ASN A O 1
ATOM 2990 N N . SER A 1 376 ? 17.067 5.844 -28.211 1.00 86.44 376 SER A N 1
ATOM 2991 C CA . SER A 1 376 ? 15.719 5.521 -27.716 1.00 86.44 376 SER A CA 1
ATOM 2992 C C . SER A 1 376 ? 14.698 5.439 -28.851 1.00 86.44 376 SER A C 1
ATOM 2994 O O . SER A 1 376 ? 14.959 5.847 -29.985 1.00 86.44 376 SER A O 1
ATOM 2996 N N . TYR A 1 377 ? 13.513 4.897 -28.554 1.00 86.62 377 TYR A N 1
ATOM 2997 C CA . TYR A 1 377 ? 12.425 4.720 -29.523 1.00 86.62 377 TYR A CA 1
ATOM 2998 C C . TYR A 1 377 ? 12.865 3.879 -30.737 1.00 86.62 377 TYR A C 1
ATOM 3000 O O . TYR A 1 377 ? 13.299 2.739 -30.566 1.00 86.62 377 TYR A O 1
ATOM 3008 N N . ALA A 1 378 ? 12.772 4.423 -31.957 1.00 80.69 378 ALA A N 1
ATOM 3009 C CA . ALA A 1 378 ? 13.069 3.716 -33.203 1.00 80.69 378 ALA A CA 1
ATOM 3010 C C . ALA A 1 378 ? 14.478 3.101 -33.212 1.00 80.69 378 ALA A C 1
ATOM 3012 O O . ALA A 1 378 ? 14.629 1.901 -33.415 1.00 80.69 378 ALA A O 1
ATOM 3013 N N . LEU A 1 379 ? 15.497 3.929 -32.959 1.00 79.19 379 LEU A N 1
ATOM 3014 C CA . LEU A 1 379 ? 16.905 3.518 -32.947 1.00 79.19 379 LEU A CA 1
ATOM 3015 C C . LEU A 1 379 ? 17.325 2.868 -31.624 1.00 79.19 379 LEU A C 1
ATOM 3017 O O . LEU A 1 379 ? 18.411 2.310 -31.540 1.00 79.19 379 LEU A O 1
ATOM 3021 N N . GLY A 1 380 ? 16.469 2.940 -30.603 1.00 83.88 380 GLY A N 1
ATOM 3022 C CA . GLY A 1 380 ? 16.700 2.331 -29.296 1.00 83.88 380 GLY A CA 1
ATOM 3023 C C . GLY A 1 380 ? 16.249 0.883 -29.166 1.00 83.88 380 GLY A C 1
ATOM 3024 O O . GLY A 1 380 ? 16.350 0.333 -28.075 1.00 83.88 380 GLY A O 1
ATOM 3025 N N . GLY A 1 381 ? 15.682 0.291 -30.222 1.00 85.94 381 GLY A N 1
ATOM 3026 C CA . GLY A 1 381 ? 15.114 -1.059 -30.176 1.00 85.94 381 GLY A CA 1
ATOM 3027 C C . GLY A 1 381 ? 13.757 -1.146 -29.469 1.00 85.94 381 GLY A C 1
ATOM 3028 O O . GLY A 1 381 ? 13.337 -2.232 -29.088 1.00 85.94 381 GLY A O 1
ATOM 3029 N N . TYR A 1 382 ? 13.051 -0.023 -29.278 1.00 90.12 382 TYR A N 1
ATOM 3030 C CA . TYR A 1 382 ? 11.788 -0.023 -28.525 1.00 90.12 382 TYR A CA 1
ATOM 3031 C C . TYR A 1 382 ? 10.661 -0.650 -29.345 1.00 90.12 382 TYR A C 1
ATOM 3033 O O . TYR A 1 382 ? 9.768 -1.284 -28.784 1.00 90.12 382 TYR A O 1
ATOM 3041 N N . LYS A 1 383 ? 10.727 -0.519 -30.674 1.00 85.62 383 LYS A N 1
ATOM 3042 C CA . LYS A 1 383 ? 9.772 -1.122 -31.604 1.00 85.62 383 LYS A CA 1
ATOM 3043 C C . LYS A 1 383 ? 9.752 -2.642 -31.432 1.00 85.62 383 LYS A C 1
ATOM 3045 O O . LYS A 1 383 ? 10.797 -3.280 -31.485 1.00 85.62 383 LYS A O 1
ATOM 3050 N N . ASN A 1 384 ? 8.554 -3.214 -31.302 1.00 84.62 384 ASN A N 1
ATOM 3051 C CA . ASN A 1 384 ? 8.338 -4.642 -31.024 1.00 84.62 384 ASN A CA 1
ATOM 3052 C C . ASN A 1 384 ? 8.949 -5.131 -29.693 1.00 84.62 384 ASN A C 1
ATOM 3054 O O . ASN A 1 384 ? 9.180 -6.328 -29.534 1.00 84.62 384 ASN A O 1
ATOM 3058 N N . SER A 1 385 ? 9.219 -4.228 -28.748 1.00 89.31 385 SER A N 1
ATOM 3059 C CA . SER A 1 385 ? 9.621 -4.574 -27.381 1.00 89.31 385 SER A CA 1
ATOM 3060 C C . SER A 1 385 ? 8.497 -4.268 -26.391 1.00 89.31 385 SER A C 1
ATOM 3062 O O . SER A 1 385 ? 7.537 -3.573 -26.727 1.00 89.31 385 SER A O 1
ATOM 3064 N N . VAL A 1 386 ? 8.676 -4.695 -25.138 1.00 91.25 386 VAL A N 1
ATOM 3065 C CA . VAL A 1 386 ? 7.796 -4.336 -24.013 1.00 91.25 386 VAL A CA 1
ATOM 3066 C C . VAL A 1 386 ? 7.597 -2.818 -23.879 1.00 91.25 386 VAL A C 1
ATOM 3068 O O . VAL A 1 386 ? 6.534 -2.364 -23.462 1.00 91.25 386 VAL A O 1
ATOM 3071 N N . PHE A 1 387 ? 8.578 -2.009 -24.299 1.00 91.62 387 PHE A N 1
ATOM 3072 C CA . PHE A 1 387 ? 8.458 -0.552 -24.274 1.00 91.62 387 PHE A CA 1
ATOM 3073 C C . PHE A 1 387 ? 7.430 -0.006 -25.270 1.00 91.62 387 PHE A C 1
ATOM 3075 O O . PHE A 1 387 ? 6.780 0.983 -24.952 1.00 91.62 387 PHE A O 1
ATOM 3082 N N . GLU A 1 388 ? 7.230 -0.639 -26.432 1.00 89.00 388 GLU A N 1
ATOM 3083 C CA . GLU A 1 388 ? 6.168 -0.238 -27.377 1.00 89.00 388 GLU A CA 1
ATOM 3084 C C . GLU A 1 388 ? 4.772 -0.476 -26.778 1.00 89.00 388 GLU A C 1
ATOM 3086 O O . GLU A 1 388 ? 3.825 0.225 -27.122 1.00 89.00 388 GLU A O 1
ATOM 3091 N N . GLU A 1 389 ? 4.637 -1.455 -25.878 1.00 88.62 389 GLU A N 1
ATOM 3092 C CA . GLU A 1 389 ? 3.358 -1.813 -25.258 1.00 88.62 389 GLU A CA 1
ATOM 3093 C C 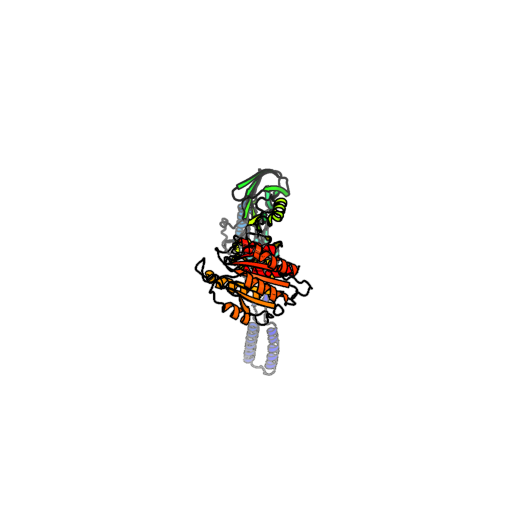. GLU A 1 389 ? 3.015 -0.943 -24.042 1.00 88.62 389 GLU A C 1
ATOM 3095 O O . GLU A 1 389 ? 1.847 -0.603 -23.842 1.00 88.62 389 GLU A O 1
ATOM 3100 N N . ILE A 1 390 ? 4.010 -0.588 -23.217 1.00 91.38 390 ILE A N 1
ATOM 3101 C CA . ILE A 1 390 ? 3.789 0.194 -21.985 1.00 91.38 390 ILE A CA 1
ATOM 3102 C C . ILE A 1 390 ? 3.844 1.710 -22.203 1.00 91.38 390 ILE A C 1
ATOM 3104 O O . ILE A 1 390 ? 3.317 2.458 -21.377 1.00 91.38 390 ILE A O 1
ATOM 3108 N N . LEU A 1 391 ? 4.483 2.190 -23.276 1.00 90.75 391 LEU A N 1
ATOM 3109 C CA . LEU A 1 391 ? 4.588 3.622 -23.557 1.00 90.75 391 LEU A CA 1
ATOM 3110 C C . LEU A 1 391 ? 3.424 4.103 -24.437 1.00 90.75 391 LEU A C 1
ATOM 3112 O O . LEU A 1 391 ? 3.017 3.419 -25.371 1.00 90.75 391 LEU A O 1
ATOM 3116 N N . PRO A 1 392 ? 2.910 5.329 -24.221 1.00 86.38 392 PRO A N 1
ATOM 3117 C CA . PRO A 1 392 ? 1.791 5.872 -24.996 1.00 86.38 392 PRO A CA 1
ATOM 3118 C C . PRO A 1 392 ? 2.201 6.394 -26.387 1.00 86.38 392 PRO A C 1
ATOM 3120 O O . PRO A 1 392 ? 1.452 7.145 -27.014 1.00 86.38 392 PRO A O 1
ATOM 3123 N N . VAL A 1 393 ? 3.402 6.062 -26.862 1.00 84.50 393 VAL A N 1
ATOM 3124 C CA . VAL A 1 393 ? 3.968 6.545 -28.125 1.00 84.50 393 VAL A CA 1
ATOM 3125 C C . VAL A 1 393 ? 4.370 5.362 -28.989 1.00 84.50 393 VAL A C 1
ATOM 3127 O O . VAL A 1 393 ? 4.890 4.376 -28.482 1.00 84.50 393 VAL A O 1
ATOM 3130 N N . SER A 1 394 ? 4.154 5.472 -30.301 1.00 80.25 394 SER A N 1
ATOM 3131 C CA . SER A 1 394 ? 4.676 4.472 -31.231 1.00 80.25 394 SER A CA 1
ATOM 3132 C C . SER A 1 394 ? 6.102 4.822 -31.628 1.00 80.25 394 SER A C 1
ATOM 3134 O O . SER A 1 394 ? 6.372 5.960 -32.021 1.00 80.25 394 SER A O 1
ATOM 3136 N N . SER A 1 395 ? 6.998 3.838 -31.581 1.00 80.56 395 SER A N 1
ATOM 3137 C CA . SER A 1 395 ? 8.404 4.006 -31.961 1.00 80.56 395 SER A CA 1
ATOM 3138 C C . SER A 1 395 ? 8.617 3.990 -33.477 1.00 80.56 395 SER A C 1
ATOM 3140 O O . SER A 1 395 ? 9.754 4.051 -33.938 1.00 80.56 395 SER A O 1
ATOM 3142 N N . ASP A 1 396 ? 7.550 3.906 -34.278 1.00 71.81 396 ASP A N 1
ATOM 3143 C CA . ASP A 1 396 ? 7.634 3.934 -35.736 1.00 71.81 396 ASP A CA 1
ATOM 3144 C C . ASP A 1 396 ? 7.569 5.368 -36.281 1.00 71.81 396 ASP A C 1
ATOM 3146 O O . ASP A 1 396 ? 6.661 6.147 -35.973 1.00 71.81 396 ASP A O 1
ATOM 3150 N N . LYS A 1 397 ? 8.515 5.727 -37.155 1.00 61.69 397 LYS A N 1
ATOM 3151 C CA . LYS A 1 397 ? 8.552 7.049 -37.793 1.00 61.69 397 LYS A CA 1
ATOM 3152 C C . LYS A 1 397 ? 7.452 7.137 -38.858 1.00 61.69 397 LYS A C 1
ATOM 3154 O O . LYS A 1 397 ? 7.693 6.911 -40.040 1.00 61.69 397 LYS A O 1
ATOM 3159 N N . LYS A 1 398 ? 6.230 7.510 -38.467 1.00 52.38 398 LYS A N 1
ATOM 3160 C CA . LYS A 1 398 ? 5.122 7.773 -39.407 1.00 52.38 398 LYS A CA 1
ATOM 3161 C C . LYS A 1 398 ? 5.280 9.145 -40.073 1.00 52.38 398 LYS A C 1
ATOM 3163 O O . LYS A 1 398 ? 4.590 10.104 -39.741 1.00 52.38 398 LYS A O 1
ATOM 3168 N N . GLY A 1 399 ? 6.210 9.234 -41.024 1.00 48.59 399 GLY A N 1
ATOM 3169 C CA . GLY A 1 399 ? 6.410 10.389 -41.901 1.00 48.59 399 GLY A CA 1
ATOM 3170 C C . GLY A 1 399 ? 5.950 10.093 -43.329 1.00 48.59 399 GLY A C 1
ATOM 3171 O O . GLY A 1 399 ? 6.389 9.130 -43.942 1.00 48.59 399 GLY A O 1
ATOM 3172 N N . LYS A 1 400 ? 5.071 10.941 -43.867 1.00 42.09 400 LYS A N 1
ATOM 3173 C CA . LYS A 1 400 ? 4.419 10.830 -45.183 1.00 42.09 400 LYS A CA 1
ATOM 3174 C C . LYS A 1 400 ? 5.338 11.231 -46.355 1.00 42.09 400 LYS A C 1
ATOM 3176 O O . LYS A 1 400 ? 4.921 11.995 -47.216 1.00 42.09 400 LYS A O 1
ATOM 3181 N N . ASN A 1 401 ? 6.576 10.740 -46.377 1.00 46.28 401 ASN A N 1
ATOM 3182 C CA . ASN A 1 401 ? 7.464 10.831 -47.536 1.00 46.28 401 ASN A CA 1
ATOM 3183 C C . ASN A 1 401 ? 7.706 9.407 -48.031 1.00 46.28 401 ASN A C 1
ATOM 3185 O O . ASN A 1 401 ? 8.098 8.556 -47.236 1.00 46.28 401 ASN A O 1
ATOM 3189 N N . GLU A 1 402 ? 7.449 9.142 -49.314 1.00 54.72 402 GLU A N 1
ATOM 3190 C CA . GLU A 1 402 ? 7.854 7.894 -49.967 1.00 54.72 402 GLU A CA 1
ATOM 3191 C C . GLU A 1 402 ? 9.317 7.631 -49.611 1.00 54.72 402 GLU A C 1
ATOM 3193 O O . GLU A 1 402 ? 10.192 8.405 -50.002 1.00 54.72 402 GLU A O 1
ATOM 3198 N N . ILE A 1 403 ? 9.572 6.598 -48.798 1.00 58.97 403 ILE A N 1
ATOM 3199 C CA . ILE A 1 403 ? 10.933 6.208 -48.436 1.00 58.97 403 ILE A CA 1
ATOM 3200 C C . ILE A 1 403 ? 11.615 5.874 -49.766 1.00 58.97 403 ILE A C 1
ATOM 3202 O O . ILE A 1 403 ? 11.201 4.896 -50.407 1.00 58.97 403 ILE A O 1
ATOM 3206 N N . PRO A 1 404 ? 12.587 6.689 -50.214 1.00 69.44 404 PRO A N 1
ATOM 3207 C CA . PRO A 1 404 ? 13.196 6.519 -51.521 1.00 69.44 404 PRO A CA 1
ATOM 3208 C C . PRO A 1 404 ? 13.738 5.104 -51.695 1.00 69.44 404 PRO A C 1
ATOM 3210 O O . PRO A 1 404 ? 14.194 4.501 -50.728 1.00 69.44 404 PRO A O 1
ATOM 3213 N N . GLU A 1 405 ? 13.686 4.573 -52.917 1.00 83.25 405 GLU A N 1
ATOM 3214 C CA . GLU A 1 405 ? 14.347 3.302 -53.225 1.00 83.25 405 GLU A CA 1
ATOM 3215 C C . GLU A 1 405 ? 15.837 3.404 -52.875 1.00 83.25 405 GLU A C 1
ATOM 3217 O O . GLU A 1 405 ? 16.504 4.396 -53.211 1.00 83.25 405 GLU A O 1
ATOM 3222 N N . ILE A 1 406 ? 16.330 2.375 -52.191 1.00 87.94 406 ILE A N 1
ATOM 3223 C CA . ILE A 1 406 ? 17.718 2.239 -51.759 1.00 87.94 406 ILE A CA 1
ATOM 3224 C C . ILE A 1 406 ? 18.420 1.270 -52.704 1.00 87.94 406 ILE A C 1
ATOM 3226 O O . ILE A 1 406 ? 17.840 0.286 -53.155 1.00 87.94 406 ILE A O 1
ATOM 3230 N N . SER A 1 407 ? 19.680 1.544 -53.017 1.00 91.38 407 SER A N 1
ATOM 3231 C CA . SER A 1 407 ? 20.581 0.603 -53.672 1.00 91.38 407 SER A CA 1
ATOM 3232 C C . SER A 1 407 ? 21.765 0.371 -52.756 1.00 91.38 407 SER A C 1
ATOM 3234 O O . SER A 1 407 ? 22.492 1.315 -52.442 1.00 91.38 407 SER A O 1
ATOM 3236 N N . LEU A 1 408 ? 21.954 -0.871 -52.332 1.00 91.75 408 LEU A N 1
ATOM 3237 C CA . LEU A 1 408 ? 23.040 -1.287 -51.460 1.00 91.75 408 LEU A CA 1
ATOM 3238 C C . LEU A 1 408 ? 23.981 -2.220 -52.216 1.00 91.75 408 LEU A C 1
ATOM 3240 O O . LEU A 1 408 ? 23.543 -3.246 -52.730 1.00 91.75 408 LEU A O 1
ATOM 3244 N N . THR A 1 409 ? 25.274 -1.902 -52.229 1.00 94.06 409 THR A N 1
ATOM 3245 C CA . THR A 1 409 ? 26.308 -2.861 -52.634 1.00 94.06 409 THR A CA 1
ATOM 3246 C C . THR A 1 409 ? 27.143 -3.259 -51.427 1.00 94.06 409 THR A C 1
ATOM 3248 O O . THR A 1 409 ? 27.808 -2.418 -50.824 1.00 94.06 409 THR A O 1
ATOM 3251 N N . LEU A 1 410 ? 27.127 -4.543 -51.084 1.00 93.06 410 LEU A N 1
ATOM 3252 C CA . LEU A 1 410 ? 28.021 -5.122 -50.091 1.00 93.06 410 LEU A CA 1
ATOM 3253 C C . LEU A 1 410 ? 29.287 -5.614 -50.799 1.00 93.06 410 LEU A C 1
ATOM 3255 O O . LEU A 1 410 ? 29.203 -6.403 -51.739 1.00 93.06 410 LEU A O 1
ATOM 3259 N N . VAL A 1 411 ? 30.449 -5.141 -50.362 1.00 94.06 411 VAL A N 1
ATOM 3260 C CA . VAL A 1 411 ? 31.767 -5.514 -50.885 1.00 94.06 411 VAL A CA 1
ATOM 3261 C C . VAL A 1 411 ? 32.468 -6.339 -49.812 1.00 94.06 411 VAL A C 1
ATOM 3263 O O . VAL A 1 411 ? 32.936 -5.794 -48.817 1.00 94.06 411 VAL A O 1
ATOM 3266 N N . LEU A 1 412 ? 32.475 -7.660 -49.979 1.00 92.81 412 LEU A N 1
ATOM 3267 C CA . LEU A 1 412 ? 32.956 -8.619 -48.986 1.00 92.81 412 LEU A CA 1
ATOM 3268 C C . LEU A 1 412 ? 34.341 -9.140 -49.355 1.00 92.81 412 LEU A C 1
ATOM 3270 O O . LEU A 1 412 ? 34.546 -9.708 -50.431 1.00 92.81 412 LEU A O 1
ATOM 3274 N N . ASP A 1 413 ? 35.266 -9.020 -48.417 1.00 91.19 413 ASP A N 1
ATOM 3275 C CA . ASP A 1 413 ? 36.565 -9.664 -48.500 1.00 91.19 413 ASP A CA 1
ATOM 3276 C C . ASP A 1 413 ? 36.417 -11.182 -48.343 1.00 91.19 413 ASP A C 1
ATOM 3278 O O . ASP A 1 413 ? 35.762 -11.683 -47.425 1.00 91.19 413 ASP A O 1
ATOM 3282 N N . ARG A 1 414 ? 37.016 -11.924 -49.271 1.00 91.88 414 ARG A N 1
ATOM 3283 C CA . ARG A 1 414 ? 37.124 -13.384 -49.239 1.00 91.88 414 ARG A CA 1
ATOM 3284 C C . ARG A 1 414 ? 38.580 -13.827 -49.366 1.00 91.88 414 ARG A C 1
ATOM 3286 O O . ARG A 1 414 ? 38.834 -14.895 -49.901 1.00 91.88 414 ARG A O 1
ATOM 3293 N N . SER A 1 415 ? 39.538 -13.015 -48.945 1.00 89.31 415 SER A N 1
ATOM 3294 C CA . SER A 1 415 ? 40.956 -13.371 -48.921 1.00 89.31 415 SER A CA 1
ATOM 3295 C C . SER A 1 415 ? 41.258 -14.455 -47.882 1.00 89.31 415 SER A C 1
ATOM 3297 O O . SER A 1 415 ? 40.460 -14.748 -46.992 1.00 89.31 415 SER A O 1
ATOM 3299 N N . SER A 1 416 ? 42.427 -15.088 -47.989 1.00 86.75 416 SER A N 1
ATOM 3300 C CA . SER A 1 416 ? 42.792 -16.211 -47.110 1.00 86.75 416 SER A CA 1
ATOM 3301 C C . SER A 1 416 ? 42.925 -15.811 -45.631 1.00 86.75 416 SER A C 1
ATOM 3303 O O . SER A 1 416 ? 42.794 -16.678 -44.769 1.00 86.75 416 SER A O 1
ATOM 3305 N N . SER A 1 417 ? 43.157 -14.528 -45.317 1.00 83.44 417 SER A N 1
ATOM 3306 C CA . SER A 1 417 ? 43.168 -14.015 -43.936 1.00 83.44 417 SER A CA 1
ATOM 3307 C C . SER A 1 417 ? 41.795 -14.124 -43.272 1.00 83.44 417 SER A C 1
ATOM 3309 O O . SER A 1 417 ? 41.718 -14.455 -42.091 1.00 83.44 417 SER A O 1
ATOM 3311 N N . MET A 1 418 ? 40.715 -14.039 -44.054 1.00 85.50 418 MET A N 1
ATOM 3312 C CA . MET A 1 418 ? 39.340 -14.167 -43.566 1.00 85.50 418 MET A CA 1
ATOM 3313 C C . MET A 1 418 ? 38.996 -15.580 -43.042 1.00 85.50 418 MET A C 1
ATOM 3315 O O . MET A 1 418 ? 37.937 -15.775 -42.434 1.00 85.50 418 MET A O 1
ATOM 3319 N N . LEU A 1 419 ? 39.864 -16.580 -43.263 1.00 84.00 419 LEU A N 1
ATOM 3320 C CA . LEU A 1 419 ? 39.750 -17.917 -42.663 1.00 84.00 419 LEU A CA 1
ATOM 3321 C C . LEU A 1 419 ? 40.206 -17.958 -41.198 1.00 84.00 419 LEU A C 1
ATOM 3323 O O . LEU A 1 419 ? 39.866 -18.914 -40.498 1.00 84.00 419 LEU A O 1
ATOM 3327 N N . SER A 1 420 ? 40.973 -16.968 -40.726 1.00 75.75 420 SER A N 1
ATOM 3328 C CA . SER A 1 420 ? 41.440 -16.951 -39.341 1.00 75.75 420 SER A CA 1
ATOM 3329 C C . SER A 1 420 ? 40.287 -16.698 -38.363 1.00 75.75 420 SER A C 1
ATOM 3331 O O . SER A 1 420 ? 39.230 -16.159 -38.709 1.00 75.75 420 SER A O 1
ATOM 3333 N N . SER A 1 421 ? 40.482 -17.132 -37.120 1.00 72.75 421 SER A N 1
ATOM 3334 C CA . SER A 1 421 ? 39.563 -16.890 -36.010 1.00 72.75 421 SER A CA 1
ATOM 3335 C C . SER A 1 421 ? 40.332 -16.217 -34.879 1.00 72.75 421 SER A C 1
ATOM 3337 O O . SER A 1 421 ? 41.180 -16.862 -34.261 1.00 72.75 421 SER A O 1
ATOM 3339 N N . ASP A 1 422 ? 40.024 -14.958 -34.577 1.00 60.09 422 ASP A N 1
ATOM 3340 C CA . ASP A 1 422 ? 40.763 -14.207 -33.552 1.00 60.09 422 ASP A CA 1
ATOM 3341 C C . ASP A 1 422 ? 40.358 -14.631 -32.123 1.00 60.09 422 ASP A C 1
ATOM 3343 O O . ASP A 1 422 ? 41.131 -14.462 -31.185 1.00 60.09 422 ASP A O 1
ATOM 3347 N N . GLN A 1 423 ? 39.176 -15.250 -31.944 1.00 55.44 423 GLN A N 1
ATOM 3348 C CA . GLN A 1 423 ? 38.640 -15.659 -30.628 1.00 55.44 423 GLN A CA 1
ATOM 3349 C C . GLN A 1 423 ? 37.964 -17.050 -30.608 1.00 55.44 423 GLN A C 1
ATOM 3351 O O . GLN A 1 423 ? 37.018 -17.301 -29.862 1.00 55.44 423 GLN A O 1
ATOM 3356 N N . GLY A 1 424 ? 38.429 -17.979 -31.450 1.00 54.09 424 GLY A N 1
ATOM 3357 C CA . GLY A 1 424 ? 38.172 -19.425 -31.318 1.00 54.09 424 GLY A CA 1
ATOM 3358 C C . GLY A 1 424 ? 36.741 -19.949 -31.532 1.00 54.09 424 GLY A C 1
ATOM 3359 O O . GLY A 1 424 ? 36.565 -21.163 -31.516 1.00 54.09 424 GLY A O 1
ATOM 3360 N N . SER A 1 425 ? 35.729 -19.099 -31.749 1.00 61.91 425 SER A N 1
ATOM 3361 C CA . SER A 1 425 ? 34.340 -19.562 -31.949 1.00 61.91 425 SER A CA 1
ATOM 3362 C C . SER A 1 425 ? 33.845 -19.473 -33.399 1.00 61.91 425 SER A C 1
ATOM 3364 O O . SER A 1 425 ? 33.067 -20.325 -33.815 1.00 61.91 425 SER A O 1
ATOM 3366 N N . PHE A 1 426 ? 34.302 -18.492 -34.191 1.00 71.69 426 PHE A N 1
ATOM 3367 C CA . PHE A 1 426 ? 33.878 -18.298 -35.587 1.00 71.69 426 PHE A CA 1
ATOM 3368 C C . PHE A 1 426 ? 35.005 -17.684 -36.434 1.00 71.69 426 PHE A C 1
ATOM 3370 O O . PHE A 1 426 ? 35.800 -16.895 -35.924 1.00 71.69 426 PHE A O 1
ATOM 3377 N N . SER A 1 427 ? 35.084 -18.039 -37.720 1.00 81.88 427 SER A N 1
ATOM 3378 C CA . SER A 1 427 ? 36.010 -17.418 -38.683 1.00 81.88 427 SER A CA 1
ATOM 3379 C C . SER A 1 427 ? 35.542 -16.017 -39.093 1.00 81.88 427 SER A C 1
ATOM 3381 O O . SER A 1 427 ? 34.334 -15.784 -39.184 1.00 81.88 427 SER A O 1
ATOM 3383 N N . LYS A 1 428 ? 36.472 -15.107 -39.419 1.00 83.94 428 LYS A N 1
ATOM 3384 C CA . LYS A 1 428 ? 36.167 -13.730 -39.871 1.00 83.94 428 LYS A CA 1
ATOM 3385 C C . LYS A 1 428 ? 35.189 -13.698 -41.053 1.00 83.94 428 LYS A C 1
ATOM 3387 O O . LYS A 1 428 ? 34.248 -12.907 -41.061 1.00 83.94 428 LYS A O 1
ATOM 3392 N N . ILE A 1 429 ? 35.318 -14.632 -42.001 1.00 86.88 429 ILE A N 1
ATOM 3393 C CA . ILE A 1 429 ? 34.378 -14.783 -43.125 1.00 86.88 429 ILE A CA 1
ATOM 3394 C C . ILE A 1 429 ? 32.949 -15.124 -42.679 1.00 86.88 429 ILE A C 1
ATOM 3396 O O . ILE A 1 429 ? 31.988 -14.695 -43.312 1.00 86.88 429 ILE A O 1
ATOM 3400 N N . SER A 1 430 ? 32.780 -15.865 -41.583 1.00 86.19 430 SER A N 1
ATOM 3401 C CA . SER A 1 430 ? 31.451 -16.202 -41.055 1.00 86.19 430 SER A CA 1
ATOM 3402 C C . SER A 1 430 ? 30.788 -14.981 -40.429 1.00 86.19 430 SER A C 1
ATOM 3404 O O . SER A 1 430 ? 29.596 -14.770 -40.630 1.00 86.19 430 SER A O 1
ATOM 3406 N N . LEU A 1 431 ? 31.570 -14.135 -39.749 1.00 82.19 431 LEU A N 1
ATOM 3407 C CA . LEU A 1 431 ? 31.095 -12.852 -39.230 1.00 82.19 431 LEU A CA 1
ATOM 3408 C C . LEU A 1 431 ? 30.695 -11.907 -40.369 1.00 82.19 431 LEU A C 1
ATOM 3410 O O . LEU A 1 431 ? 29.621 -11.316 -40.316 1.00 82.19 431 LEU A O 1
ATOM 3414 N N . ALA A 1 432 ? 31.502 -11.827 -41.433 1.00 84.00 432 ALA A N 1
ATOM 3415 C CA . ALA A 1 432 ? 31.190 -11.027 -42.620 1.00 84.00 432 ALA A CA 1
ATOM 3416 C C . ALA A 1 432 ? 29.887 -11.473 -43.308 1.00 84.00 432 ALA A C 1
ATOM 3418 O O . ALA A 1 432 ? 29.079 -10.639 -43.719 1.00 84.00 432 ALA A O 1
ATOM 3419 N N . LYS A 1 433 ? 29.663 -12.790 -43.418 1.00 87.94 433 LYS A N 1
ATOM 3420 C CA . LYS A 1 433 ? 28.430 -13.361 -43.981 1.00 87.94 433 LYS A CA 1
ATOM 3421 C C . LYS A 1 433 ? 27.211 -13.037 -43.130 1.00 87.94 433 LYS A C 1
ATOM 3423 O O . LYS A 1 433 ? 26.216 -12.568 -43.669 1.00 87.94 433 LYS A O 1
ATOM 3428 N N . GLU A 1 434 ? 27.296 -13.248 -41.821 1.00 83.81 434 GLU A N 1
ATOM 3429 C CA . GLU A 1 434 ? 26.200 -12.955 -40.893 1.00 83.81 434 GLU A CA 1
ATOM 3430 C C . GLU A 1 434 ? 25.850 -11.460 -40.906 1.00 83.81 434 GLU A C 1
ATOM 3432 O O . GLU A 1 434 ? 24.685 -11.084 -41.010 1.00 83.81 434 GLU A O 1
ATOM 3437 N N . ALA A 1 435 ? 26.867 -10.597 -40.894 1.00 79.56 435 ALA A N 1
ATOM 3438 C CA . ALA A 1 435 ? 26.731 -9.153 -41.043 1.00 79.56 435 ALA A CA 1
ATOM 3439 C C . ALA A 1 435 ? 26.004 -8.762 -42.345 1.00 79.56 435 ALA A C 1
ATOM 3441 O O . ALA A 1 435 ? 25.086 -7.933 -42.338 1.00 79.56 435 ALA A O 1
ATOM 3442 N N . ALA A 1 436 ? 26.384 -9.383 -43.463 1.00 85.12 436 ALA A N 1
ATOM 3443 C CA . ALA A 1 436 ? 25.750 -9.167 -44.757 1.00 85.12 436 ALA A CA 1
ATOM 3444 C C . ALA A 1 436 ? 24.294 -9.661 -44.789 1.00 85.12 436 ALA A C 1
ATOM 3446 O O . ALA A 1 436 ? 23.429 -8.944 -45.288 1.00 85.12 436 ALA A O 1
ATOM 3447 N N . ILE A 1 437 ? 24.010 -10.837 -44.222 1.00 86.81 437 ILE A N 1
ATOM 3448 C CA . ILE A 1 437 ? 22.660 -11.415 -44.142 1.00 86.81 437 ILE A CA 1
ATOM 3449 C C . ILE A 1 437 ? 21.749 -10.534 -43.285 1.00 86.81 437 ILE A C 1
ATOM 3451 O O . ILE A 1 437 ? 20.676 -10.153 -43.743 1.00 86.81 437 ILE A O 1
ATOM 3455 N N . ARG A 1 438 ? 22.190 -10.112 -42.095 1.00 80.19 438 ARG A N 1
ATOM 3456 C CA . ARG A 1 438 ? 21.389 -9.227 -41.230 1.00 80.19 438 ARG A CA 1
ATOM 3457 C C . ARG A 1 438 ? 21.138 -7.848 -41.836 1.00 80.19 438 ARG A C 1
ATOM 3459 O O . ARG A 1 438 ? 20.130 -7.211 -41.540 1.00 80.19 438 ARG A O 1
ATOM 3466 N N . SER A 1 439 ? 22.021 -7.374 -42.715 1.00 78.44 439 SER A N 1
ATOM 3467 C CA . SER A 1 439 ? 21.783 -6.129 -43.457 1.00 78.44 439 SER A CA 1
ATOM 3468 C C . SER A 1 439 ? 20.574 -6.247 -44.404 1.00 78.44 439 SER A C 1
ATOM 3470 O O . SER A 1 439 ? 19.914 -5.245 -44.677 1.00 78.44 439 SER A O 1
ATOM 3472 N N . LEU A 1 440 ? 20.222 -7.460 -44.856 1.00 83.50 440 LEU A N 1
ATOM 3473 C CA . LEU A 1 440 ? 19.041 -7.707 -45.695 1.00 83.50 440 LEU A CA 1
ATOM 3474 C C . LEU A 1 440 ? 17.720 -7.509 -44.939 1.00 83.50 440 LEU A C 1
ATOM 3476 O O . LEU A 1 440 ? 16.708 -7.192 -45.567 1.00 83.50 440 LEU A O 1
ATOM 3480 N N . ASP A 1 441 ? 17.691 -7.669 -43.613 1.00 80.62 441 ASP A N 1
ATOM 3481 C CA . ASP A 1 441 ? 16.461 -7.543 -42.810 1.00 80.62 441 ASP A CA 1
ATOM 3482 C C . ASP A 1 441 ? 15.878 -6.132 -42.860 1.00 80.62 441 ASP A C 1
ATOM 3484 O O . ASP A 1 441 ? 14.662 -5.943 -42.868 1.00 80.62 441 ASP A O 1
ATOM 3488 N N . ASN A 1 442 ? 16.757 -5.152 -43.014 1.00 74.94 442 ASN A N 1
ATOM 3489 C CA . ASN A 1 442 ? 16.432 -3.736 -43.059 1.00 74.94 442 ASN A CA 1
ATOM 3490 C C . ASN A 1 442 ? 16.112 -3.215 -44.477 1.00 74.94 442 ASN A C 1
ATOM 3492 O O . ASN A 1 442 ? 15.732 -2.056 -44.634 1.00 74.94 442 ASN A O 1
ATOM 3496 N N . LEU A 1 443 ? 16.277 -4.045 -45.513 1.00 80.06 443 LEU A N 1
ATOM 3497 C CA . LEU A 1 443 ? 15.911 -3.722 -46.893 1.00 80.06 443 LEU A CA 1
ATOM 3498 C C . LEU A 1 443 ? 14.490 -4.204 -47.221 1.00 80.06 443 LEU A C 1
ATOM 3500 O O . LEU A 1 443 ? 14.044 -5.265 -46.761 1.00 80.06 443 LEU A O 1
ATOM 3504 N N . ARG A 1 444 ? 13.785 -3.439 -48.062 1.00 84.06 444 ARG A N 1
ATOM 3505 C CA . ARG A 1 444 ? 12.463 -3.796 -48.600 1.00 84.06 444 ARG A CA 1
ATOM 3506 C C . ARG A 1 444 ? 12.605 -4.532 -49.927 1.00 84.06 444 ARG A C 1
ATOM 3508 O O . ARG A 1 444 ? 13.610 -4.411 -50.618 1.00 84.06 444 ARG A O 1
ATOM 3515 N N . GLU A 1 445 ? 11.536 -5.201 -50.346 1.00 84.38 445 GLU A N 1
ATOM 3516 C CA . GLU A 1 445 ? 11.484 -5.902 -51.639 1.00 84.38 445 GLU A CA 1
ATOM 3517 C C . GLU A 1 445 ? 11.660 -4.973 -52.855 1.00 84.38 445 GLU A C 1
ATOM 3519 O O . GLU A 1 445 ? 12.039 -5.410 -53.942 1.00 84.38 445 GLU A O 1
ATOM 3524 N N . THR A 1 446 ? 11.399 -3.674 -52.678 1.00 83.50 446 THR A N 1
ATOM 3525 C CA . THR A 1 446 ? 11.580 -2.643 -53.707 1.00 83.50 446 THR A CA 1
ATOM 3526 C C . THR A 1 446 ? 13.022 -2.163 -53.847 1.00 83.50 446 THR A C 1
ATOM 3528 O O . THR A 1 446 ? 13.342 -1.550 -54.865 1.00 83.50 446 THR A O 1
ATOM 3531 N N . ASP A 1 447 ? 13.869 -2.410 -52.845 1.00 89.50 447 ASP A N 1
ATOM 3532 C CA . ASP A 1 447 ? 15.245 -1.919 -52.797 1.00 89.50 447 ASP A CA 1
ATOM 3533 C C . ASP A 1 447 ? 16.191 -2.847 -53.584 1.00 89.50 447 ASP A C 1
ATOM 3535 O O . ASP A 1 447 ? 15.943 -4.047 -53.738 1.00 89.50 447 ASP A O 1
ATOM 3539 N N . ASN A 1 448 ? 17.280 -2.286 -54.112 1.00 91.31 448 ASN A N 1
ATOM 3540 C CA . ASN A 1 448 ? 18.297 -3.019 -54.861 1.00 91.31 448 ASN A CA 1
ATOM 3541 C C . ASN A 1 448 ? 19.425 -3.489 -53.935 1.00 91.31 448 ASN A C 1
ATOM 3543 O O . ASN A 1 448 ? 19.920 -2.724 -53.107 1.00 91.31 448 ASN A O 1
ATOM 3547 N N . ILE A 1 449 ? 19.866 -4.727 -54.131 1.00 93.38 449 ILE A N 1
ATOM 3548 C CA . ILE A 1 449 ? 20.994 -5.345 -53.443 1.00 93.38 449 ILE A CA 1
ATOM 3549 C C . ILE A 1 449 ? 21.983 -5.904 -54.464 1.00 93.38 449 ILE A C 1
ATOM 3551 O O . ILE A 1 449 ? 21.606 -6.555 -55.442 1.00 93.38 449 ILE A O 1
ATOM 3555 N N . GLY A 1 450 ? 23.263 -5.680 -54.209 1.00 94.06 450 GLY A N 1
ATOM 3556 C CA . GLY A 1 450 ? 24.372 -6.319 -54.896 1.00 94.06 450 GLY A CA 1
ATOM 3557 C C . GLY A 1 450 ? 25.397 -6.818 -53.885 1.00 94.06 450 GLY A C 1
ATOM 3558 O O . GLY A 1 450 ? 25.635 -6.169 -52.870 1.00 94.06 450 GLY A O 1
ATOM 3559 N N . VAL A 1 451 ? 26.007 -7.968 -54.160 1.00 95.00 451 VAL A N 1
ATOM 3560 C CA . VAL A 1 451 ? 27.082 -8.527 -53.331 1.00 95.00 451 VAL A CA 1
ATOM 3561 C C . VAL A 1 451 ? 28.280 -8.811 -54.226 1.00 95.00 451 VAL A C 1
ATOM 3563 O O . VAL A 1 451 ? 28.265 -9.754 -55.025 1.00 95.00 451 VAL A O 1
ATOM 3566 N N . VAL A 1 452 ? 29.310 -7.983 -54.086 1.00 95.88 452 VAL A N 1
ATOM 3567 C CA . VAL A 1 452 ? 30.627 -8.171 -54.694 1.00 95.88 452 VAL A CA 1
ATOM 3568 C C . VAL A 1 452 ? 31.509 -8.851 -53.663 1.00 95.88 452 VAL A C 1
ATOM 3570 O O . VAL A 1 452 ? 31.572 -8.430 -52.516 1.00 95.88 452 VAL A O 1
ATOM 3573 N N . THR A 1 453 ? 32.204 -9.901 -54.068 1.00 94.44 453 THR A N 1
ATOM 3574 C CA . THR A 1 453 ? 33.233 -10.547 -53.252 1.00 94.44 453 THR A CA 1
ATOM 3575 C C . THR A 1 453 ? 34.584 -10.340 -53.898 1.00 94.44 453 THR A C 1
ATOM 3577 O O . THR A 1 453 ? 34.666 -10.294 -55.128 1.00 94.44 453 THR A O 1
ATOM 3580 N N . PHE A 1 454 ? 35.644 -10.220 -53.108 1.00 93.19 454 PHE A N 1
ATOM 3581 C CA . PHE A 1 454 ? 36.969 -9.989 -53.665 1.00 93.19 454 PHE A CA 1
ATOM 3582 C C . PHE A 1 454 ? 38.074 -10.730 -52.932 1.00 93.19 454 PHE A C 1
ATOM 3584 O O . PHE A 1 454 ? 38.029 -10.934 -51.725 1.00 93.19 454 PHE A O 1
ATOM 3591 N N . ASN A 1 455 ? 39.064 -11.143 -53.710 1.00 89.12 455 ASN A N 1
ATOM 3592 C CA . ASN A 1 455 ? 40.369 -11.573 -53.239 1.00 89.12 455 ASN A CA 1
ATOM 3593 C C . ASN A 1 455 ? 41.431 -10.842 -54.073 1.00 89.12 455 ASN A C 1
ATOM 3595 O O . ASN A 1 455 ? 41.485 -9.617 -54.034 1.00 89.12 455 ASN A O 1
ATOM 3599 N N . THR A 1 456 ? 42.227 -11.545 -54.883 1.00 85.19 456 THR A N 1
ATOM 3600 C CA . THR A 1 456 ? 43.050 -10.935 -55.940 1.00 85.19 456 THR A CA 1
ATOM 3601 C C . THR A 1 456 ? 42.196 -10.392 -57.092 1.00 85.19 456 THR A C 1
ATOM 3603 O O . THR A 1 456 ? 42.578 -9.409 -57.721 1.00 85.19 456 THR A O 1
ATOM 3606 N N . GLU A 1 457 ? 41.030 -10.993 -57.341 1.00 87.00 457 GLU A N 1
ATOM 3607 C CA . GLU A 1 457 ? 40.050 -10.554 -58.339 1.00 87.00 457 GLU A CA 1
ATOM 3608 C C . GLU A 1 457 ? 38.679 -10.343 -57.678 1.00 87.00 457 GLU A C 1
ATOM 3610 O O . GLU A 1 457 ? 38.381 -10.918 -56.624 1.00 87.00 457 GLU A O 1
ATOM 3615 N N . TYR A 1 458 ? 37.826 -9.522 -58.292 1.00 92.19 458 TYR A N 1
ATOM 3616 C CA . TYR A 1 458 ? 36.446 -9.341 -57.844 1.00 92.19 458 TYR A CA 1
ATOM 3617 C C . TYR A 1 458 ? 35.506 -10.326 -58.552 1.00 92.19 458 TYR A C 1
ATOM 3619 O O . TYR A 1 458 ? 35.721 -10.709 -59.700 1.00 92.19 458 TYR A O 1
ATOM 3627 N N . SER A 1 459 ? 34.425 -10.721 -57.883 1.00 93.62 459 SER A N 1
ATOM 3628 C CA . SER A 1 459 ? 33.346 -11.508 -58.481 1.00 93.62 459 SER A CA 1
ATOM 3629 C C . SER A 1 459 ? 31.997 -11.169 -57.847 1.00 93.62 459 SER A C 1
ATOM 3631 O O . SER A 1 459 ? 31.897 -10.947 -56.640 1.00 93.62 459 SER A O 1
ATOM 3633 N N . TRP A 1 460 ? 30.940 -11.128 -58.656 1.00 94.69 460 TRP A N 1
ATOM 3634 C CA . TRP A 1 460 ? 29.580 -10.882 -58.177 1.00 94.69 460 TRP A CA 1
ATOM 3635 C C . TRP A 1 460 ? 28.976 -12.174 -57.613 1.00 94.69 460 TRP A C 1
ATOM 3637 O O . TRP A 1 460 ? 28.551 -13.042 -58.374 1.00 94.69 460 TRP A O 1
ATOM 3647 N N . ALA A 1 461 ? 28.899 -12.292 -56.285 1.00 92.88 461 ALA A N 1
ATOM 3648 C CA . ALA A 1 461 ? 28.166 -13.382 -55.631 1.00 92.88 461 ALA A CA 1
ATOM 3649 C C . ALA A 1 461 ? 26.652 -13.217 -55.833 1.00 92.88 461 ALA A C 1
ATOM 3651 O O . ALA A 1 461 ? 25.918 -14.182 -56.058 1.00 92.88 461 ALA A O 1
ATOM 3652 N N . VAL A 1 462 ? 26.188 -11.966 -55.811 1.00 93.44 462 VAL A N 1
ATOM 3653 C CA . VAL A 1 462 ? 24.806 -11.593 -56.113 1.00 93.44 462 VAL A CA 1
ATOM 3654 C C . VAL A 1 462 ? 24.841 -10.390 -57.051 1.00 93.44 462 VAL A C 1
ATOM 3656 O O . VAL A 1 462 ? 25.170 -9.296 -56.592 1.00 93.44 462 VAL A O 1
ATOM 3659 N N . PRO A 1 463 ? 24.527 -10.558 -58.351 1.00 92.56 463 PRO A N 1
ATOM 3660 C CA . PRO A 1 463 ? 24.405 -9.430 -59.268 1.00 92.56 463 PRO A CA 1
ATOM 3661 C C . PRO A 1 463 ? 23.394 -8.410 -58.743 1.00 92.56 463 PRO A C 1
ATOM 3663 O O . PRO A 1 463 ? 22.402 -8.804 -58.132 1.00 92.56 463 PRO A O 1
ATOM 3666 N N . MET A 1 464 ? 23.626 -7.124 -59.017 1.00 91.56 464 MET A N 1
ATOM 3667 C CA . MET A 1 464 ? 22.712 -6.045 -58.631 1.00 91.56 464 MET A CA 1
ATOM 3668 C C . MET A 1 464 ? 21.277 -6.345 -59.097 1.00 91.56 464 MET A C 1
ATOM 3670 O O . MET A 1 464 ? 21.014 -6.411 -60.300 1.00 91.56 464 MET A O 1
ATOM 3674 N N . GLN A 1 465 ? 20.360 -6.530 -58.149 1.00 91.56 465 GLN A N 1
ATOM 3675 C CA . GLN A 1 465 ? 18.961 -6.886 -58.399 1.00 91.56 465 GLN A CA 1
ATOM 3676 C C . GLN A 1 465 ? 18.050 -6.365 -57.282 1.00 91.56 465 GLN A C 1
ATOM 3678 O O . GLN A 1 465 ? 18.519 -6.073 -56.186 1.00 91.56 465 GLN A O 1
ATOM 3683 N N . LYS A 1 466 ? 16.736 -6.309 -57.520 1.00 91.19 466 LYS A N 1
ATOM 3684 C CA . LYS A 1 466 ? 15.761 -6.050 -56.447 1.00 91.19 466 LYS A CA 1
ATOM 3685 C C . LYS A 1 466 ? 15.737 -7.204 -55.440 1.00 91.19 466 LYS A C 1
ATOM 3687 O O . LYS A 1 466 ? 15.807 -8.368 -55.847 1.00 91.19 466 LYS A O 1
ATOM 3692 N N . LEU A 1 467 ? 15.578 -6.901 -54.150 1.00 88.56 467 LEU A N 1
ATOM 3693 C CA . LEU A 1 467 ? 15.519 -7.886 -53.059 1.00 88.56 467 LEU A CA 1
ATOM 3694 C C . LEU A 1 467 ? 14.165 -8.626 -53.016 1.00 88.56 467 LEU A C 1
ATOM 3696 O O . LEU A 1 467 ? 13.445 -8.608 -52.027 1.00 88.56 467 LEU A O 1
ATOM 3700 N N . SER A 1 468 ? 13.801 -9.291 -54.110 1.00 83.19 468 SER A N 1
ATOM 3701 C CA . SER A 1 468 ? 12.533 -10.026 -54.237 1.00 83.19 468 SER A CA 1
ATOM 3702 C C . SER A 1 468 ? 12.484 -11.333 -53.436 1.00 83.19 468 SER A C 1
ATOM 3704 O O . SER A 1 468 ? 11.404 -11.803 -53.099 1.00 83.19 468 SER A O 1
ATOM 3706 N N . ASN A 1 469 ? 13.638 -11.937 -53.133 1.00 87.00 469 ASN A N 1
ATOM 3707 C CA . ASN A 1 469 ? 13.732 -13.169 -52.351 1.00 87.00 469 ASN A CA 1
ATOM 3708 C C . ASN A 1 469 ? 14.976 -13.118 -51.452 1.00 87.00 469 ASN A C 1
ATOM 3710 O O . ASN A 1 469 ? 16.100 -13.291 -51.933 1.00 87.00 469 ASN A O 1
ATOM 3714 N N . LYS A 1 470 ? 14.764 -12.850 -50.156 1.00 88.44 470 LYS A N 1
ATOM 3715 C CA . LYS A 1 470 ? 15.842 -12.738 -49.160 1.00 88.44 470 LYS A CA 1
ATOM 3716 C C . LYS A 1 470 ? 16.586 -14.061 -48.987 1.00 88.44 470 LYS A C 1
ATOM 3718 O O . LYS A 1 470 ? 17.810 -14.056 -49.039 1.00 88.44 470 LYS A O 1
ATOM 3723 N N . ASP A 1 471 ? 15.869 -15.179 -48.905 1.00 89.56 471 ASP A N 1
ATOM 3724 C CA . ASP A 1 471 ? 16.456 -16.509 -48.684 1.00 89.56 471 ASP A CA 1
ATOM 3725 C C . ASP A 1 471 ? 17.463 -16.882 -49.779 1.00 89.56 471 ASP A C 1
ATOM 3727 O O . ASP A 1 471 ? 18.582 -17.299 -49.498 1.00 89.56 471 ASP A O 1
ATOM 3731 N N . THR A 1 472 ? 17.127 -16.611 -51.044 1.00 89.62 472 THR A N 1
ATOM 3732 C CA . THR A 1 472 ? 18.018 -16.892 -52.184 1.00 89.62 472 THR A CA 1
ATOM 3733 C C . THR A 1 472 ? 19.297 -16.049 -52.145 1.00 89.62 472 THR A C 1
ATOM 3735 O O . THR A 1 472 ? 20.363 -16.499 -52.572 1.00 89.62 472 THR A O 1
ATOM 3738 N N . VAL A 1 473 ? 19.205 -14.802 -51.677 1.00 91.00 473 VAL A N 1
ATOM 3739 C CA . VAL A 1 473 ? 20.366 -13.913 -51.520 1.00 91.00 473 VAL A CA 1
ATOM 3740 C C . VAL A 1 473 ? 21.222 -14.378 -50.339 1.00 91.00 473 VAL A C 1
ATOM 3742 O O . VAL A 1 473 ? 22.441 -14.472 -50.486 1.00 91.00 473 VAL A O 1
ATOM 3745 N N . SER A 1 474 ? 20.597 -14.750 -49.221 1.00 91.75 474 SER A N 1
ATOM 3746 C CA . SER A 1 474 ? 21.265 -15.312 -48.043 1.00 91.75 474 SER A CA 1
ATOM 3747 C C . SER A 1 474 ? 22.017 -16.605 -48.364 1.00 91.75 474 SER A C 1
ATOM 3749 O O . SER A 1 474 ? 23.178 -16.742 -47.984 1.00 91.75 474 SER A O 1
ATOM 3751 N N . ASP A 1 475 ? 21.422 -17.518 -49.136 1.00 92.12 475 ASP A N 1
ATOM 3752 C CA . ASP A 1 475 ? 22.070 -18.766 -49.562 1.00 92.12 475 ASP A CA 1
ATOM 3753 C C . ASP A 1 475 ? 23.321 -18.506 -50.412 1.00 92.12 475 ASP A C 1
ATOM 3755 O O . ASP A 1 475 ? 24.370 -19.130 -50.216 1.00 92.12 475 ASP A O 1
ATOM 3759 N N . LYS A 1 476 ? 23.251 -17.530 -51.327 1.00 92.75 476 LYS A N 1
ATOM 3760 C CA . LYS A 1 476 ? 24.403 -17.119 -52.141 1.00 92.75 476 LYS A CA 1
ATOM 3761 C C . LYS A 1 476 ? 25.515 -16.517 -51.286 1.00 92.75 476 LYS A C 1
ATOM 3763 O O . LYS A 1 476 ? 26.676 -16.867 -51.492 1.00 92.75 476 LYS A O 1
ATOM 3768 N N . ILE A 1 477 ? 25.181 -15.677 -50.306 1.00 91.44 477 ILE A N 1
ATOM 3769 C CA . ILE A 1 477 ? 26.156 -15.125 -49.351 1.00 91.44 477 ILE A CA 1
ATOM 3770 C C . ILE A 1 477 ? 26.791 -16.252 -48.522 1.00 91.44 477 ILE A C 1
ATOM 3772 O O . ILE A 1 477 ? 28.013 -16.314 -48.373 1.00 91.44 477 ILE A O 1
ATOM 3776 N N . ASN A 1 478 ? 25.992 -17.211 -48.052 1.00 91.56 478 ASN A N 1
ATOM 3777 C CA . ASN A 1 478 ? 26.481 -18.359 -47.291 1.00 91.56 478 ASN A CA 1
ATOM 3778 C C . ASN A 1 478 ? 27.449 -19.245 -48.088 1.00 91.56 478 ASN A C 1
ATOM 3780 O O . ASN A 1 478 ? 28.371 -19.816 -47.501 1.00 91.56 478 ASN A O 1
ATOM 3784 N N . SER A 1 479 ? 27.305 -19.305 -49.414 1.00 91.44 479 SER A N 1
ATOM 3785 C CA . SER A 1 479 ? 28.177 -20.091 -50.297 1.00 91.44 479 SER A CA 1
ATOM 3786 C C . SER A 1 479 ? 29.577 -19.501 -50.538 1.00 91.44 479 SER A C 1
ATOM 3788 O O . SER A 1 479 ? 30.417 -20.171 -51.133 1.00 91.44 479 SER A O 1
ATOM 3790 N N . ILE A 1 480 ? 29.863 -18.275 -50.076 1.00 91.00 480 ILE A N 1
ATOM 3791 C CA . ILE A 1 480 ? 31.152 -17.600 -50.316 1.00 91.00 480 ILE A CA 1
ATOM 3792 C C . ILE A 1 480 ? 32.294 -18.342 -49.603 1.00 91.00 480 ILE A C 1
ATOM 3794 O O . ILE A 1 480 ? 32.227 -18.592 -48.401 1.00 91.00 480 ILE A O 1
ATOM 3798 N N . ILE A 1 481 ? 33.367 -18.671 -50.318 1.00 88.31 481 ILE A N 1
ATOM 3799 C CA . ILE A 1 481 ? 34.549 -19.347 -49.761 1.00 88.31 481 ILE A CA 1
ATOM 3800 C C . ILE A 1 481 ? 35.725 -18.370 -49.769 1.00 88.31 481 ILE A C 1
ATOM 3802 O O . ILE A 1 481 ? 35.924 -17.658 -50.754 1.00 88.31 481 ILE A O 1
ATOM 3806 N N . ALA A 1 482 ? 36.469 -18.330 -48.662 1.00 88.25 482 ALA A N 1
ATOM 3807 C CA . ALA A 1 482 ? 37.641 -17.481 -48.508 1.00 88.25 482 ALA A CA 1
ATOM 3808 C C . ALA A 1 482 ? 38.906 -18.163 -49.065 1.00 88.25 482 ALA A C 1
ATOM 3810 O O . ALA A 1 482 ? 39.247 -19.270 -48.651 1.00 88.25 482 ALA A O 1
ATOM 3811 N N . GLU A 1 483 ? 39.581 -17.508 -50.010 1.00 85.75 483 GLU A N 1
ATOM 3812 C CA . GLU A 1 483 ? 40.794 -17.955 -50.697 1.00 85.75 483 GLU A CA 1
ATOM 3813 C C . GLU A 1 483 ? 41.524 -16.786 -51.394 1.00 85.75 483 GLU A C 1
ATOM 3815 O O . GLU A 1 483 ? 40.913 -15.803 -51.808 1.00 85.75 483 GLU A O 1
ATOM 3820 N N . GLY A 1 484 ? 42.834 -16.915 -51.621 1.00 84.62 484 GLY A N 1
ATOM 3821 C CA . GLY A 1 484 ? 43.628 -15.952 -52.401 1.00 84.62 484 GLY A CA 1
ATOM 3822 C C . GLY A 1 484 ? 44.133 -14.738 -51.607 1.00 84.62 484 GLY A C 1
ATOM 3823 O O . GLY A 1 484 ? 44.154 -14.767 -50.374 1.00 84.62 484 GLY A O 1
ATOM 3824 N N . GLY A 1 485 ? 44.608 -13.712 -52.330 1.00 83.44 485 GLY A N 1
ATOM 3825 C CA . GLY A 1 485 ? 45.118 -12.446 -51.775 1.00 83.44 485 GLY A CA 1
ATOM 3826 C C . GLY A 1 485 ? 44.037 -11.369 -51.623 1.00 83.44 485 GLY A C 1
ATOM 3827 O O . GLY A 1 485 ? 42.858 -11.695 -51.664 1.00 83.44 485 GLY A O 1
ATOM 3828 N N . THR A 1 486 ? 44.424 -10.096 -51.493 1.00 84.19 486 THR A N 1
ATOM 3829 C CA . THR A 1 486 ? 43.502 -8.983 -51.184 1.00 84.19 486 THR A CA 1
ATOM 3830 C C . THR A 1 486 ? 43.709 -7.808 -52.150 1.00 84.19 486 THR A C 1
ATOM 3832 O O . THR A 1 486 ? 44.804 -7.258 -52.232 1.00 84.19 486 THR A O 1
ATOM 3835 N N . SER A 1 487 ? 42.666 -7.414 -52.887 1.00 87.38 487 SER A N 1
ATOM 3836 C CA . SER A 1 487 ? 42.631 -6.256 -53.794 1.00 87.38 487 SER A CA 1
ATOM 3837 C C . SER A 1 487 ? 41.325 -5.479 -53.598 1.00 87.38 487 SER A C 1
ATOM 3839 O O . SER A 1 487 ? 40.318 -5.738 -54.261 1.00 87.38 487 SER A O 1
ATOM 3841 N N . ILE A 1 488 ? 41.342 -4.520 -52.668 1.00 89.12 488 ILE A N 1
ATOM 3842 C CA . ILE A 1 488 ? 40.160 -3.727 -52.300 1.00 89.12 488 ILE A CA 1
ATOM 3843 C C . ILE A 1 488 ? 39.781 -2.770 -53.441 1.00 89.12 488 ILE A C 1
ATOM 3845 O O . ILE A 1 488 ? 38.610 -2.704 -53.821 1.00 89.12 488 ILE A O 1
ATOM 3849 N N . TYR A 1 489 ? 40.756 -2.071 -54.037 1.00 89.62 489 TYR A N 1
ATOM 3850 C CA . TYR A 1 489 ? 40.497 -1.040 -55.051 1.00 89.62 489 TYR A CA 1
ATOM 3851 C C . TYR A 1 489 ? 39.677 -1.558 -56.239 1.00 89.62 489 TYR A C 1
ATOM 3853 O O . TYR A 1 489 ? 38.699 -0.930 -56.645 1.00 89.62 489 TYR A O 1
ATOM 3861 N N . SER A 1 490 ? 40.042 -2.724 -56.779 1.00 89.81 490 SER A N 1
ATOM 3862 C CA . SER A 1 490 ? 39.381 -3.314 -57.950 1.00 89.81 490 SER A CA 1
ATOM 3863 C C . SER A 1 490 ? 37.904 -3.609 -57.681 1.00 89.81 490 SER A C 1
ATOM 3865 O O . SER A 1 490 ? 37.044 -3.300 -58.505 1.00 89.81 490 SER A O 1
ATOM 3867 N N . ALA A 1 491 ? 37.607 -4.163 -56.505 1.00 92.31 491 ALA A N 1
ATOM 3868 C CA . ALA A 1 491 ? 36.254 -4.512 -56.092 1.00 92.31 491 ALA A CA 1
ATOM 3869 C C . ALA A 1 491 ? 35.409 -3.280 -55.765 1.00 92.31 491 ALA A C 1
ATOM 3871 O O . ALA A 1 491 ? 34.243 -3.205 -56.151 1.00 92.31 491 ALA A O 1
ATOM 3872 N N . LEU A 1 492 ? 36.006 -2.294 -55.093 1.00 92.62 492 LEU A N 1
ATOM 3873 C CA . LEU A 1 492 ? 35.335 -1.045 -54.758 1.00 92.62 492 LEU A CA 1
ATOM 3874 C C . LEU A 1 492 ? 35.027 -0.213 -56.012 1.00 92.62 492 LEU A C 1
ATOM 3876 O O . LEU A 1 492 ? 33.942 0.356 -56.119 1.00 92.62 492 LEU A O 1
ATOM 3880 N N . ASN A 1 493 ? 35.946 -0.175 -56.979 1.00 93.12 493 ASN A N 1
ATOM 3881 C CA . ASN A 1 493 ? 35.733 0.503 -58.255 1.00 93.12 493 ASN A CA 1
ATOM 3882 C C . ASN A 1 493 ? 34.617 -0.165 -59.076 1.00 93.12 493 ASN A C 1
ATOM 3884 O O . ASN A 1 493 ? 33.768 0.526 -59.637 1.00 93.12 493 ASN A O 1
ATOM 3888 N N . GLU A 1 494 ? 34.567 -1.500 -59.109 1.00 94.50 494 GLU A N 1
ATOM 3889 C CA . GLU A 1 494 ? 33.461 -2.232 -59.740 1.00 94.50 494 GLU A CA 1
ATOM 3890 C C . GLU A 1 494 ? 32.122 -1.960 -59.038 1.00 94.50 494 GLU A C 1
ATOM 3892 O O . GLU A 1 494 ? 31.120 -1.663 -59.695 1.00 94.50 494 GLU A O 1
ATOM 3897 N N . ALA A 1 495 ? 32.105 -1.992 -57.701 1.00 93.88 495 ALA A N 1
ATOM 3898 C CA . ALA A 1 495 ? 30.924 -1.665 -56.910 1.00 93.88 495 ALA A CA 1
ATOM 3899 C C . ALA A 1 495 ? 30.420 -0.248 -57.217 1.00 93.88 495 ALA A C 1
ATOM 3901 O O . ALA A 1 495 ? 29.233 -0.066 -57.481 1.00 93.88 495 ALA A O 1
ATOM 3902 N N . TYR A 1 496 ? 31.316 0.743 -57.267 1.00 94.69 496 TYR A N 1
ATOM 3903 C CA . TYR A 1 496 ? 30.993 2.117 -57.657 1.00 94.69 496 TYR A CA 1
ATOM 3904 C C . TYR A 1 496 ? 30.398 2.200 -59.073 1.00 94.69 496 TYR A C 1
ATOM 3906 O O . TYR A 1 496 ? 29.328 2.790 -59.258 1.00 94.69 496 TYR A O 1
ATOM 3914 N N . ASN A 1 497 ? 31.035 1.569 -60.066 1.00 93.88 497 ASN A N 1
ATOM 3915 C CA . ASN A 1 497 ? 30.555 1.585 -61.450 1.00 93.88 497 ASN A CA 1
ATOM 3916 C C . ASN A 1 497 ? 29.154 0.981 -61.568 1.00 93.88 497 ASN A C 1
ATOM 3918 O O . ASN A 1 497 ? 28.280 1.571 -62.207 1.00 93.88 497 ASN A O 1
ATOM 3922 N N . LYS A 1 498 ? 28.895 -0.146 -60.896 1.00 92.94 498 LYS A N 1
ATOM 3923 C CA . LYS A 1 498 ? 27.574 -0.777 -60.937 1.00 92.94 498 LYS A CA 1
ATOM 3924 C C . LYS A 1 498 ? 26.517 0.014 -60.174 1.00 92.94 498 LYS A C 1
ATOM 3926 O O . LYS A 1 498 ? 25.379 0.136 -60.624 1.00 92.94 498 LYS A O 1
ATOM 3931 N N . GLN A 1 499 ? 26.898 0.616 -59.054 1.00 90.88 499 GLN A N 1
ATOM 3932 C CA . GLN A 1 499 ? 26.033 1.486 -58.264 1.00 90.88 499 GLN A CA 1
ATOM 3933 C C . GLN A 1 499 ? 25.610 2.747 -59.045 1.00 90.88 499 GLN A C 1
ATOM 3935 O O . GLN A 1 499 ? 24.510 3.284 -58.853 1.00 90.88 499 GLN A O 1
ATOM 3940 N N . LYS A 1 500 ? 26.444 3.208 -59.984 1.00 91.50 500 LYS A N 1
ATOM 3941 C CA . LYS A 1 500 ? 26.137 4.330 -60.880 1.00 91.50 500 LYS A CA 1
ATOM 3942 C C . LYS A 1 500 ? 24.937 4.061 -61.780 1.00 91.50 500 LYS A C 1
ATOM 3944 O O . LYS A 1 500 ? 24.126 4.965 -61.967 1.00 91.50 500 LYS A O 1
ATOM 3949 N N . GLU A 1 501 ? 24.782 2.826 -62.246 1.00 90.69 501 GLU A N 1
ATOM 3950 C CA . GLU A 1 501 ? 23.679 2.395 -63.115 1.00 90.69 501 GLU A CA 1
ATOM 3951 C C . GLU A 1 501 ? 22.324 2.322 -62.391 1.00 90.69 501 GLU A C 1
ATOM 3953 O O . GLU A 1 501 ? 21.277 2.350 -63.034 1.00 90.69 501 GLU A O 1
ATOM 3958 N N . SER A 1 502 ? 22.323 2.246 -61.056 1.00 88.50 502 SER A N 1
ATOM 3959 C CA . SER A 1 502 ? 21.099 2.150 -60.255 1.00 88.50 502 SER A CA 1
ATOM 3960 C C . SER A 1 502 ? 20.261 3.434 -60.314 1.00 88.50 502 SER A C 1
ATOM 3962 O O . SER A 1 502 ? 20.793 4.541 -60.198 1.00 88.50 502 SER A O 1
ATOM 3964 N N . SER A 1 503 ? 18.937 3.303 -60.437 1.00 86.75 503 SER A N 1
ATOM 3965 C CA . SER A 1 503 ? 17.984 4.427 -60.393 1.00 86.75 503 SER A CA 1
ATOM 3966 C C . SER A 1 503 ? 17.577 4.838 -58.973 1.00 86.75 503 SER A C 1
ATOM 3968 O O . SER A 1 503 ? 16.823 5.797 -58.812 1.00 86.75 503 SER A O 1
ATOM 3970 N N . ALA A 1 504 ? 18.057 4.125 -57.951 1.00 86.69 504 ALA A N 1
ATOM 3971 C CA . ALA A 1 504 ? 17.767 4.416 -56.552 1.00 86.69 504 ALA A CA 1
ATOM 3972 C C . ALA A 1 504 ? 18.255 5.816 -56.152 1.00 86.69 504 ALA A C 1
ATOM 3974 O O . ALA A 1 504 ? 19.342 6.250 -56.548 1.00 86.69 504 ALA A O 1
ATOM 3975 N N . LYS A 1 505 ? 17.461 6.514 -55.333 1.00 84.75 505 LYS A N 1
ATOM 3976 C CA . LYS A 1 505 ? 17.808 7.856 -54.839 1.00 84.75 505 LYS A CA 1
ATOM 3977 C C . LYS A 1 505 ? 18.884 7.783 -53.755 1.00 84.75 505 LYS A C 1
ATOM 3979 O O . LYS A 1 505 ? 19.695 8.699 -53.661 1.00 84.75 505 LYS A O 1
ATOM 3984 N N . ILE A 1 506 ? 18.892 6.707 -52.965 1.00 87.31 506 ILE A N 1
ATOM 3985 C CA . ILE A 1 506 ? 19.929 6.435 -51.967 1.00 87.31 506 ILE A CA 1
ATOM 3986 C C . ILE A 1 506 ? 20.853 5.355 -52.511 1.00 87.31 506 ILE A C 1
ATOM 3988 O O . ILE A 1 506 ? 20.403 4.274 -52.893 1.00 87.31 506 ILE A O 1
ATOM 3992 N N . LYS A 1 507 ? 22.153 5.652 -52.535 1.00 91.19 507 LYS A N 1
ATOM 3993 C CA . LYS A 1 507 ? 23.183 4.758 -53.053 1.00 91.19 507 LYS A CA 1
ATOM 3994 C C . LYS A 1 507 ? 24.285 4.589 -52.019 1.00 91.19 507 LYS A C 1
ATOM 3996 O O . LYS A 1 507 ? 25.021 5.536 -51.759 1.00 91.19 507 LYS A O 1
ATOM 4001 N N . HIS A 1 508 ? 24.405 3.384 -51.476 1.00 91.44 508 HIS A N 1
ATOM 4002 C CA . HIS A 1 508 ? 25.360 3.091 -50.418 1.00 91.44 508 HIS A CA 1
ATOM 4003 C C . HIS A 1 508 ? 26.214 1.865 -50.742 1.00 91.44 508 HIS A C 1
ATOM 4005 O O . HIS A 1 508 ? 25.724 0.883 -51.308 1.00 91.44 508 HIS A O 1
ATOM 4011 N N . ILE A 1 509 ? 27.490 1.935 -50.374 1.00 92.75 509 ILE A N 1
ATOM 4012 C CA . ILE A 1 509 ? 28.452 0.842 -50.481 1.00 92.75 509 ILE A CA 1
ATOM 4013 C C . ILE A 1 509 ? 28.958 0.524 -49.074 1.00 92.75 509 ILE A C 1
ATOM 4015 O O . ILE A 1 509 ? 29.363 1.430 -48.349 1.00 92.75 509 ILE A O 1
ATOM 4019 N N . ILE A 1 510 ? 28.955 -0.752 -48.694 1.00 91.31 510 ILE A N 1
ATOM 4020 C CA . ILE A 1 510 ? 29.541 -1.215 -47.430 1.00 91.31 510 ILE A CA 1
ATOM 4021 C C . ILE A 1 510 ? 30.695 -2.146 -47.758 1.00 91.31 510 ILE A C 1
ATOM 4023 O O . ILE A 1 510 ? 30.490 -3.188 -48.376 1.00 91.31 510 ILE A O 1
ATOM 4027 N N . LEU A 1 511 ? 31.899 -1.770 -47.341 1.00 91.50 511 LEU A N 1
ATOM 4028 C CA . LEU A 1 511 ? 33.102 -2.585 -47.471 1.00 91.50 511 LEU A CA 1
ATOM 4029 C C . LEU A 1 511 ? 33.346 -3.351 -46.168 1.00 91.50 511 LEU A C 1
ATOM 4031 O O . LEU A 1 511 ? 33.534 -2.727 -45.130 1.00 91.50 511 LEU A O 1
ATOM 4035 N N . LEU A 1 512 ? 33.371 -4.682 -46.233 1.00 90.12 512 LEU A N 1
ATOM 4036 C CA . LEU A 1 512 ? 33.682 -5.572 -45.114 1.00 90.12 512 LEU A CA 1
ATOM 4037 C C . LEU A 1 512 ? 35.020 -6.264 -45.390 1.00 90.12 512 LEU A C 1
ATOM 4039 O O . LEU A 1 512 ? 35.108 -7.043 -46.339 1.00 90.12 512 LEU A O 1
ATOM 4043 N N . THR A 1 513 ? 36.053 -5.984 -44.594 1.00 88.00 513 THR A N 1
ATOM 4044 C CA . THR A 1 513 ? 37.410 -6.522 -44.816 1.00 88.00 513 THR A CA 1
ATOM 4045 C C . THR A 1 513 ? 38.209 -6.633 -43.520 1.00 88.00 513 THR A C 1
ATOM 4047 O O . THR A 1 513 ? 38.013 -5.851 -42.590 1.00 88.00 513 THR A O 1
ATOM 4050 N N . ASP A 1 514 ? 39.111 -7.612 -43.459 1.00 82.00 514 ASP A N 1
ATOM 4051 C CA . ASP A 1 514 ? 40.114 -7.756 -42.399 1.00 82.00 514 ASP A CA 1
ATOM 4052 C C . ASP A 1 514 ? 41.510 -7.267 -42.824 1.00 82.00 514 ASP A C 1
ATOM 4054 O O . ASP A 1 514 ? 42.449 -7.308 -42.030 1.00 82.00 514 ASP A O 1
ATOM 4058 N N . GLY A 1 515 ? 41.658 -6.823 -44.077 1.00 68.00 515 GLY A N 1
ATOM 4059 C CA . GLY A 1 515 ? 42.938 -6.799 -44.770 1.00 68.00 515 GLY A CA 1
ATOM 4060 C C . GLY A 1 515 ? 43.474 -5.423 -45.169 1.00 68.00 515 GLY A C 1
ATOM 4061 O O . GLY A 1 515 ? 42.853 -4.372 -45.010 1.00 68.00 515 GLY A O 1
ATOM 4062 N N . GLN A 1 516 ? 44.686 -5.468 -45.723 1.00 66.69 516 GLN A N 1
ATOM 4063 C CA . GLN A 1 516 ? 45.399 -4.375 -46.384 1.00 66.69 516 GLN A CA 1
ATOM 4064 C C . GLN A 1 516 ? 45.610 -4.767 -47.844 1.00 66.69 516 GLN A C 1
ATOM 4066 O O . GLN A 1 516 ? 46.153 -5.834 -48.113 1.00 66.69 516 GLN A O 1
ATOM 4071 N N . ASP A 1 517 ? 45.242 -3.914 -48.795 1.00 67.62 517 ASP A N 1
ATOM 4072 C CA . ASP A 1 517 ? 45.444 -4.184 -50.224 1.00 67.62 517 ASP A CA 1
ATOM 4073 C C . ASP A 1 517 ? 46.765 -3.618 -50.776 1.00 67.62 517 ASP A C 1
ATOM 4075 O O . ASP A 1 517 ? 46.966 -3.545 -51.987 1.00 67.62 517 ASP A O 1
ATOM 4079 N N . GLY A 1 518 ? 47.682 -3.214 -49.886 1.00 63.16 518 GLY A N 1
ATOM 4080 C CA . GLY A 1 518 ? 49.006 -2.689 -50.232 1.00 63.16 518 GLY A CA 1
ATOM 4081 C C . GLY A 1 518 ? 49.000 -1.332 -50.949 1.00 63.16 518 GLY A C 1
ATOM 4082 O O . GLY A 1 518 ? 50.076 -0.836 -51.286 1.00 63.16 518 GLY A O 1
ATOM 4083 N N . MET A 1 519 ? 47.827 -0.727 -51.173 1.00 71.94 519 MET A N 1
ATOM 4084 C CA . MET A 1 519 ? 47.667 0.600 -51.770 1.00 71.94 519 MET A CA 1
ATOM 4085 C C . MET A 1 519 ? 47.561 1.684 -50.688 1.00 71.94 519 MET A C 1
ATOM 4087 O O . MET A 1 519 ? 47.079 1.442 -49.581 1.00 71.94 519 MET A O 1
ATOM 4091 N N . GLY A 1 520 ? 48.042 2.890 -50.995 1.00 71.50 520 GLY A N 1
ATOM 4092 C CA . GLY A 1 520 ? 47.968 4.042 -50.102 1.00 71.50 520 GLY A CA 1
ATOM 4093 C C . GLY A 1 520 ? 46.707 4.881 -50.315 1.00 71.50 520 GLY A C 1
ATOM 4094 O O . GLY A 1 520 ? 45.911 4.666 -51.224 1.00 71.50 520 GLY A O 1
ATOM 4095 N N . GLU A 1 521 ? 46.533 5.909 -49.485 1.00 78.94 521 GLU A N 1
ATOM 4096 C CA . GLU A 1 521 ? 45.403 6.844 -49.598 1.00 78.94 521 GLU A CA 1
ATOM 4097 C C . GLU A 1 521 ? 45.354 7.563 -50.963 1.00 78.94 521 GLU A C 1
ATOM 4099 O O . GLU A 1 521 ? 44.283 7.939 -51.439 1.00 78.94 521 GLU A O 1
ATOM 4104 N N . ASN A 1 522 ? 46.507 7.786 -51.608 1.00 81.31 522 ASN A N 1
ATOM 4105 C CA . ASN A 1 522 ? 46.596 8.568 -52.845 1.00 81.31 522 ASN A CA 1
ATOM 4106 C C . ASN A 1 522 ? 45.910 7.879 -54.029 1.00 81.31 522 ASN A C 1
ATOM 4108 O O . ASN A 1 522 ? 45.319 8.558 -54.868 1.00 81.31 522 ASN A O 1
ATOM 4112 N N . GLU A 1 523 ? 45.956 6.555 -54.065 1.00 84.38 523 GLU A N 1
ATOM 4113 C CA . GLU A 1 523 ? 45.358 5.706 -55.086 1.00 84.38 523 GLU A CA 1
ATOM 4114 C C . GLU A 1 523 ? 43.820 5.742 -55.007 1.00 84.38 523 GLU A C 1
ATOM 4116 O O . GLU A 1 523 ? 43.135 5.737 -56.032 1.00 84.38 523 GLU A O 1
ATOM 4121 N N . TYR A 1 524 ? 43.268 5.899 -53.800 1.00 87.94 524 TYR A N 1
ATOM 4122 C CA . TYR A 1 524 ? 41.826 5.957 -53.548 1.00 87.94 524 TYR A CA 1
ATOM 4123 C C . TYR A 1 524 ? 41.193 7.338 -53.741 1.00 87.94 524 TYR A C 1
ATOM 4125 O O . TYR A 1 524 ? 39.981 7.432 -53.941 1.00 87.94 524 TYR A O 1
ATOM 4133 N N . LYS A 1 525 ? 41.980 8.423 -53.719 1.00 88.62 525 LYS A N 1
ATOM 4134 C CA . LYS A 1 525 ? 41.463 9.806 -53.789 1.00 88.62 525 LYS A CA 1
ATOM 4135 C C . LYS A 1 525 ? 40.538 10.059 -54.976 1.00 88.62 525 LYS A C 1
ATOM 4137 O O . LYS A 1 525 ? 39.520 10.728 -54.811 1.00 88.62 525 LYS A O 1
ATOM 4142 N N . ALA A 1 526 ? 40.884 9.553 -56.160 1.00 89.94 526 ALA A N 1
ATOM 4143 C CA . ALA A 1 526 ? 40.059 9.736 -57.354 1.00 89.94 526 ALA A CA 1
ATOM 4144 C C . ALA A 1 526 ? 38.687 9.061 -57.190 1.00 89.94 526 ALA A C 1
ATOM 4146 O O . ALA A 1 526 ? 37.660 9.719 -57.335 1.00 89.94 526 ALA A O 1
ATOM 4147 N N . LEU A 1 527 ? 38.685 7.793 -56.770 1.00 91.25 527 LEU A N 1
ATOM 4148 C CA . LEU A 1 527 ? 37.473 6.997 -56.576 1.00 91.25 527 LEU A CA 1
ATOM 4149 C C . LEU A 1 527 ? 36.555 7.589 -55.496 1.00 91.25 527 LEU A C 1
ATOM 4151 O O . LEU A 1 527 ? 35.348 7.686 -55.684 1.00 91.25 527 LEU A O 1
ATOM 4155 N N . ILE A 1 528 ? 37.122 8.048 -54.381 1.00 92.12 528 ILE A N 1
ATOM 4156 C CA . ILE A 1 528 ? 36.361 8.652 -53.280 1.00 92.12 528 ILE A CA 1
ATOM 4157 C C . ILE A 1 528 ? 35.723 9.987 -53.691 1.00 92.12 528 ILE A C 1
ATOM 4159 O O . ILE A 1 528 ? 34.573 10.267 -53.342 1.00 92.12 528 ILE A O 1
ATOM 4163 N N . ASN A 1 529 ? 36.437 10.800 -54.473 1.00 91.12 529 ASN A N 1
ATOM 4164 C CA . ASN A 1 529 ? 35.877 12.028 -55.034 1.00 91.12 529 ASN A CA 1
ATOM 4165 C C . ASN A 1 529 ? 34.732 11.734 -56.009 1.00 91.12 529 ASN A C 1
ATOM 4167 O O . ASN A 1 529 ? 33.734 12.454 -55.997 1.00 91.12 529 ASN A O 1
ATOM 4171 N N . ASP A 1 530 ? 34.849 10.677 -56.812 1.00 92.38 530 ASP A N 1
ATOM 4172 C CA . ASP A 1 530 ? 33.802 10.254 -57.740 1.00 92.38 530 ASP A CA 1
ATOM 4173 C C . ASP A 1 530 ? 32.562 9.706 -57.008 1.00 92.38 530 ASP A C 1
ATOM 4175 O O . ASP A 1 530 ? 31.440 10.098 -57.336 1.00 92.38 530 ASP A O 1
ATOM 4179 N N . ILE A 1 531 ? 32.749 8.907 -55.948 1.00 91.62 531 ILE A N 1
ATOM 4180 C CA . ILE A 1 531 ? 31.679 8.444 -55.040 1.00 91.62 531 ILE A CA 1
ATOM 4181 C C . ILE A 1 531 ? 30.909 9.644 -54.465 1.00 91.62 531 ILE A C 1
ATOM 4183 O O . ILE A 1 531 ? 29.684 9.715 -54.588 1.00 91.62 531 ILE A O 1
ATOM 4187 N N . LYS A 1 532 ? 31.622 10.640 -53.922 1.00 89.62 532 LYS A N 1
ATOM 4188 C CA . LYS A 1 532 ? 31.014 11.874 -53.395 1.00 89.62 532 LYS A CA 1
ATOM 4189 C C . LYS A 1 532 ? 30.289 12.681 -54.468 1.00 89.62 532 LYS A C 1
ATOM 4191 O O . LYS A 1 532 ? 29.179 13.163 -54.239 1.00 89.62 532 LYS A O 1
ATOM 4196 N N . LYS A 1 533 ? 30.916 12.855 -55.634 1.00 90.00 533 LYS A N 1
ATOM 4197 C CA . LYS A 1 533 ? 30.367 13.630 -56.755 1.00 90.00 533 LYS A CA 1
ATOM 4198 C C . LYS A 1 533 ? 29.049 13.043 -57.252 1.00 90.00 533 LYS A C 1
ATOM 4200 O O . LYS A 1 533 ? 28.115 13.798 -57.519 1.00 90.00 533 LYS A O 1
ATOM 4205 N N . ASP A 1 534 ? 28.958 11.718 -57.308 1.00 89.69 534 ASP A N 1
ATOM 4206 C CA . ASP A 1 534 ? 27.753 11.002 -57.723 1.00 89.69 534 ASP A CA 1
ATOM 4207 C C . ASP A 1 534 ? 26.756 10.774 -56.563 1.00 89.69 534 ASP A C 1
ATOM 4209 O O . ASP A 1 534 ? 25.788 10.027 -56.720 1.00 89.69 534 ASP A O 1
ATOM 4213 N N . LYS A 1 535 ? 26.949 11.459 -55.421 1.00 89.00 535 LYS A N 1
ATOM 4214 C CA . LYS A 1 535 ? 26.091 11.414 -54.221 1.00 89.00 535 LYS A CA 1
ATOM 4215 C C . LYS A 1 535 ? 25.895 10.001 -53.665 1.00 89.00 535 LYS A C 1
ATOM 4217 O O . LYS A 1 535 ? 24.810 9.653 -53.203 1.00 89.00 535 LYS A O 1
ATOM 4222 N N . MET A 1 536 ? 26.945 9.193 -53.728 1.00 90.81 536 MET A N 1
ATOM 4223 C CA . MET A 1 536 ? 27.006 7.888 -53.084 1.00 90.81 536 MET A CA 1
ATOM 4224 C C . MET A 1 536 ? 27.775 8.004 -51.769 1.00 90.81 536 MET A C 1
ATOM 4226 O O . MET A 1 536 ? 28.615 8.892 -51.616 1.00 90.81 536 MET A O 1
ATOM 4230 N N . THR A 1 537 ? 27.508 7.099 -50.835 1.00 91.00 537 THR A N 1
ATOM 4231 C CA . THR A 1 537 ? 28.256 6.997 -49.575 1.00 91.00 537 THR A CA 1
ATOM 4232 C C . THR A 1 537 ? 28.938 5.639 -49.461 1.00 91.00 537 THR A C 1
ATOM 4234 O O . THR A 1 537 ? 28.431 4.638 -49.973 1.00 91.00 537 THR A O 1
ATOM 4237 N N . LEU A 1 538 ? 30.099 5.606 -48.804 1.00 91.25 538 LEU A N 1
ATOM 4238 C CA . LEU A 1 538 ? 30.854 4.384 -48.521 1.00 91.25 538 LEU A CA 1
ATOM 4239 C C . LEU A 1 538 ? 31.112 4.289 -47.020 1.00 91.25 538 LEU A C 1
ATOM 4241 O O . LEU A 1 538 ? 31.741 5.180 -46.453 1.00 91.25 538 LEU A O 1
ATOM 4245 N N . SER A 1 539 ? 30.664 3.196 -46.412 1.00 89.06 539 SER A N 1
ATOM 4246 C CA . SER A 1 539 ? 31.003 2.825 -45.038 1.00 89.06 539 SER A CA 1
ATOM 4247 C C . SER A 1 539 ? 31.926 1.613 -45.037 1.00 89.06 539 SER A C 1
ATOM 4249 O O . SER A 1 539 ? 31.872 0.762 -45.928 1.00 89.06 539 SER A O 1
ATOM 4251 N N . THR A 1 540 ? 32.803 1.548 -44.045 1.00 89.19 540 THR A N 1
ATOM 4252 C CA . THR A 1 540 ? 33.808 0.492 -43.917 1.00 89.19 540 THR A CA 1
ATOM 4253 C C . THR A 1 540 ? 33.617 -0.223 -42.587 1.00 89.19 540 THR A C 1
ATOM 4255 O O . THR A 1 540 ? 33.390 0.400 -41.551 1.00 89.19 540 THR A O 1
ATOM 4258 N N . VAL A 1 541 ? 33.669 -1.550 -42.626 1.00 86.56 541 VAL A N 1
ATOM 4259 C CA . VAL A 1 541 ? 33.562 -2.429 -41.466 1.00 86.56 541 VAL A CA 1
ATOM 4260 C C . VAL A 1 541 ? 34.835 -3.255 -41.413 1.00 86.56 541 VAL A C 1
ATOM 4262 O O . VAL A 1 541 ? 35.068 -4.104 -42.278 1.00 86.56 541 VAL A O 1
ATOM 4265 N N . SER A 1 542 ? 35.668 -2.987 -40.414 1.00 85.44 542 SER A N 1
ATOM 4266 C CA . SER A 1 542 ? 36.811 -3.836 -40.113 1.00 85.44 542 SER A CA 1
ATOM 4267 C C . SER A 1 542 ? 36.369 -5.067 -39.330 1.00 85.44 542 SER A C 1
ATOM 4269 O O . SER A 1 542 ? 35.549 -4.975 -38.413 1.00 85.44 542 SER A O 1
ATOM 4271 N N . ILE A 1 543 ? 36.903 -6.227 -39.714 1.00 80.69 543 ILE A N 1
ATOM 4272 C CA . ILE A 1 543 ? 36.600 -7.513 -39.080 1.00 80.69 543 ILE A CA 1
ATOM 4273 C C . ILE A 1 543 ? 37.882 -8.087 -38.477 1.00 80.69 543 ILE A C 1
ATOM 4275 O O . ILE A 1 543 ? 38.833 -8.392 -39.195 1.00 80.69 543 ILE A O 1
ATOM 4279 N N . GLY A 1 544 ? 37.881 -8.290 -37.159 1.00 72.56 544 GLY A N 1
ATOM 4280 C CA . GLY A 1 544 ? 39.045 -8.788 -36.423 1.00 72.56 544 GLY A CA 1
ATOM 4281 C C . GLY A 1 544 ? 40.072 -7.706 -36.084 1.00 72.56 544 GLY A C 1
ATOM 4282 O O . GLY A 1 544 ? 39.900 -6.538 -36.418 1.00 72.56 544 GLY A O 1
ATOM 4283 N N . THR A 1 545 ? 41.151 -8.088 -35.400 1.00 66.75 545 THR A N 1
ATOM 4284 C CA . THR A 1 545 ? 42.087 -7.131 -34.769 1.00 66.75 545 THR A CA 1
ATOM 4285 C C . THR A 1 545 ? 43.226 -6.644 -35.668 1.00 66.75 545 THR A C 1
ATOM 4287 O O . THR A 1 545 ? 43.933 -5.707 -35.302 1.00 66.75 545 THR A O 1
ATOM 4290 N N . ASP A 1 546 ? 43.411 -7.265 -36.836 1.00 65.69 546 ASP A N 1
ATOM 4291 C CA . ASP A 1 546 ? 44.604 -7.095 -37.687 1.00 65.69 546 ASP A CA 1
ATOM 4292 C C . ASP A 1 546 ? 44.398 -6.142 -38.884 1.00 65.69 546 ASP A C 1
ATOM 4294 O O . ASP A 1 546 ? 45.260 -6.029 -39.761 1.00 65.69 546 ASP A O 1
ATOM 4298 N N . SER A 1 547 ? 43.262 -5.444 -38.943 1.00 66.12 547 SER A N 1
ATOM 4299 C CA . SER A 1 547 ? 42.892 -4.569 -40.059 1.00 66.12 547 SER A CA 1
ATOM 4300 C C . SER A 1 547 ? 43.624 -3.222 -40.056 1.00 66.12 547 SER A C 1
ATOM 4302 O O . SER A 1 547 ? 43.999 -2.673 -39.018 1.00 66.12 547 SER A O 1
ATOM 4304 N N . ASN A 1 548 ? 43.781 -2.614 -41.240 1.00 70.00 548 ASN A N 1
ATOM 4305 C CA . ASN A 1 548 ? 44.262 -1.232 -41.353 1.00 70.00 548 ASN A CA 1
ATOM 4306 C C . ASN A 1 548 ? 43.144 -0.235 -41.067 1.00 70.00 548 ASN A C 1
ATOM 4308 O O . ASN A 1 548 ? 42.522 0.329 -41.970 1.00 70.00 548 ASN A O 1
ATOM 4312 N N . ASN A 1 549 ? 42.935 -0.014 -39.775 1.00 78.25 549 ASN A N 1
ATOM 4313 C CA . ASN A 1 549 ? 41.907 0.879 -39.260 1.00 78.25 549 ASN A CA 1
ATOM 4314 C C . ASN A 1 549 ? 42.067 2.301 -39.814 1.00 78.25 549 ASN A C 1
ATOM 4316 O O . ASN A 1 549 ? 41.071 2.931 -40.141 1.00 78.25 549 ASN A O 1
ATOM 4320 N N . GLN A 1 550 ? 43.302 2.774 -40.026 1.00 82.88 550 GLN A N 1
ATOM 4321 C CA . GLN A 1 550 ? 43.560 4.124 -40.534 1.00 82.88 550 GLN A CA 1
ATOM 4322 C C . GLN A 1 550 ? 43.084 4.310 -41.984 1.00 82.88 550 GLN A C 1
ATOM 4324 O O . GLN A 1 550 ? 42.442 5.313 -42.290 1.00 82.88 550 GLN A O 1
ATOM 4329 N N . LEU A 1 551 ? 43.368 3.356 -42.880 1.00 84.38 551 LEU A N 1
ATOM 4330 C CA . LEU A 1 551 ? 42.916 3.437 -44.274 1.00 84.38 551 LEU A CA 1
ATOM 4331 C C . LEU A 1 551 ? 41.391 3.314 -44.368 1.00 84.38 551 LEU A C 1
ATOM 4333 O O . LEU A 1 551 ? 40.755 4.107 -45.058 1.00 84.38 551 LEU A O 1
ATOM 4337 N N . LEU A 1 552 ? 40.799 2.344 -43.668 1.00 87.12 552 LEU A N 1
ATOM 4338 C CA . LEU A 1 552 ? 39.351 2.123 -43.691 1.00 87.12 552 LEU A CA 1
ATOM 4339 C C . LEU A 1 552 ? 38.585 3.314 -43.112 1.00 87.12 552 LEU A C 1
ATOM 4341 O O . LEU A 1 552 ? 37.574 3.721 -43.689 1.00 87.12 552 LEU A O 1
ATOM 4345 N N . GLU A 1 553 ? 39.098 3.907 -42.035 1.00 87.31 553 GLU A N 1
ATOM 4346 C CA . GLU A 1 553 ? 38.558 5.129 -41.448 1.00 87.31 553 GLU A CA 1
ATOM 4347 C C . GLU A 1 553 ? 38.684 6.326 -42.383 1.00 87.31 553 GLU A C 1
ATOM 4349 O O . GLU A 1 553 ? 37.734 7.094 -42.567 1.00 87.31 553 GLU A O 1
ATOM 4354 N N . TRP A 1 554 ? 39.831 6.459 -43.047 1.00 88.06 554 TRP A N 1
ATOM 4355 C CA . TRP A 1 554 ? 40.027 7.499 -44.040 1.00 88.06 554 TRP A CA 1
ATOM 4356 C C . TRP A 1 554 ? 39.047 7.360 -45.211 1.00 88.06 554 TRP A C 1
ATOM 4358 O O . TRP A 1 554 ? 38.451 8.362 -45.613 1.00 88.06 554 TRP A O 1
ATOM 4368 N N . LEU A 1 555 ? 38.832 6.146 -45.730 1.00 89.06 555 LEU A N 1
ATOM 4369 C CA . LEU A 1 555 ? 37.916 5.883 -46.844 1.00 89.06 555 LEU A CA 1
ATOM 4370 C C . LEU A 1 555 ? 36.479 6.277 -46.499 1.00 89.06 555 LEU A C 1
ATOM 4372 O O . LEU A 1 555 ? 35.864 7.037 -47.247 1.00 89.06 555 LEU A O 1
ATOM 4376 N N . SER A 1 556 ? 35.951 5.813 -45.365 1.00 88.81 556 SER A N 1
ATOM 4377 C CA . SER A 1 556 ? 34.563 6.091 -44.993 1.00 88.81 556 SER A CA 1
ATOM 4378 C C . SER A 1 556 ? 34.329 7.572 -44.697 1.00 88.81 556 SER A C 1
ATOM 4380 O O . SER A 1 556 ? 33.413 8.181 -45.256 1.00 88.81 556 SER A O 1
ATOM 4382 N N . ASN A 1 557 ? 35.215 8.192 -43.907 1.00 88.06 557 ASN A N 1
ATOM 4383 C CA . ASN A 1 557 ? 35.099 9.602 -43.530 1.00 88.06 557 ASN A CA 1
ATOM 4384 C C . ASN A 1 557 ? 35.202 10.513 -44.761 1.00 88.06 557 ASN A C 1
ATOM 4386 O O . ASN A 1 557 ? 34.475 11.504 -44.891 1.00 88.06 557 ASN A O 1
ATOM 4390 N N . ASN A 1 558 ? 36.069 10.162 -45.717 1.00 88.25 558 ASN A N 1
ATOM 4391 C CA . ASN A 1 558 ? 36.205 10.911 -46.959 1.00 88.25 558 ASN A CA 1
ATOM 4392 C C . ASN A 1 558 ? 35.173 10.540 -48.023 1.00 88.25 558 ASN A C 1
ATOM 4394 O O . ASN A 1 558 ? 35.110 11.259 -49.013 1.00 88.25 558 ASN A O 1
ATOM 4398 N N . ALA A 1 559 ? 34.329 9.530 -47.833 1.00 86.62 559 ALA A N 1
ATOM 4399 C CA . ALA A 1 559 ? 33.234 9.191 -48.742 1.00 86.62 559 ALA A CA 1
ATOM 4400 C C . ALA A 1 559 ? 31.839 9.515 -48.183 1.00 86.62 559 ALA A C 1
ATOM 4402 O O . ALA A 1 559 ? 30.837 9.203 -48.819 1.00 86.62 559 ALA A O 1
ATOM 4403 N N . GLY A 1 560 ? 31.761 10.160 -47.015 1.00 83.50 560 GLY A N 1
ATOM 4404 C CA . GLY A 1 560 ? 30.488 10.527 -46.391 1.00 83.50 560 GLY A CA 1
ATOM 4405 C C . GLY A 1 560 ? 29.751 9.360 -45.729 1.00 83.50 560 GLY A C 1
ATOM 4406 O O . GLY A 1 560 ? 28.555 9.486 -45.488 1.00 83.50 560 GLY A O 1
ATOM 4407 N N . GLY A 1 561 ? 30.441 8.248 -45.460 1.00 83.38 561 GLY A N 1
ATOM 4408 C CA . GLY A 1 561 ? 29.965 7.181 -44.578 1.00 83.38 561 GLY A CA 1
ATOM 4409 C C . GLY A 1 561 ? 30.756 7.150 -43.270 1.00 83.38 561 GLY A C 1
ATOM 4410 O O . GLY A 1 561 ? 31.385 8.139 -42.883 1.00 83.38 561 GLY A O 1
ATOM 4411 N N . ARG A 1 562 ? 30.728 6.013 -42.574 1.00 82.88 562 ARG A N 1
ATOM 4412 C CA . ARG A 1 562 ? 31.366 5.834 -41.262 1.00 82.88 562 ARG A CA 1
ATOM 4413 C C . ARG A 1 562 ? 32.220 4.574 -41.200 1.00 82.88 562 ARG A C 1
ATOM 4415 O O . ARG A 1 562 ? 32.006 3.620 -41.949 1.00 82.88 562 ARG A O 1
ATOM 4422 N N . TYR A 1 563 ? 33.195 4.621 -40.301 1.00 83.44 563 TYR A N 1
ATOM 4423 C CA . TYR A 1 563 ? 34.053 3.496 -39.972 1.00 83.44 563 TYR A CA 1
ATOM 4424 C C . TYR A 1 563 ? 33.508 2.766 -38.762 1.00 83.44 563 TYR A C 1
ATOM 4426 O O . TYR A 1 563 ? 33.130 3.391 -37.768 1.00 83.44 563 TYR A O 1
ATOM 4434 N N . TYR A 1 564 ? 33.506 1.446 -38.853 1.00 78.81 564 TYR A N 1
ATOM 4435 C CA . TYR A 1 564 ? 33.060 0.570 -37.794 1.00 78.81 564 TYR A CA 1
ATOM 4436 C C . TYR A 1 564 ? 34.053 -0.557 -37.585 1.00 78.81 564 TYR A C 1
ATOM 4438 O O . TYR A 1 564 ? 34.606 -1.094 -38.542 1.00 78.81 564 TYR A O 1
ATOM 4446 N N . HIS A 1 565 ? 34.224 -0.930 -36.325 1.00 77.25 565 HIS A N 1
ATOM 4447 C CA . HIS A 1 565 ? 34.991 -2.092 -35.913 1.00 77.25 565 HIS A CA 1
ATOM 4448 C C . HIS A 1 565 ? 34.007 -3.141 -35.411 1.00 77.25 565 HIS A C 1
ATOM 4450 O O . HIS A 1 565 ? 33.165 -2.820 -34.573 1.00 77.25 565 HIS A O 1
ATOM 4456 N N . SER A 1 566 ? 34.028 -4.339 -35.994 1.00 66.50 566 SER A N 1
ATOM 4457 C CA . SER A 1 566 ? 33.106 -5.409 -35.627 1.00 66.50 566 SER A CA 1
ATOM 4458 C C . SER A 1 566 ? 33.846 -6.507 -34.878 1.00 66.50 566 SER A C 1
ATOM 4460 O O . SER A 1 566 ? 34.554 -7.319 -35.479 1.00 66.50 566 SER A O 1
ATOM 4462 N N . ASP A 1 567 ? 33.612 -6.545 -33.567 1.00 57.88 567 ASP A N 1
ATOM 4463 C CA . 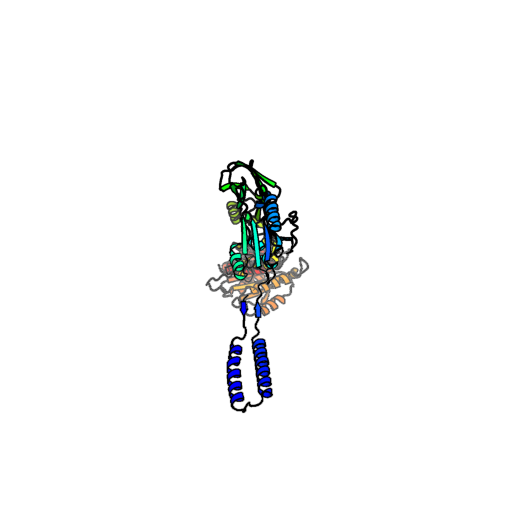ASP A 1 567 ? 34.295 -7.488 -32.682 1.00 57.88 567 ASP A CA 1
ATOM 4464 C C . ASP A 1 567 ? 33.399 -8.705 -32.439 1.00 57.88 567 ASP A C 1
ATOM 4466 O O . ASP A 1 567 ? 33.859 -9.839 -32.551 1.00 57.88 567 ASP A O 1
ATOM 4470 N N . ILE A 1 568 ? 32.098 -8.490 -32.186 1.00 52.59 568 ILE A N 1
ATOM 4471 C CA . ILE A 1 568 ? 31.089 -9.521 -31.888 1.00 52.59 568 ILE A CA 1
ATOM 4472 C C . ILE A 1 568 ? 29.684 -9.015 -32.302 1.00 52.59 568 ILE A C 1
ATOM 4474 O O . ILE A 1 568 ? 29.294 -7.927 -31.899 1.00 52.59 568 ILE A O 1
ATOM 4478 N N . TYR A 1 569 ? 28.948 -9.827 -33.083 1.00 52.34 569 TYR A N 1
ATOM 4479 C CA . TYR A 1 569 ? 27.491 -9.953 -33.386 1.00 52.34 569 TYR A CA 1
ATOM 4480 C C . TYR A 1 569 ? 26.453 -8.801 -33.282 1.00 52.34 569 TYR A C 1
ATOM 4482 O O . TYR A 1 569 ? 25.306 -9.018 -33.683 1.00 52.34 569 TYR A O 1
ATOM 4490 N N . THR A 1 570 ? 26.781 -7.599 -32.819 1.00 51.12 570 THR A N 1
ATOM 4491 C CA . THR A 1 570 ? 25.784 -6.591 -32.399 1.00 51.12 570 THR A CA 1
ATOM 4492 C C . THR A 1 570 ? 25.838 -5.273 -33.174 1.00 51.12 570 THR A C 1
ATOM 4494 O O . THR A 1 570 ? 24.847 -4.548 -33.195 1.00 51.12 570 THR A O 1
ATOM 4497 N N . ASP A 1 571 ? 26.926 -4.981 -33.893 1.00 56.88 571 ASP A N 1
ATOM 4498 C CA . ASP A 1 571 ? 27.090 -3.650 -34.494 1.00 56.88 571 ASP A CA 1
ATOM 4499 C C . ASP A 1 571 ? 26.506 -3.519 -35.906 1.00 56.88 571 ASP A C 1
ATOM 4501 O O . ASP A 1 571 ? 25.902 -2.499 -36.223 1.00 56.88 571 ASP A O 1
ATOM 4505 N N . VAL A 1 572 ? 26.593 -4.538 -36.765 1.00 55.25 572 VAL A N 1
ATOM 4506 C CA . VAL A 1 572 ? 26.229 -4.386 -38.194 1.00 55.25 572 VAL A CA 1
ATOM 4507 C C . VAL A 1 572 ? 24.746 -4.095 -38.470 1.00 55.25 572 VAL A C 1
ATOM 4509 O O . VAL A 1 572 ? 24.458 -3.219 -39.290 1.00 55.25 572 VAL A O 1
ATOM 4512 N N . PRO A 1 573 ? 23.773 -4.709 -37.774 1.00 54.38 573 PRO A N 1
ATOM 4513 C CA . PRO A 1 573 ? 22.368 -4.330 -37.938 1.00 54.38 573 PRO A CA 1
ATOM 4514 C C . PRO A 1 573 ? 22.105 -2.868 -37.543 1.00 54.38 573 PRO A C 1
ATOM 4516 O O . PRO A 1 573 ? 21.373 -2.158 -38.234 1.00 54.38 573 PRO A O 1
ATOM 4519 N N . ARG A 1 574 ? 22.760 -2.395 -36.472 1.00 58.56 574 ARG A N 1
ATOM 4520 C CA . ARG A 1 574 ? 22.694 -1.007 -35.991 1.00 58.56 574 ARG A CA 1
ATOM 4521 C C . ARG A 1 574 ? 23.379 -0.036 -36.956 1.00 58.56 574 ARG A C 1
ATOM 4523 O O . ARG A 1 574 ? 22.883 1.073 -37.156 1.00 58.56 574 ARG A O 1
ATOM 4530 N N . ILE A 1 575 ? 24.484 -0.458 -37.576 1.00 59.25 575 ILE A N 1
ATOM 4531 C CA . ILE A 1 575 ? 25.192 0.271 -38.641 1.00 59.25 575 ILE A CA 1
ATOM 4532 C C . ILE A 1 575 ? 24.229 0.554 -39.789 1.00 59.25 575 ILE A C 1
ATOM 4534 O O . ILE A 1 575 ? 24.036 1.703 -40.180 1.00 59.25 575 ILE A O 1
ATOM 4538 N N . PHE A 1 576 ? 23.557 -0.487 -40.271 1.00 60.34 576 PHE A N 1
ATOM 4539 C CA . PHE A 1 576 ? 22.692 -0.379 -41.431 1.00 60.34 576 PHE A CA 1
ATOM 4540 C C . PHE A 1 576 ? 21.411 0.432 -41.157 1.00 60.34 576 PHE A C 1
ATOM 4542 O O . PHE A 1 576 ? 21.021 1.269 -41.974 1.00 60.34 576 PHE A O 1
ATOM 4549 N N . ALA A 1 577 ? 20.789 0.254 -39.985 1.00 60.06 577 ALA A N 1
ATOM 4550 C CA . ALA A 1 577 ? 19.612 1.026 -39.578 1.00 60.06 577 ALA A CA 1
ATOM 4551 C C . ALA A 1 577 ? 19.899 2.538 -39.466 1.00 60.06 577 ALA A C 1
ATOM 4553 O O . ALA A 1 577 ? 19.089 3.359 -39.907 1.00 60.06 577 ALA A O 1
ATOM 4554 N N . ASN A 1 578 ? 21.067 2.912 -38.930 1.00 58.69 578 ASN A N 1
ATOM 4555 C CA . ASN A 1 578 ? 21.493 4.311 -38.841 1.00 58.69 578 ASN A CA 1
ATOM 4556 C C . ASN A 1 578 ? 21.753 4.934 -40.223 1.00 58.69 578 ASN A C 1
ATOM 4558 O O . ASN A 1 578 ? 21.327 6.063 -40.473 1.00 58.69 578 ASN A O 1
ATOM 4562 N N . GLU A 1 579 ? 22.406 4.209 -41.135 1.00 59.53 579 GLU A N 1
ATOM 4563 C CA . GLU A 1 579 ? 22.749 4.724 -42.468 1.00 59.53 579 GLU A CA 1
ATOM 4564 C C . GLU A 1 579 ? 21.510 4.982 -43.345 1.00 59.53 579 GLU A C 1
ATOM 4566 O O . GLU A 1 579 ? 21.442 6.013 -44.023 1.00 59.53 579 GLU A O 1
ATOM 4571 N N . ILE A 1 580 ? 20.478 4.123 -43.285 1.00 57.94 580 ILE A N 1
ATOM 4572 C CA . ILE A 1 580 ? 19.206 4.338 -44.009 1.00 57.94 580 ILE A CA 1
ATOM 4573 C C . ILE A 1 580 ? 18.502 5.620 -43.537 1.00 57.94 580 ILE A C 1
ATOM 4575 O O . ILE A 1 580 ? 17.987 6.405 -44.339 1.00 57.94 580 ILE A O 1
ATOM 4579 N N . LEU A 1 581 ? 18.457 5.849 -42.224 1.00 54.94 581 LEU A N 1
ATOM 4580 C CA . LEU A 1 581 ? 17.764 7.000 -41.644 1.00 54.94 581 LEU A CA 1
ATOM 4581 C C . LEU 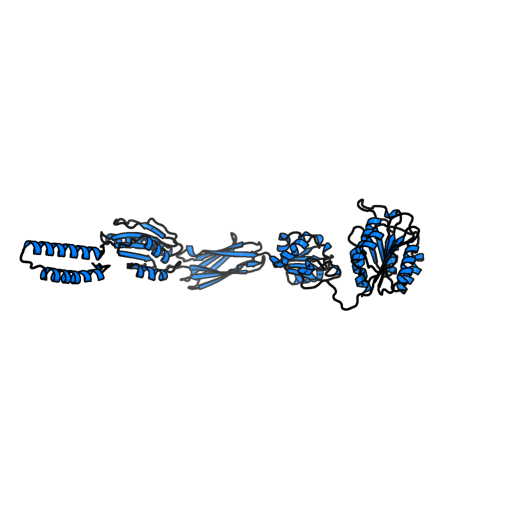A 1 581 ? 18.466 8.326 -41.951 1.00 54.94 581 LEU A C 1
ATOM 4583 O O . LEU A 1 581 ? 17.782 9.324 -42.171 1.00 54.94 581 LEU A O 1
ATOM 4587 N N . ILE A 1 582 ? 19.799 8.336 -42.019 1.00 53.72 582 ILE A N 1
ATOM 4588 C CA . ILE A 1 582 ? 20.571 9.538 -42.358 1.00 53.72 582 ILE A CA 1
ATOM 4589 C C . ILE A 1 582 ? 20.463 9.856 -43.846 1.00 53.72 582 ILE A C 1
ATOM 4591 O O . ILE A 1 582 ? 20.26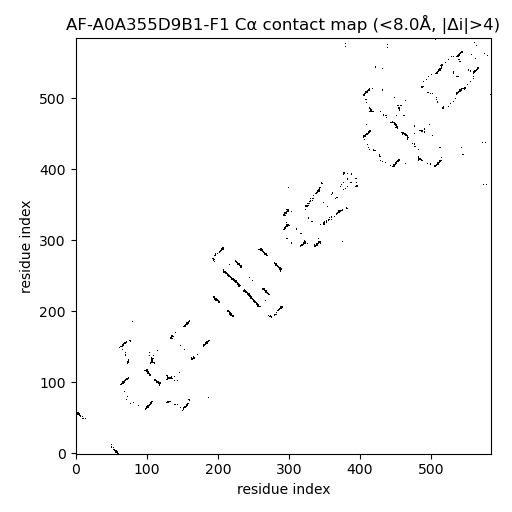1 11.007 -44.204 1.00 53.72 582 ILE A O 1
ATOM 4595 N N . SER A 1 583 ? 20.524 8.856 -44.726 1.00 48.59 583 SER A N 1
ATOM 4596 C CA . SER A 1 583 ? 20.438 9.101 -46.173 1.00 48.59 583 SER A CA 1
ATOM 4597 C C . SER A 1 583 ? 19.023 9.459 -46.669 1.00 48.59 583 SER A C 1
ATOM 4599 O O . SER A 1 583 ? 18.851 9.860 -47.824 1.00 48.59 583 SER A O 1
ATOM 4601 N N . THR A 1 584 ? 18.011 9.383 -45.792 1.00 46.22 584 THR A N 1
ATOM 4602 C CA . THR A 1 584 ? 16.652 9.915 -46.018 1.00 46.22 584 THR A CA 1
ATOM 4603 C C . THR A 1 584 ? 16.413 11.323 -45.448 1.00 46.22 584 THR A C 1
ATOM 4605 O O . THR A 1 584 ? 15.363 11.902 -45.754 1.00 46.22 584 THR A O 1
ATOM 4608 N N . GLY A 1 585 ? 17.335 11.865 -44.641 1.00 38.88 585 GLY A N 1
ATOM 4609 C CA . GLY A 1 585 ? 17.317 13.239 -44.110 1.00 38.88 585 GLY A CA 1
ATOM 4610 C C . GLY A 1 585 ? 18.168 14.182 -44.945 1.00 38.88 585 GLY A C 1
ATOM 4611 O O . GLY A 1 585 ? 17.746 15.352 -45.088 1.00 38.88 585 GLY A O 1
#

Foldseek 3Di:
DDKDQPCPVLVVVLVVVVVVLVVVCVVPPPPDPVVVVVSVVVSVVVVVVSVVVSVIDDDDQDAAAEEEEEAEPAPLCVVVQVVSLVVLLVCLVPDDLRYFYWYWYDAPDIDTQGATDSDSDDDHRPDDYDRPFHEVQVSLVVQVVRDDLRHAAEYEYEELPDGPDYDVVVCVVVCVVSVYHYHYDHDPRDPAFAKFWPDWDWAQEDEAFDKTKIKTKMAGQAWFKKWKWKDWAPRTPDIDIDTDHHGIDMDIDMDHHHDFAKIKMKMAMGTPGHDDRPRRIDIDIHGHDYFAEEEEEAQDPPLCVVVVVVCVVVVHHYDYDYQLPDDLALVSLLSHQEYEYRLHAPVSHDPSCQVCVLCCCPVVVHYYHYDHDCCDQQLRPCAVGPNCVRDPDHSDDPDPDDLWAAAEEEEAEQAPQQQDDQPPPDGLLVVSLLLVLLLVVPHDQRHWYWYWYDAPAIDTLDHTDGPNDSVVSSVSSVPRHRYHHDARPRRLLVLLVSQLPDPTLAAEYEYEDQDDNPDDPVVCVVVLVSLVVSVYAYAYEHGDDRHPQVSRQVSRVSNVHHYYYCDDDDVSSSSSSVSSVVSSD

Mean predicted aligned error: 19.24 Å

Secondary structure (DSSP, 8-state):
-EEEETTGGGGGHHHHHHHHHHHHHHHTT---HHHHHHHHHHHHHHHHHHHHHTTEEEE-----EEEEEEEE-SGGGGGGHHHHHHHHHHHHHHS-TTEEEEEEEESSSEEEEEEEES-------------SS--HHHHHHHHHHH--TTSEEEEEEEE-S---SS-GGGGHHHHHHTT-EEEEEE--------EEEEEEEE-SEEETT-EEEEEEEEEESS-EEEEEEEEETTEEEEEEEEEEPSEEEEEEEEEE--S-EEEEEEEEEEESS-S-GGGSEEEEEEEEEPP-EEEEEESSTTTTHHHHHHHHHHT-EEEEE-GGGS--SHHHHTTEEEEEEES--GGGS-HHHHHHHHHHHHTT--EEEEE-STTSTTTTT-TTSHHHHHSSS--S----S--PPEEEEEEEE-SGGGG--SSSSS-HHHHHHHHHHHHHHT--TTSEEEEEEESSSEEEEEEEEE-S-HHHHHHHHHT----S---HHHHHHHHHHHHHH---SEEEEEEEES---S--HHHHHHHHHHHHHTT-EEEEEEESTTS-HHHHHHHHHHHTS-EEEE-SSSHHHHHHHHHHHHHT-

Radius of gyration: 51.85 Å; Cα contacts (8 Å, |Δi|>4): 1131; chains: 1; bounding box: 142×74×116 Å

Sequence (585 aa):
MNFEIEKVYLLFLIPIILMVMYLISKKIKLKDKGISFININRFIIITILILAMCNISISIKTKESSTIFLLDLSHSMSNYKGEIKEFVKSAIEASPSNNKIGIVTFGENQEIEQFLTYSKSFNDIQTSPIGNTTNIEEAIKFSLSMFKDSDYKRVVLITDGKENQGDILETSTYFKDNQIDFQVYKVDSEQVEDVYIEDIDILDKVAIGEEFSVTVNIKSNIKTKSRISVYSGREKKSEKEIDIEKGDNTFLFKDIQHKGGFKPYKVVIEPENDGISYNNEYTTYTNIVSKPEILVIQGKIDEGKGLEENLKTIGSSYTMINPSTAPRSINELIEYKGIFLCNTHVDDLPKGFLDNVESYVKDYGGAIITTGGDNSYALGGYKNSVFEEILPVSSDKKGKNEIPEISLTLVLDRSSSMLSSDQGSFSKISLAKEAAIRSLDNLRETDNIGVVTFNTEYSWAVPMQKLSNKDTVSDKINSIIAEGGTSIYSALNEAYNKQKESSAKIKHIILLTDGQDGMGENEYKALINDIKKDKMTLSTVSIGTDSNNQLLEWLSNNAGGRYYHSDIYTDVPRIFANEILISTG